Protein AF-A0AAJ6CK36-F1 (afdb_monomer)

Mean predicted aligned error: 16.17 Å

Foldseek 3Di:
DVPPPPDDDDDDPLLDFDFDPPDPCRVVLSVLLNVLVVLLVVLVVCCLVVLECLSVLLNVLLVVQVVVQVVVQVVPVDPAQDCPGDDGGPAQPSQLLSLLLQLLQVLVVLVQLQQDDDCPFPDGSVNSNVVSVVVNVVSVVSSVSNLVSCVVRRRHDPVSSVNSNVNSNVSNNVSNCVQPVCCQPPQVVPPNVVVVVCCCVDPVNVVSVHDNVCSPDSHDPVRVVVRVCVVVVDPPPDDPQLQQDLQRVQLVQQLLVQLQQLLPDDFAAPFFSKKKWKWAFLVCLQPVQDDSRDPDPGHTFTQFMFIQCPDPDRDHGLRRRLVVVLVLLVPAPPPDPPCVVVQAVDRAREMEMEMLEQFAPDDPVRDDTSLNVQVVCQVVFRKHFSLSSLVSGPDPPSVPRNGDRRIHGYHHQEYEYQEYDDPVDDPGCSCVSCVVVVHHYYYNWHPFACVVSVHDRDDRPQDDQDADPVCGTCSSSVSSVCSRCSNHDD

Structure (mmCIF, N/CA/C/O backbone):
data_AF-A0AAJ6CK36-F1
#
_entry.id   AF-A0AAJ6CK36-F1
#
loop_
_atom_site.group_PDB
_atom_site.id
_atom_site.type_symbol
_atom_site.label_atom_id
_atom_site.label_alt_id
_atom_site.label_comp_id
_atom_site.label_asym_id
_atom_site.label_entity_id
_atom_site.label_seq_id
_atom_site.pdbx_PDB_ins_code
_atom_site.Cartn_x
_atom_site.Cartn_y
_atom_site.Cartn_z
_atom_site.occupancy
_atom_site.B_iso_or_equiv
_atom_site.auth_seq_id
_atom_site.auth_comp_id
_atom_site.auth_asym_id
_atom_site.auth_atom_id
_atom_site.pdbx_PDB_model_num
ATOM 1 N N . MET A 1 1 ? 44.906 -25.201 -23.543 1.00 50.47 1 MET A N 1
ATOM 2 C CA . MET A 1 1 ? 45.901 -24.355 -24.248 1.00 50.47 1 MET A CA 1
ATOM 3 C C . MET A 1 1 ? 46.214 -24.767 -25.696 1.00 50.47 1 MET A C 1
ATOM 5 O O . MET A 1 1 ? 46.860 -23.989 -26.378 1.00 50.47 1 MET A O 1
ATOM 9 N N . LYS A 1 2 ? 45.722 -25.904 -26.225 1.00 53.22 2 LYS A N 1
ATOM 10 C CA . LYS A 1 2 ? 45.953 -26.329 -27.629 1.00 53.22 2 LYS A CA 1
ATOM 11 C C . LYS A 1 2 ? 45.232 -25.501 -28.719 1.00 53.22 2 LYS A C 1
ATOM 13 O O . LYS A 1 2 ? 45.484 -25.727 -29.890 1.00 53.22 2 LYS A O 1
ATOM 18 N N . TRP A 1 3 ? 44.360 -24.559 -28.348 1.00 58.88 3 TRP A N 1
ATOM 19 C CA . TRP A 1 3 ? 43.490 -23.817 -29.280 1.00 58.88 3 TRP A CA 1
ATOM 20 C C . TRP A 1 3 ? 43.986 -22.408 -29.648 1.00 58.88 3 TRP A C 1
ATOM 22 O O . TRP A 1 3 ? 43.323 -21.721 -30.410 1.00 58.88 3 TRP A O 1
ATOM 32 N N . ILE A 1 4 ? 45.110 -21.953 -29.083 1.00 63.31 4 ILE A N 1
ATOM 33 C CA . ILE A 1 4 ? 45.522 -20.536 -29.155 1.00 63.31 4 ILE A CA 1
ATOM 34 C C . ILE A 1 4 ? 46.770 -20.337 -30.028 1.00 63.31 4 ILE A C 1
ATOM 36 O O . ILE A 1 4 ? 46.941 -19.285 -30.633 1.00 63.31 4 ILE A O 1
ATOM 40 N N . VAL A 1 5 ? 47.646 -21.340 -30.136 1.00 65.62 5 VAL A N 1
ATOM 41 C CA . VAL A 1 5 ? 48.909 -21.194 -30.873 1.00 65.62 5 VAL A CA 1
ATOM 42 C C . VAL A 1 5 ? 48.690 -21.517 -32.353 1.00 65.62 5 VAL A C 1
ATOM 44 O O . VAL A 1 5 ? 48.427 -22.664 -32.701 1.00 65.62 5 VAL A O 1
ATOM 47 N N . GLY A 1 6 ? 48.804 -20.503 -33.217 1.00 71.75 6 GLY A N 1
ATOM 48 C CA . GLY A 1 6 ? 48.809 -20.650 -34.680 1.00 71.75 6 GLY A CA 1
ATOM 49 C C . GLY A 1 6 ? 47.440 -20.635 -35.375 1.00 71.75 6 GLY A C 1
ATOM 50 O O . GLY A 1 6 ? 47.386 -20.843 -36.582 1.00 71.75 6 GLY A O 1
ATOM 51 N N . GLN A 1 7 ? 46.346 -20.386 -34.649 1.00 75.94 7 GLN A N 1
ATOM 52 C CA . GLN A 1 7 ? 44.995 -20.253 -35.213 1.00 75.94 7 GLN A CA 1
ATOM 53 C C . GLN A 1 7 ? 44.581 -18.770 -35.281 1.00 75.94 7 GLN A C 1
ATOM 55 O O . GLN A 1 7 ? 44.910 -18.015 -34.362 1.00 75.94 7 GLN A O 1
ATOM 60 N N . PRO A 1 8 ? 43.856 -18.330 -36.327 1.00 73.62 8 PRO A N 1
ATOM 61 C CA . PRO A 1 8 ? 43.312 -16.978 -36.382 1.00 73.62 8 PRO A CA 1
ATOM 62 C C . PRO A 1 8 ? 42.273 -16.786 -35.269 1.00 73.62 8 PRO A C 1
ATOM 64 O O . PRO A 1 8 ? 41.315 -17.550 -35.157 1.00 73.62 8 PRO A O 1
ATOM 67 N N . LEU A 1 9 ? 42.466 -15.764 -34.435 1.00 77.06 9 LEU A N 1
ATOM 68 C CA . LEU A 1 9 ? 41.524 -15.401 -33.377 1.00 77.06 9 LEU A CA 1
ATOM 69 C C . LEU A 1 9 ? 40.441 -14.482 -33.950 1.00 77.06 9 LEU A C 1
ATOM 71 O O . LEU A 1 9 ? 40.748 -13.464 -34.566 1.00 77.06 9 LEU A O 1
ATOM 75 N N . THR A 1 10 ? 39.176 -14.820 -33.717 1.00 74.56 10 THR A N 1
ATOM 76 C CA . THR A 1 10 ? 38.028 -13.975 -34.070 1.00 74.56 10 THR A CA 1
ATOM 77 C C . THR A 1 10 ? 37.553 -13.208 -32.843 1.00 74.56 10 THR A C 1
ATOM 79 O O . THR A 1 10 ? 37.303 -13.808 -31.795 1.00 74.56 10 THR A O 1
ATOM 82 N N . ALA A 1 11 ? 37.420 -11.888 -32.965 1.00 76.31 11 ALA A N 1
ATOM 83 C CA . ALA A 1 11 ? 36.837 -11.066 -31.913 1.00 76.31 11 ALA A CA 1
ATOM 84 C C . ALA A 1 11 ? 35.325 -11.322 -31.792 1.00 76.31 11 ALA A C 1
ATOM 86 O O . ALA A 1 11 ? 34.666 -11.740 -32.742 1.00 76.31 11 ALA A O 1
ATOM 87 N N . TYR A 1 12 ? 34.771 -11.081 -30.605 1.00 72.81 12 TYR A N 1
ATOM 88 C CA . TYR A 1 12 ? 33.331 -11.163 -30.391 1.00 72.81 12 TYR A CA 1
ATOM 89 C C . TYR A 1 12 ? 32.652 -9.875 -30.873 1.00 72.81 12 TYR A C 1
ATOM 91 O O . TYR A 1 12 ? 32.630 -8.871 -30.161 1.00 72.81 12 TYR A O 1
ATOM 99 N N . ASP A 1 13 ? 32.090 -9.912 -32.080 1.00 74.19 13 ASP A N 1
ATOM 100 C CA . ASP A 1 13 ? 31.609 -8.725 -32.805 1.00 74.19 13 ASP A CA 1
ATOM 101 C C . ASP A 1 13 ? 30.492 -7.932 -32.101 1.00 74.19 13 ASP A C 1
ATOM 103 O O . ASP A 1 13 ? 30.325 -6.744 -32.371 1.00 74.19 13 ASP A O 1
ATOM 107 N N . LEU A 1 14 ? 29.726 -8.542 -31.187 1.00 74.31 14 LEU A N 1
ATOM 108 C CA . LEU A 1 14 ? 28.574 -7.882 -30.552 1.00 74.31 14 LEU A CA 1
ATOM 109 C C . LEU A 1 14 ? 28.976 -6.712 -29.639 1.00 74.31 14 LEU A C 1
ATOM 111 O O . LEU A 1 14 ? 28.252 -5.724 -29.554 1.00 74.31 14 LEU A O 1
ATOM 115 N N . THR A 1 15 ? 30.103 -6.832 -28.934 1.00 83.56 15 THR A N 1
ATOM 116 C CA . THR A 1 15 ? 30.601 -5.809 -27.993 1.00 83.56 15 THR A CA 1
ATOM 117 C C . THR A 1 15 ? 31.963 -5.259 -28.399 1.00 83.56 15 THR A C 1
ATOM 119 O O . THR A 1 15 ? 32.591 -4.523 -27.638 1.00 83.56 15 THR A O 1
ATOM 122 N N . TYR A 1 16 ? 32.447 -5.631 -29.582 1.00 85.81 16 TYR A N 1
ATOM 123 C CA . TYR A 1 16 ? 33.724 -5.174 -30.098 1.00 85.81 16 TYR A CA 1
ATOM 124 C C . TYR A 1 16 ? 33.565 -3.809 -30.774 1.00 85.81 16 TYR A C 1
ATOM 126 O O . TYR A 1 16 ? 32.922 -3.678 -31.814 1.00 85.81 16 TYR A O 1
ATOM 134 N N . VAL A 1 17 ? 34.153 -2.779 -30.162 1.00 89.31 17 VAL A N 1
ATOM 135 C CA . VAL A 1 17 ? 34.108 -1.395 -30.645 1.00 89.31 17 VAL A CA 1
ATOM 136 C C . VAL A 1 17 ? 35.529 -0.870 -30.782 1.00 89.31 17 VAL A C 1
ATOM 138 O O . VAL A 1 17 ? 36.305 -0.884 -29.832 1.00 89.31 17 VAL A O 1
ATOM 141 N N . GLN A 1 18 ? 35.853 -0.380 -31.972 1.00 90.38 18 GLN A N 1
ATOM 142 C CA . GLN A 1 18 ? 37.127 0.254 -32.290 1.00 90.38 18 GLN A CA 1
ATOM 143 C C . GLN A 1 18 ? 37.010 1.780 -32.217 1.00 90.38 18 GLN A C 1
ATOM 145 O O . GLN A 1 18 ? 35.999 2.352 -32.638 1.00 90.38 18 GLN A O 1
ATOM 150 N N . TYR A 1 19 ? 38.061 2.419 -31.708 1.00 91.81 19 TYR A N 1
ATOM 151 C CA . TYR A 1 19 ? 38.262 3.867 -31.665 1.00 91.81 19 TYR A CA 1
ATOM 152 C C . TYR A 1 19 ? 39.758 4.175 -31.849 1.00 91.81 19 TYR A C 1
ATOM 154 O O . TYR A 1 19 ? 40.601 3.285 -31.726 1.00 91.81 19 TYR A O 1
ATOM 162 N N . SER A 1 20 ? 40.099 5.425 -32.166 1.00 91.44 20 SER A N 1
ATOM 163 C CA . SER A 1 20 ? 41.498 5.839 -32.330 1.00 91.44 20 SER A CA 1
ATOM 164 C C . SER A 1 20 ? 42.204 5.920 -30.978 1.00 91.44 20 SER A C 1
ATOM 166 O O . SER A 1 20 ? 41.725 6.601 -30.076 1.00 91.44 20 SER A O 1
ATOM 168 N N . SER A 1 21 ? 43.383 5.310 -30.844 1.00 92.88 21 SER A N 1
ATOM 169 C CA . SER A 1 21 ? 44.214 5.442 -29.636 1.00 92.88 21 SER A CA 1
ATOM 170 C C . SER A 1 21 ? 44.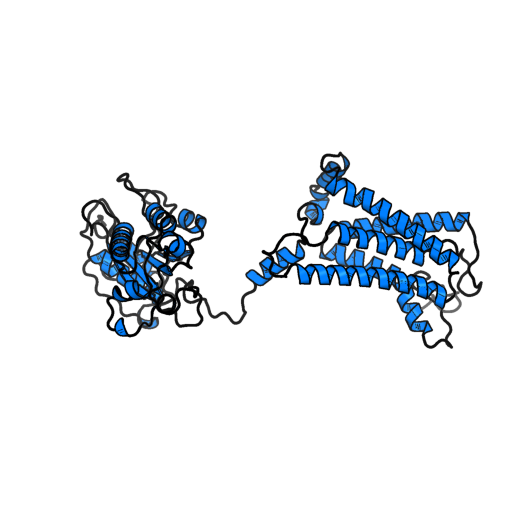702 6.873 -29.387 1.00 92.88 21 SER A C 1
ATOM 172 O O . SER A 1 21 ? 45.133 7.188 -28.283 1.00 92.88 21 SER A O 1
ATOM 174 N N . TYR A 1 22 ? 44.646 7.731 -30.409 1.00 94.56 22 TYR A N 1
ATOM 175 C CA . TYR A 1 22 ? 45.007 9.146 -30.318 1.00 94.56 22 TYR A CA 1
ATOM 176 C C . TYR A 1 22 ? 43.831 10.042 -29.903 1.00 94.56 22 TYR A C 1
ATOM 178 O O . TYR A 1 22 ? 44.038 11.224 -29.645 1.00 94.56 22 TYR A O 1
ATOM 186 N N . ASP A 1 23 ? 42.605 9.512 -29.858 1.00 94.38 23 ASP A N 1
ATOM 187 C CA . ASP A 1 23 ? 41.414 10.259 -29.455 1.00 94.38 23 ASP A CA 1
ATOM 188 C C . ASP A 1 23 ? 41.166 10.100 -27.943 1.00 94.38 23 ASP A C 1
ATOM 190 O O . ASP A 1 23 ? 40.771 9.014 -27.501 1.00 94.38 23 ASP A O 1
ATOM 194 N N . PRO A 1 24 ? 41.349 11.164 -27.135 1.00 95.12 24 PRO A N 1
ATOM 195 C CA . PRO A 1 24 ? 41.196 11.081 -25.685 1.00 95.12 24 PRO A CA 1
ATOM 196 C C . PRO A 1 24 ? 39.755 10.780 -25.243 1.00 95.12 24 PRO A C 1
ATOM 198 O O . PRO A 1 24 ? 39.558 10.231 -24.160 1.00 95.12 24 PRO A O 1
ATOM 201 N N . TYR A 1 25 ? 38.747 11.092 -26.068 1.00 96.56 25 TYR A N 1
ATOM 202 C CA . TYR A 1 25 ? 37.335 10.812 -25.775 1.00 96.56 25 TYR A CA 1
ATOM 203 C C . TYR A 1 25 ? 36.816 9.545 -26.470 1.00 96.56 25 TYR A C 1
ATOM 205 O O . TYR A 1 25 ? 35.681 9.127 -26.224 1.00 96.56 25 TYR A O 1
ATOM 213 N N . GLY A 1 26 ? 37.644 8.895 -27.290 1.00 94.50 26 GLY A N 1
ATOM 214 C CA . GLY A 1 26 ? 37.325 7.646 -27.981 1.00 94.50 26 GLY A CA 1
ATOM 215 C C . GLY A 1 26 ? 36.800 6.547 -27.046 1.00 94.50 26 GLY A C 1
ATOM 216 O O . GLY A 1 26 ? 35.724 6.009 -27.322 1.00 94.50 26 GLY A O 1
ATOM 217 N N . PRO A 1 27 ? 37.458 6.261 -25.900 1.00 95.31 27 PRO A N 1
ATOM 218 C CA . PRO A 1 27 ? 36.966 5.275 -24.934 1.00 95.31 27 PRO A CA 1
ATOM 219 C C . PRO A 1 27 ? 35.569 5.597 -24.383 1.00 95.31 27 PRO A C 1
ATOM 221 O O . PRO A 1 27 ? 34.736 4.701 -24.244 1.00 95.31 27 PRO A O 1
ATOM 224 N N . TYR A 1 28 ? 35.287 6.874 -24.101 1.00 96.56 28 TYR A N 1
ATOM 225 C CA . TYR A 1 28 ? 33.983 7.313 -23.597 1.00 96.56 28 TYR A CA 1
ATOM 226 C C . TYR A 1 28 ? 32.879 7.032 -24.621 1.00 96.56 28 TYR A C 1
ATOM 228 O O . TYR A 1 28 ? 31.871 6.401 -24.300 1.00 96.56 28 TYR A O 1
ATOM 236 N N . TRP A 1 29 ? 33.083 7.430 -25.878 1.00 96.75 29 TRP A N 1
ATOM 237 C CA . TRP A 1 29 ? 32.091 7.200 -26.928 1.00 96.75 29 TRP A CA 1
ATOM 238 C C . TRP A 1 29 ? 31.959 5.728 -27.306 1.00 96.75 29 TRP A C 1
ATOM 240 O O . TRP A 1 29 ? 30.856 5.284 -27.631 1.00 96.75 29 TRP A O 1
ATOM 250 N N . ALA A 1 30 ? 33.046 4.957 -27.217 1.00 94.19 30 ALA A N 1
ATOM 251 C CA . ALA A 1 30 ? 33.001 3.512 -27.389 1.00 94.19 30 ALA A CA 1
ATOM 252 C C . ALA A 1 30 ? 32.127 2.853 -26.313 1.00 94.19 30 ALA A C 1
ATOM 254 O O . ALA A 1 30 ? 31.325 1.980 -26.630 1.00 94.19 30 ALA A O 1
ATOM 255 N N . PHE A 1 31 ? 32.189 3.324 -25.065 1.00 94.62 31 PHE A N 1
ATOM 256 C CA . PHE A 1 31 ? 31.290 2.860 -24.011 1.00 94.62 31 PHE A CA 1
ATOM 257 C C . PHE A 1 31 ? 29.830 3.264 -24.268 1.00 94.62 31 PHE A C 1
ATOM 259 O O . PHE A 1 31 ? 28.935 2.424 -24.196 1.00 94.62 31 PHE A O 1
ATOM 266 N N . VAL A 1 32 ? 29.576 4.525 -24.638 1.00 96.56 32 VAL A N 1
ATOM 267 C CA . VAL A 1 32 ? 28.220 5.010 -24.960 1.00 96.56 32 VAL A CA 1
ATOM 268 C C . VAL A 1 32 ? 27.588 4.200 -26.095 1.00 96.56 32 VAL A C 1
ATOM 270 O O . VAL A 1 32 ? 26.396 3.902 -26.050 1.00 96.56 32 VAL A O 1
ATOM 273 N N . THR A 1 33 ? 28.370 3.797 -27.101 1.00 95.00 33 THR A N 1
ATOM 274 C CA . THR A 1 33 ? 27.858 3.013 -28.232 1.00 95.00 33 THR A CA 1
ATOM 275 C C . THR A 1 33 ? 27.395 1.606 -27.833 1.00 95.00 33 THR A C 1
ATOM 277 O O . THR A 1 33 ? 26.548 1.040 -28.516 1.00 95.00 33 THR A O 1
ATOM 280 N N . LEU A 1 34 ? 27.875 1.057 -26.709 1.00 94.94 34 LEU A N 1
ATOM 281 C CA . LEU A 1 34 ? 27.434 -0.239 -26.177 1.00 94.94 34 LEU A CA 1
ATOM 282 C C . LEU A 1 34 ? 26.061 -0.178 -25.486 1.00 94.94 34 LEU A C 1
ATOM 284 O O . LEU A 1 34 ? 25.519 -1.223 -25.110 1.00 94.94 34 LEU A O 1
ATOM 288 N N . SER A 1 35 ? 25.466 1.013 -25.344 1.00 95.12 35 SER A N 1
ATOM 289 C CA . SER A 1 35 ? 24.175 1.200 -24.676 1.00 95.12 35 SER A CA 1
ATOM 290 C C . SER A 1 35 ? 23.056 0.268 -25.171 1.00 95.12 35 SER A C 1
ATOM 292 O O . SER A 1 35 ? 22.320 -0.211 -24.309 1.00 95.12 35 SER A O 1
ATOM 294 N N . PRO A 1 36 ? 22.917 -0.098 -26.469 1.00 94.62 36 PRO A N 1
ATOM 295 C CA . PRO A 1 36 ? 21.850 -1.002 -26.896 1.00 94.62 36 PRO A CA 1
ATOM 296 C C . PRO A 1 36 ? 21.937 -2.381 -26.239 1.00 94.62 36 PRO A C 1
ATOM 298 O O . PRO A 1 36 ? 20.943 -2.890 -25.724 1.00 94.62 36 PRO A O 1
ATOM 301 N N . VAL A 1 37 ? 23.136 -2.967 -26.187 1.00 92.81 37 VAL A N 1
ATOM 302 C CA . VAL A 1 37 ? 23.363 -4.283 -25.568 1.00 92.81 37 VAL A CA 1
ATOM 303 C C . VAL A 1 37 ? 23.126 -4.215 -24.056 1.00 92.81 37 VAL A C 1
ATOM 305 O O . VAL A 1 37 ? 22.525 -5.123 -23.472 1.00 92.81 37 VAL A O 1
ATOM 308 N N . LEU A 1 38 ? 23.528 -3.111 -23.420 1.00 94.56 38 LEU A N 1
ATOM 309 C CA . LEU A 1 38 ? 23.274 -2.877 -21.997 1.00 94.56 38 LEU A CA 1
ATOM 310 C C . LEU A 1 38 ? 21.772 -2.739 -21.707 1.00 94.56 38 LEU A C 1
ATOM 312 O O . LEU A 1 38 ? 21.275 -3.359 -20.771 1.00 94.56 38 LEU A O 1
ATOM 316 N N . VAL A 1 39 ? 21.024 -2.010 -22.540 1.00 96.00 39 VAL A N 1
ATOM 317 C CA . VAL A 1 39 ? 19.562 -1.872 -22.425 1.00 96.00 39 VAL A CA 1
ATOM 318 C C . VAL A 1 39 ? 18.865 -3.226 -22.554 1.00 96.00 39 VAL A C 1
ATOM 320 O O . VAL A 1 39 ? 17.987 -3.535 -21.749 1.00 96.00 39 VAL A O 1
ATOM 323 N N . LEU A 1 40 ? 19.270 -4.064 -23.515 1.00 95.06 40 LEU A N 1
ATOM 324 C CA . LEU A 1 40 ? 18.730 -5.422 -23.655 1.00 95.06 40 LEU A CA 1
ATOM 325 C C . LEU A 1 40 ? 18.977 -6.266 -22.395 1.00 95.06 40 LEU A C 1
ATOM 327 O O . LEU A 1 40 ? 18.083 -6.974 -21.932 1.00 95.06 40 LEU A O 1
ATOM 331 N N . THR A 1 41 ? 20.165 -6.141 -21.804 1.00 94.81 41 THR A N 1
ATOM 332 C CA . THR A 1 41 ? 20.513 -6.820 -20.547 1.00 94.81 41 THR A CA 1
ATOM 333 C C . THR A 1 41 ? 19.639 -6.324 -19.387 1.00 94.81 41 THR A C 1
ATOM 335 O O . THR A 1 41 ? 19.118 -7.133 -18.616 1.00 94.81 41 THR A O 1
ATOM 338 N N . VAL A 1 42 ? 19.394 -5.010 -19.300 1.00 95.94 42 VAL A N 1
ATOM 339 C CA . VAL A 1 42 ? 18.492 -4.406 -18.305 1.00 95.94 42 VAL A CA 1
ATOM 340 C C . VAL A 1 42 ? 17.059 -4.911 -18.473 1.00 95.94 42 VAL A C 1
ATOM 342 O O . VAL A 1 42 ? 16.426 -5.241 -17.475 1.00 95.94 42 VAL A O 1
ATOM 345 N N . TYR A 1 43 ? 16.541 -5.044 -19.698 1.00 96.38 43 TYR A N 1
ATOM 346 C CA . TYR A 1 43 ? 15.196 -5.594 -19.917 1.00 96.38 43 TYR A CA 1
ATOM 347 C C . TYR A 1 43 ? 15.041 -6.996 -19.346 1.00 96.38 43 TYR A C 1
ATOM 349 O O . TYR A 1 43 ? 14.052 -7.268 -18.666 1.00 96.38 43 TYR A O 1
ATOM 357 N N . VAL A 1 44 ? 16.018 -7.872 -19.590 1.00 95.94 44 VAL A N 1
ATOM 358 C CA . VAL A 1 44 ? 16.001 -9.231 -19.041 1.00 95.94 44 VAL A CA 1
ATOM 359 C C . VAL A 1 44 ? 16.076 -9.182 -17.516 1.00 95.94 44 VAL A C 1
ATOM 361 O O . VAL A 1 44 ? 15.248 -9.804 -16.855 1.00 95.94 44 VAL A O 1
ATOM 364 N N . GLY A 1 45 ? 16.999 -8.403 -16.945 1.00 96.56 45 GLY A N 1
ATOM 365 C CA . GLY A 1 45 ? 17.145 -8.274 -15.492 1.00 96.56 45 GLY A CA 1
ATOM 366 C C . GLY A 1 45 ? 15.871 -7.773 -14.804 1.00 96.56 45 GLY A C 1
ATOM 367 O O . GLY A 1 45 ? 15.371 -8.409 -13.873 1.00 96.56 45 GLY A O 1
ATOM 368 N N . VAL A 1 46 ? 15.288 -6.682 -15.307 1.00 94.19 46 VAL A N 1
ATOM 369 C CA . VAL A 1 46 ? 14.063 -6.098 -14.746 1.00 94.19 46 VAL A CA 1
ATOM 370 C C . VAL A 1 46 ? 12.868 -7.030 -14.948 1.00 94.19 46 VAL A C 1
ATOM 372 O O . VAL A 1 46 ? 12.074 -7.200 -14.024 1.00 94.19 46 VAL A O 1
ATOM 375 N N . PHE A 1 47 ? 12.755 -7.711 -16.095 1.00 95.25 47 PHE A N 1
ATOM 376 C CA . PHE A 1 47 ? 11.732 -8.740 -16.294 1.00 95.25 47 PHE A CA 1
ATOM 377 C C . PHE A 1 47 ? 11.869 -9.885 -15.282 1.00 95.25 47 PHE A C 1
ATOM 379 O O . PHE A 1 47 ? 10.869 -10.323 -14.714 1.00 95.25 47 PHE A O 1
ATOM 386 N N . LEU A 1 48 ? 13.086 -10.367 -15.019 1.00 94.69 48 LEU A N 1
ATOM 387 C CA . LEU A 1 48 ? 13.310 -11.451 -14.062 1.00 94.69 48 LEU A CA 1
ATOM 388 C C . LEU A 1 48 ? 12.950 -11.046 -12.625 1.00 94.69 48 LEU A C 1
ATOM 390 O O . LEU A 1 48 ? 12.429 -11.874 -11.878 1.00 94.69 48 LEU A O 1
ATOM 394 N N . GLN A 1 49 ? 13.183 -9.788 -12.249 1.00 94.06 49 GLN A N 1
ATOM 395 C CA . GLN A 1 49 ? 12.865 -9.282 -10.914 1.00 94.06 49 GLN A CA 1
ATOM 396 C C . GLN A 1 49 ? 11.378 -8.940 -10.751 1.00 94.06 49 GLN A C 1
ATOM 398 O O . GLN A 1 49 ? 10.744 -9.362 -9.786 1.00 94.06 49 GLN A O 1
ATOM 403 N N . ARG A 1 50 ? 10.814 -8.170 -11.687 1.00 90.12 50 ARG A N 1
ATOM 404 C CA . ARG A 1 50 ? 9.456 -7.611 -11.586 1.00 90.12 50 ARG A CA 1
ATOM 405 C C . ARG A 1 50 ? 8.380 -8.539 -12.150 1.00 90.12 50 ARG A C 1
ATOM 407 O O . ARG A 1 50 ? 7.223 -8.431 -11.761 1.00 90.12 50 ARG A O 1
ATOM 414 N N . ARG A 1 51 ? 8.746 -9.436 -13.075 1.00 93.06 51 ARG A N 1
ATOM 415 C CA . ARG A 1 51 ? 7.827 -10.282 -13.870 1.00 93.06 51 ARG A CA 1
ATOM 416 C C . ARG A 1 51 ? 6.783 -9.485 -14.663 1.00 93.06 51 ARG A C 1
ATOM 418 O O . ARG A 1 51 ? 5.777 -10.040 -15.107 1.00 93.06 51 ARG A O 1
ATOM 425 N N . GLU A 1 52 ? 7.056 -8.201 -14.887 1.00 92.12 52 GLU A N 1
ATOM 426 C CA . GLU A 1 52 ? 6.246 -7.306 -15.709 1.00 92.12 52 GLU A CA 1
ATOM 427 C C . GLU A 1 52 ? 6.522 -7.575 -17.188 1.00 92.12 52 GLU A C 1
ATOM 429 O O . GLU A 1 52 ? 7.627 -7.396 -17.702 1.00 92.12 52 GLU A O 1
ATOM 434 N N . THR A 1 53 ? 5.495 -8.026 -17.893 1.00 92.44 53 THR A N 1
ATOM 435 C CA . THR A 1 53 ? 5.623 -8.506 -19.277 1.00 92.44 53 THR A CA 1
ATOM 436 C C . THR A 1 53 ? 5.878 -7.409 -20.309 1.00 92.44 53 THR A C 1
ATOM 438 O O . THR A 1 53 ? 6.306 -7.721 -21.419 1.00 92.44 53 THR A O 1
ATOM 441 N N . ILE A 1 54 ? 5.712 -6.133 -19.951 1.00 93.56 54 ILE A N 1
ATOM 442 C CA . ILE A 1 54 ? 6.040 -5.005 -20.832 1.00 93.56 54 ILE A CA 1
ATOM 443 C C . ILE A 1 54 ? 7.517 -4.996 -21.255 1.00 93.56 54 ILE A C 1
ATOM 445 O O . ILE A 1 54 ? 7.814 -4.701 -22.409 1.00 93.56 54 ILE A O 1
ATOM 449 N N . TYR A 1 55 ? 8.441 -5.389 -20.371 1.00 95.69 55 TYR A N 1
ATOM 450 C CA . TYR A 1 55 ? 9.870 -5.459 -20.698 1.00 95.69 55 TYR A CA 1
ATOM 451 C C . TYR A 1 55 ? 10.169 -6.572 -21.708 1.00 95.69 55 TYR A C 1
ATOM 453 O O . TYR A 1 55 ? 10.954 -6.379 -22.634 1.00 95.69 55 TYR A O 1
ATOM 461 N N . LEU A 1 56 ? 9.490 -7.717 -21.577 1.00 94.38 56 LEU A N 1
ATOM 462 C CA . LEU A 1 56 ? 9.571 -8.802 -22.556 1.00 94.38 56 LEU A CA 1
ATOM 463 C C . LEU A 1 56 ? 8.956 -8.379 -23.897 1.00 94.38 56 LEU A C 1
ATOM 465 O O . LEU A 1 56 ? 9.521 -8.667 -24.948 1.00 94.38 56 LEU A O 1
ATOM 469 N N . ASN A 1 57 ? 7.834 -7.656 -23.873 1.00 95.31 57 ASN A N 1
ATOM 470 C CA . ASN A 1 57 ? 7.218 -7.128 -25.085 1.00 95.31 57 ASN A CA 1
ATOM 471 C C . ASN A 1 57 ? 8.140 -6.124 -25.805 1.00 95.31 57 ASN A C 1
ATOM 473 O O . ASN A 1 57 ? 8.336 -6.226 -27.015 1.00 95.31 57 ASN A O 1
ATOM 477 N N . ALA A 1 58 ? 8.765 -5.201 -25.068 1.00 97.31 58 ALA A N 1
ATOM 478 C CA . ALA A 1 58 ? 9.748 -4.267 -25.617 1.00 97.31 58 ALA A CA 1
ATOM 479 C C . ALA A 1 58 ? 10.963 -4.997 -26.217 1.00 97.31 58 ALA A C 1
ATOM 481 O O . ALA A 1 58 ? 11.433 -4.625 -27.292 1.00 97.31 58 ALA A O 1
ATOM 482 N N . LEU A 1 59 ? 11.440 -6.064 -25.564 1.00 97.25 59 LEU A N 1
ATOM 483 C CA . LEU A 1 59 ? 12.517 -6.918 -26.069 1.00 97.25 59 LEU A CA 1
ATOM 484 C C . LEU A 1 59 ? 12.147 -7.579 -27.406 1.00 97.25 59 LEU A C 1
ATOM 486 O O . LEU A 1 59 ? 12.926 -7.514 -28.355 1.00 97.25 59 LEU A O 1
ATOM 490 N N . VAL A 1 60 ? 10.950 -8.167 -27.508 1.00 97.56 60 VAL A N 1
ATOM 491 C CA . VAL A 1 60 ? 10.442 -8.745 -28.766 1.00 97.56 60 VAL A CA 1
ATOM 492 C C . VAL A 1 60 ? 10.366 -7.676 -29.856 1.00 97.56 60 VAL A C 1
ATOM 494 O O . VAL A 1 60 ? 10.830 -7.901 -30.973 1.00 97.56 60 VAL A O 1
ATOM 497 N N . GLY A 1 61 ? 9.862 -6.487 -29.519 1.00 97.75 61 GLY A N 1
ATOM 498 C CA . GLY A 1 61 ? 9.835 -5.341 -30.422 1.00 97.75 61 GLY A CA 1
ATOM 499 C C . GLY A 1 61 ? 11.223 -4.944 -30.935 1.00 97.75 61 GLY A C 1
ATOM 500 O O . GLY A 1 61 ? 11.385 -4.728 -32.135 1.00 97.75 61 GLY A O 1
ATOM 501 N N . GLN A 1 62 ? 12.245 -4.936 -30.073 1.00 97.31 62 GLN A N 1
ATOM 502 C CA . GLN A 1 62 ? 13.629 -4.653 -30.473 1.00 97.31 62 GLN A CA 1
ATOM 503 C C . GLN A 1 62 ? 14.215 -5.731 -31.393 1.00 97.31 62 GLN A C 1
ATOM 505 O O . GLN A 1 62 ? 14.880 -5.399 -32.373 1.00 97.31 62 GLN A O 1
ATOM 510 N N . VAL A 1 63 ? 13.929 -7.013 -31.141 1.00 96.81 63 VAL A N 1
ATOM 511 C CA . VAL A 1 63 ? 14.345 -8.107 -32.038 1.00 96.81 63 VAL A CA 1
ATOM 512 C C . VAL A 1 63 ? 13.707 -7.943 -33.419 1.00 96.81 63 VAL A C 1
ATOM 514 O O . VAL A 1 63 ? 14.398 -8.023 -34.434 1.00 96.81 63 VAL A O 1
ATOM 517 N N . LEU A 1 64 ? 12.406 -7.646 -33.479 1.00 97.62 64 LEU A N 1
ATOM 518 C CA . LEU A 1 64 ? 11.710 -7.376 -34.741 1.00 97.62 64 LEU A CA 1
ATOM 519 C C . LEU A 1 64 ? 12.277 -6.136 -35.449 1.00 97.62 64 LEU A C 1
ATOM 521 O O . LEU A 1 64 ? 12.446 -6.144 -36.671 1.00 97.62 64 LEU A O 1
ATOM 525 N N . CYS A 1 65 ? 12.616 -5.094 -34.690 1.00 96.81 65 CYS A N 1
ATOM 526 C CA . CYS A 1 65 ? 13.259 -3.887 -35.194 1.00 96.81 65 CYS A CA 1
ATOM 527 C C . CYS A 1 65 ? 14.612 -4.213 -35.855 1.00 96.81 65 CYS A C 1
ATOM 529 O O . CYS A 1 65 ? 14.847 -3.821 -37.002 1.00 96.81 65 CYS A O 1
ATOM 531 N N . GLU A 1 66 ? 15.461 -5.010 -35.203 1.00 95.06 66 GLU A N 1
ATOM 532 C CA . GLU A 1 66 ? 16.753 -5.447 -35.753 1.00 95.06 66 GLU A CA 1
ATOM 533 C C . GLU A 1 66 ? 16.585 -6.357 -36.981 1.00 95.06 66 GLU A C 1
ATOM 535 O O . GLU A 1 66 ? 17.313 -6.227 -37.969 1.00 95.06 66 GLU A O 1
ATOM 540 N N . MET A 1 67 ? 15.570 -7.228 -36.988 1.00 96.44 67 MET A N 1
ATOM 541 C CA . MET A 1 67 ? 15.233 -8.044 -38.159 1.00 96.44 67 MET A CA 1
ATOM 542 C C . MET A 1 67 ? 14.830 -7.185 -39.366 1.00 96.44 67 MET A C 1
ATOM 544 O O . MET A 1 67 ? 15.181 -7.515 -40.503 1.00 96.44 67 MET A O 1
ATOM 548 N N . ILE A 1 68 ? 14.087 -6.094 -39.153 1.00 97.19 68 ILE A N 1
ATOM 549 C CA . ILE A 1 68 ? 13.749 -5.133 -40.213 1.00 97.19 68 ILE A CA 1
ATOM 550 C C . ILE A 1 68 ? 15.009 -4.386 -40.663 1.00 97.19 68 ILE A C 1
ATOM 552 O O . ILE A 1 68 ? 15.245 -4.282 -41.867 1.00 97.19 68 ILE A O 1
ATOM 556 N N . ASN A 1 69 ? 15.850 -3.933 -39.725 1.00 95.94 69 ASN A N 1
ATOM 557 C CA . ASN A 1 69 ? 17.116 -3.264 -40.037 1.00 95.94 69 ASN A CA 1
ATOM 558 C C . ASN A 1 69 ? 18.003 -4.135 -40.939 1.00 95.94 69 ASN A C 1
ATOM 560 O O . ASN A 1 69 ? 18.451 -3.684 -41.992 1.00 95.94 69 ASN A O 1
ATOM 564 N N . SER A 1 70 ? 18.187 -5.401 -40.563 1.00 93.25 70 SER A N 1
ATOM 565 C CA . SER A 1 70 ? 18.998 -6.373 -41.300 1.00 93.25 70 SER A CA 1
ATOM 566 C C . SER A 1 70 ? 18.490 -6.588 -42.728 1.00 93.25 70 SER A C 1
ATOM 568 O O . SER A 1 70 ? 19.276 -6.569 -43.677 1.00 93.25 70 SER A O 1
ATOM 570 N N . ARG A 1 71 ? 17.167 -6.713 -42.915 1.00 95.69 71 ARG A N 1
ATOM 571 C CA . ARG A 1 71 ? 16.561 -6.826 -44.255 1.00 95.69 71 ARG A CA 1
ATOM 572 C C . ARG A 1 71 ? 16.761 -5.565 -45.093 1.00 95.69 71 ARG A C 1
ATOM 574 O O . ARG A 1 71 ? 17.059 -5.661 -46.281 1.00 95.69 71 ARG A O 1
ATOM 581 N N . LEU A 1 72 ? 16.614 -4.386 -44.492 1.00 94.75 72 LEU A N 1
ATOM 582 C CA . LEU A 1 72 ? 16.813 -3.118 -45.194 1.00 94.75 72 LEU A CA 1
ATOM 583 C C . LEU A 1 72 ? 18.280 -2.893 -45.566 1.00 94.75 72 LEU A C 1
ATOM 585 O O . LEU A 1 72 ? 18.550 -2.465 -46.685 1.00 94.75 72 LEU A O 1
ATOM 589 N N . LYS A 1 73 ? 19.225 -3.252 -44.693 1.00 91.94 73 LYS A N 1
ATOM 590 C CA . LYS A 1 73 ? 20.663 -3.228 -45.002 1.00 91.94 73 LYS A CA 1
ATOM 591 C C . LYS A 1 73 ? 21.007 -4.110 -46.193 1.00 91.94 73 LYS A C 1
ATOM 593 O O . LYS A 1 73 ? 21.724 -3.664 -47.085 1.00 91.94 73 LYS A O 1
ATOM 598 N N . ALA A 1 74 ? 20.451 -5.322 -46.237 1.00 91.25 74 ALA A N 1
ATOM 599 C CA . ALA A 1 74 ? 20.632 -6.232 -47.363 1.00 91.25 74 ALA A CA 1
ATOM 600 C C . ALA A 1 74 ? 20.064 -5.670 -48.680 1.00 91.25 74 ALA A C 1
ATOM 602 O O . ALA A 1 74 ? 20.589 -5.982 -49.746 1.00 91.25 74 ALA A O 1
ATOM 603 N N . LYS A 1 75 ? 19.022 -4.827 -48.607 1.00 93.94 75 LYS A N 1
ATOM 604 C CA . LYS A 1 75 ? 18.395 -4.184 -49.770 1.00 93.94 75 LYS A CA 1
ATOM 605 C C . LYS A 1 75 ? 19.136 -2.931 -50.245 1.00 93.94 75 LYS A C 1
ATOM 607 O O . LYS A 1 75 ? 19.312 -2.764 -51.444 1.00 93.94 75 LYS A O 1
ATOM 612 N N . PHE A 1 76 ? 19.522 -2.033 -49.337 1.00 92.12 76 PHE A N 1
ATOM 613 C CA . PHE A 1 76 ? 20.121 -0.745 -49.708 1.00 92.12 76 PHE A CA 1
ATOM 614 C C . PHE A 1 76 ? 21.611 -0.835 -49.999 1.00 92.12 76 PHE A C 1
ATOM 616 O O . PHE A 1 76 ? 22.108 -0.088 -50.835 1.00 92.12 76 PHE A O 1
ATOM 623 N N . GLN A 1 77 ? 22.326 -1.702 -49.280 1.00 91.12 77 GLN A N 1
ATOM 624 C CA . GLN A 1 77 ? 23.748 -1.967 -49.488 1.00 91.12 77 GLN A CA 1
ATOM 625 C C . GLN A 1 77 ? 24.656 -0.718 -49.509 1.00 91.12 77 GLN A C 1
ATOM 627 O O . GLN A 1 77 ? 25.760 -0.737 -50.055 1.00 91.12 77 GLN A O 1
ATOM 632 N N . GLN A 1 78 ? 24.224 0.385 -48.889 1.00 91.50 78 GLN A N 1
ATOM 633 C CA . GLN A 1 78 ? 25.024 1.605 -48.826 1.00 91.50 78 GLN A CA 1
ATOM 634 C C . GLN A 1 78 ? 26.230 1.385 -47.907 1.00 91.50 78 GLN A C 1
ATOM 636 O O . GLN A 1 78 ? 26.080 0.885 -46.787 1.00 91.50 78 GLN A O 1
ATOM 641 N N . LYS A 1 79 ? 27.419 1.790 -48.358 1.00 90.69 79 LYS A N 1
ATOM 642 C CA . LYS A 1 79 ? 28.659 1.679 -47.580 1.00 90.69 79 LYS A CA 1
ATOM 643 C C . LYS A 1 79 ? 28.662 2.590 -46.346 1.00 90.69 79 LYS A C 1
ATOM 645 O O . LYS A 1 79 ? 27.925 3.576 -46.267 1.00 90.69 79 LYS A O 1
ATOM 650 N N . ARG A 1 80 ? 29.490 2.234 -45.366 1.00 89.94 80 ARG A N 1
ATOM 651 C CA . ARG A 1 80 ? 29.822 3.082 -44.210 1.00 89.94 80 ARG A CA 1
ATOM 652 C C . ARG A 1 80 ? 30.740 4.242 -44.640 1.00 89.94 80 ARG A C 1
ATOM 654 O O . ARG A 1 80 ? 31.255 4.206 -45.755 1.00 89.94 80 ARG A O 1
ATOM 661 N N . PRO A 1 81 ? 30.951 5.268 -43.792 1.00 89.12 81 PRO A N 1
ATOM 662 C CA . PRO A 1 81 ? 31.861 6.375 -44.105 1.00 89.12 81 PRO A CA 1
ATOM 663 C C . PRO A 1 81 ? 33.331 5.949 -44.222 1.00 89.12 81 PRO A C 1
ATOM 665 O O . PRO A 1 81 ? 34.111 6.632 -44.876 1.00 89.12 81 PRO A O 1
ATOM 668 N N . THR A 1 82 ? 33.711 4.850 -43.566 1.00 83.25 82 THR A N 1
ATOM 669 C CA . THR A 1 82 ? 35.071 4.304 -43.568 1.00 83.25 82 THR A CA 1
ATOM 670 C C . THR A 1 82 ? 35.036 2.799 -43.822 1.00 83.25 82 THR A C 1
ATOM 672 O O . THR A 1 82 ? 34.145 2.105 -43.328 1.00 83.25 82 THR A O 1
ATOM 675 N N . ASP A 1 83 ? 36.025 2.291 -44.559 1.00 78.31 83 ASP A N 1
ATOM 676 C CA . ASP A 1 83 ? 36.184 0.852 -44.830 1.00 78.31 83 ASP A CA 1
ATOM 677 C C . ASP A 1 83 ? 36.945 0.117 -43.701 1.00 78.31 83 ASP A C 1
ATOM 679 O O . ASP A 1 83 ? 37.025 -1.108 -43.685 1.00 78.31 83 ASP A O 1
ATOM 683 N N . ILE A 1 84 ? 37.498 0.867 -42.738 1.00 76.12 84 ILE A N 1
ATOM 684 C CA . ILE A 1 84 ? 38.381 0.362 -41.672 1.00 76.12 84 ILE A CA 1
ATOM 685 C C . ILE A 1 84 ? 37.578 -0.215 -40.492 1.00 76.12 84 ILE A C 1
ATOM 687 O O . ILE A 1 84 ? 37.994 -1.190 -39.878 1.00 76.12 84 ILE A O 1
ATOM 691 N N . LEU A 1 85 ? 36.404 0.356 -40.192 1.00 72.19 85 LEU A N 1
ATOM 692 C CA . LEU A 1 85 ? 35.590 0.043 -39.004 1.00 72.19 85 LEU A CA 1
ATOM 693 C C . LEU A 1 85 ? 34.533 -1.062 -39.252 1.00 72.19 85 LEU A C 1
ATOM 695 O O . LEU A 1 85 ? 33.497 -1.123 -38.577 1.00 72.19 85 LEU A O 1
ATOM 699 N N . GLY A 1 86 ? 34.762 -1.923 -40.252 1.00 64.88 86 GLY A N 1
ATOM 700 C CA . GLY A 1 86 ? 33.986 -3.143 -40.518 1.00 64.88 86 GLY A CA 1
ATOM 701 C C . GLY A 1 86 ? 33.451 -3.280 -41.951 1.00 64.88 86 GLY A C 1
ATOM 702 O O . GLY A 1 86 ? 33.159 -2.299 -42.624 1.00 64.88 86 GLY A O 1
ATOM 703 N N . SER A 1 87 ? 33.248 -4.525 -42.391 1.00 60.31 87 SER A N 1
ATOM 704 C CA . SER A 1 87 ? 32.898 -4.910 -43.773 1.00 60.31 87 SER A CA 1
ATOM 705 C C . SER A 1 87 ? 31.395 -4.882 -44.116 1.00 60.31 87 SER A C 1
ATOM 707 O O . SER A 1 87 ? 30.992 -5.336 -45.185 1.00 60.31 87 SER A O 1
ATOM 709 N N . GLY A 1 88 ? 30.540 -4.371 -43.222 1.00 76.38 88 GLY A N 1
ATOM 710 C CA . GLY A 1 88 ? 29.078 -4.414 -43.368 1.00 76.38 88 GLY A CA 1
ATOM 711 C C . GLY A 1 88 ? 28.434 -3.113 -43.864 1.00 76.38 88 GLY A C 1
ATOM 712 O O . GLY A 1 88 ? 28.964 -2.020 -43.675 1.00 76.38 88 GLY A O 1
ATOM 713 N N . TYR A 1 89 ? 27.221 -3.211 -44.412 1.00 86.50 89 TYR A N 1
ATOM 714 C CA . TYR A 1 89 ? 26.453 -2.055 -44.894 1.00 86.50 89 TYR A CA 1
ATOM 715 C C . TYR A 1 89 ? 26.033 -1.088 -43.772 1.00 86.50 89 TYR A C 1
ATOM 717 O O . TYR A 1 89 ? 25.716 -1.488 -42.646 1.00 86.50 89 TYR A O 1
ATOM 725 N N . GLY A 1 90 ? 26.042 0.208 -44.089 1.00 85.62 90 GLY A N 1
ATOM 726 C CA . GLY A 1 90 ? 25.829 1.314 -43.154 1.00 85.62 90 GLY A CA 1
ATOM 727 C C . GLY A 1 90 ? 24.396 1.851 -43.081 1.00 85.62 90 GLY A C 1
ATOM 728 O O . GLY A 1 90 ? 24.079 2.559 -42.127 1.00 85.62 90 GLY A O 1
ATOM 729 N N . MET A 1 91 ? 23.527 1.528 -44.045 1.00 91.75 91 MET A N 1
ATOM 730 C CA . MET A 1 91 ? 22.176 2.099 -44.148 1.00 91.75 91 MET A CA 1
ATOM 731 C C . MET A 1 91 ? 21.072 1.050 -43.976 1.00 91.75 91 MET A C 1
ATOM 733 O O . MET A 1 91 ? 21.055 0.091 -44.746 1.00 91.75 91 MET A O 1
ATOM 737 N N . PRO A 1 92 ? 20.098 1.252 -43.072 1.00 94.75 92 PRO A N 1
ATOM 738 C CA . PRO A 1 92 ? 20.071 2.252 -41.998 1.00 94.75 92 PRO A CA 1
ATOM 739 C C . PRO A 1 92 ? 20.975 1.866 -40.815 1.00 94.75 92 PRO A C 1
ATOM 741 O O . PRO A 1 92 ? 21.249 0.688 -40.589 1.00 94.75 92 PRO A O 1
ATOM 744 N N . SER A 1 93 ? 21.409 2.841 -40.012 1.00 95.50 93 SER A N 1
ATOM 745 C CA . SER A 1 93 ? 22.188 2.566 -38.792 1.00 95.50 93 SER A CA 1
ATOM 746 C C . SER A 1 93 ? 21.364 1.752 -37.780 1.00 95.50 93 SER A C 1
ATOM 748 O O . SER A 1 93 ? 20.307 2.210 -37.343 1.00 95.50 93 SER A O 1
ATOM 750 N N . SER A 1 94 ? 21.846 0.565 -37.379 1.00 93.88 94 SER A N 1
ATOM 751 C CA . SER A 1 94 ? 21.138 -0.307 -36.416 1.00 93.88 94 SER A CA 1
ATOM 752 C C . SER A 1 94 ? 21.063 0.308 -35.025 1.00 93.88 94 SER A C 1
ATOM 754 O O . SER A 1 94 ? 20.004 0.290 -34.414 1.00 93.88 94 SER A O 1
ATOM 756 N N . HIS A 1 95 ? 22.147 0.925 -34.547 1.00 95.06 95 HIS A N 1
ATOM 757 C CA . HIS A 1 95 ? 22.166 1.564 -33.227 1.00 95.06 95 HIS A CA 1
ATOM 758 C C . HIS A 1 95 ? 21.183 2.736 -33.172 1.00 95.06 95 HIS A C 1
ATOM 760 O O . HIS A 1 95 ? 20.427 2.871 -32.218 1.00 95.06 95 HIS A O 1
ATOM 766 N N . SER A 1 96 ? 21.137 3.548 -34.230 1.00 97.56 96 SER A N 1
ATOM 767 C CA . SER A 1 96 ? 20.206 4.676 -34.321 1.00 97.56 96 SER A CA 1
ATOM 768 C C . SER A 1 96 ? 18.757 4.201 -34.391 1.00 97.56 96 SER A C 1
ATOM 770 O O . SER A 1 96 ? 17.895 4.774 -33.734 1.00 97.56 96 SER A O 1
ATOM 772 N N . GLN A 1 97 ? 18.486 3.133 -35.147 1.00 98.38 97 GLN A N 1
ATOM 773 C CA . GLN A 1 97 ? 17.152 2.540 -35.238 1.00 98.38 97 GLN A CA 1
ATOM 774 C C . GLN A 1 97 ? 16.703 1.907 -33.918 1.00 98.38 97 GLN A C 1
ATOM 776 O O . GLN A 1 97 ? 15.575 2.140 -33.483 1.00 98.38 97 GLN A O 1
ATOM 781 N N . PHE A 1 98 ? 17.592 1.180 -33.240 1.00 98.00 98 PHE A N 1
ATOM 782 C CA . PHE A 1 98 ? 17.354 0.656 -31.897 1.00 98.00 98 PHE A CA 1
ATOM 783 C C . PHE A 1 98 ? 17.023 1.782 -30.912 1.00 98.00 98 PHE A C 1
ATOM 785 O O . PHE A 1 98 ? 16.031 1.695 -30.187 1.00 98.00 98 PHE A O 1
ATOM 792 N N . SER A 1 99 ? 17.830 2.852 -30.894 1.00 98.19 99 SER A N 1
ATOM 793 C CA . SER A 1 99 ? 17.624 4.008 -30.015 1.00 98.19 99 SER A CA 1
ATOM 794 C C . SER A 1 99 ? 16.323 4.743 -30.329 1.00 98.19 99 SER A C 1
ATOM 796 O O . SER A 1 99 ? 15.608 5.123 -29.407 1.00 98.19 99 SER A O 1
ATOM 798 N N . GLY A 1 100 ? 15.968 4.894 -31.608 1.00 98.56 100 GLY A N 1
ATOM 799 C CA . GLY A 1 100 ? 14.689 5.475 -32.018 1.00 98.56 100 GLY A CA 1
ATOM 800 C C . GLY A 1 100 ? 13.491 4.659 -31.522 1.00 98.56 100 GLY A C 1
ATOM 801 O O . GLY A 1 100 ? 12.552 5.228 -30.965 1.00 98.56 100 GLY A O 1
ATOM 802 N N . PHE A 1 101 ? 13.546 3.328 -31.654 1.00 98.69 101 PHE A N 1
ATOM 803 C CA . PHE A 1 101 ? 12.510 2.429 -31.130 1.00 98.69 101 PHE A CA 1
ATOM 804 C C . PHE A 1 101 ? 12.421 2.512 -29.604 1.00 98.69 101 PHE A C 1
ATOM 806 O O . PHE A 1 101 ? 11.334 2.706 -29.062 1.00 98.69 101 PHE A O 1
ATOM 813 N N . PHE A 1 102 ? 13.567 2.397 -28.923 1.00 98.56 102 PHE A N 1
ATOM 814 C CA . PHE A 1 102 ? 13.692 2.493 -27.467 1.00 98.56 102 PHE A CA 1
ATOM 815 C C . PHE A 1 102 ? 13.038 3.773 -26.944 1.00 98.56 102 PHE A C 1
ATOM 817 O O . PHE A 1 102 ? 12.178 3.720 -26.064 1.00 98.56 102 PHE A O 1
ATOM 824 N N . MET A 1 103 ? 13.417 4.909 -27.531 1.00 98.62 103 MET A N 1
ATOM 825 C CA . MET A 1 103 ? 12.898 6.219 -27.174 1.00 98.62 103 MET A CA 1
ATOM 826 C C . MET A 1 103 ? 11.388 6.285 -27.377 1.00 98.62 103 MET A C 1
ATOM 828 O O . MET A 1 103 ? 10.663 6.592 -26.436 1.00 98.62 103 MET A O 1
ATOM 832 N N . ALA A 1 104 ? 10.902 5.973 -28.580 1.00 98.62 104 ALA A N 1
ATOM 833 C CA . ALA A 1 104 ? 9.486 6.096 -28.902 1.00 98.62 104 ALA A CA 1
ATOM 834 C C . ALA A 1 104 ? 8.608 5.197 -28.023 1.00 98.62 104 ALA A C 1
ATOM 836 O O . ALA A 1 104 ? 7.597 5.662 -27.502 1.00 98.62 104 ALA A O 1
ATOM 837 N N . PHE A 1 105 ? 9.007 3.938 -27.818 1.00 98.50 105 PHE A N 1
ATOM 838 C CA . PHE A 1 105 ? 8.246 2.982 -27.015 1.00 98.50 105 PHE A CA 1
ATOM 839 C C . PHE A 1 105 ? 8.099 3.453 -25.561 1.00 98.50 105 PHE A C 1
ATOM 841 O O . PHE A 1 105 ? 6.984 3.532 -25.045 1.00 98.50 105 PHE A O 1
ATOM 848 N N . TRP A 1 106 ? 9.208 3.798 -24.896 1.00 97.75 106 TRP A N 1
ATOM 849 C CA . TRP A 1 106 ? 9.169 4.156 -23.476 1.00 97.75 106 TRP A CA 1
ATOM 850 C C . TRP A 1 106 ? 8.656 5.568 -23.225 1.00 97.75 106 TRP A C 1
ATOM 852 O O . TRP A 1 106 ? 7.913 5.764 -22.268 1.00 97.75 106 TRP A O 1
ATOM 862 N N . VAL A 1 107 ? 8.967 6.542 -24.087 1.00 98.06 107 VAL A N 1
ATOM 863 C CA . VAL A 1 107 ? 8.397 7.891 -23.957 1.00 98.06 107 VAL A CA 1
ATOM 864 C C . VAL A 1 107 ? 6.880 7.840 -24.116 1.00 98.06 107 VAL A C 1
ATOM 866 O O . VAL A 1 107 ? 6.177 8.387 -23.271 1.00 98.06 107 VAL A O 1
ATOM 869 N N . LEU A 1 108 ? 6.348 7.132 -25.122 1.00 96.62 108 LEU A N 1
ATOM 870 C CA . LEU A 1 108 ? 4.897 6.954 -25.246 1.00 96.62 108 LEU A CA 1
ATOM 871 C C . LEU A 1 108 ? 4.302 6.257 -24.023 1.00 96.62 108 LEU A C 1
ATOM 873 O O . LEU A 1 108 ? 3.265 6.697 -23.529 1.00 96.62 108 LEU A O 1
ATOM 877 N N . HIS A 1 109 ? 4.963 5.215 -23.511 1.00 94.06 109 HIS A N 1
ATOM 878 C CA . HIS A 1 109 ? 4.512 4.534 -22.303 1.00 94.06 109 HIS A CA 1
ATOM 879 C C . HIS A 1 109 ? 4.392 5.490 -21.111 1.00 94.06 109 HIS A C 1
ATOM 881 O O . HIS A 1 109 ? 3.341 5.543 -20.475 1.00 94.06 109 HIS A O 1
ATOM 887 N N . LEU A 1 110 ? 5.422 6.298 -20.852 1.00 93.31 110 LEU A N 1
ATOM 888 C CA . LEU A 1 110 ? 5.407 7.269 -19.759 1.00 93.31 110 LEU A CA 1
ATOM 889 C C . LEU A 1 110 ? 4.346 8.362 -19.978 1.00 93.31 110 LEU A C 1
ATOM 891 O O . LEU A 1 110 ? 3.594 8.676 -19.062 1.00 93.31 110 LEU A O 1
ATOM 895 N N . LEU A 1 111 ? 4.206 8.895 -21.194 1.00 92.88 111 LEU A N 1
ATOM 896 C CA . LEU A 1 111 ? 3.206 9.931 -21.490 1.00 92.88 111 LEU A CA 1
ATOM 897 C C . LEU A 1 111 ? 1.762 9.433 -21.327 1.00 92.88 111 LEU A C 1
ATOM 899 O O . LEU A 1 111 ? 0.908 10.162 -20.817 1.00 92.88 111 LEU A O 1
ATOM 903 N N . VAL A 1 112 ? 1.476 8.197 -21.746 1.00 90.81 112 VAL A N 1
ATOM 904 C CA . VAL A 1 112 ? 0.151 7.575 -21.575 1.00 90.81 112 VAL A CA 1
ATOM 905 C C . VAL A 1 112 ? -0.165 7.357 -20.097 1.00 90.81 112 VAL A C 1
ATOM 907 O O . VAL A 1 112 ? -1.310 7.543 -19.685 1.00 90.81 112 VAL A O 1
ATOM 910 N N . HIS A 1 113 ? 0.845 7.016 -19.298 1.00 87.31 113 HIS A N 1
ATOM 911 C CA . HIS A 1 113 ? 0.725 6.753 -17.866 1.00 87.31 113 HIS A CA 1
ATOM 912 C C . HIS A 1 113 ? 1.208 7.930 -17.006 1.00 87.31 113 HIS A C 1
ATOM 914 O O . HIS A 1 113 ? 1.772 7.738 -15.928 1.00 87.31 113 HIS A O 1
ATOM 920 N N . TRP A 1 114 ? 0.997 9.162 -17.475 1.00 89.56 114 TRP A N 1
ATOM 921 C CA . TRP A 1 114 ? 1.386 10.348 -16.719 1.00 89.56 114 TRP A CA 1
ATOM 922 C C . TRP A 1 114 ? 0.596 10.464 -15.401 1.00 89.56 114 TRP A C 1
ATOM 924 O O . TRP A 1 114 ? -0.638 10.387 -15.451 1.00 89.56 114 TRP A O 1
ATOM 934 N N . PRO A 1 115 ? 1.235 10.685 -14.228 1.00 85.81 115 PRO A N 1
ATOM 935 C CA . PRO A 1 115 ? 0.552 10.846 -12.953 1.00 85.81 115 PRO A CA 1
ATOM 936 C C . PRO A 1 115 ? -0.507 11.948 -13.008 1.00 85.81 115 PRO A C 1
ATOM 938 O O . PRO A 1 115 ? -0.210 13.129 -13.230 1.00 85.81 115 PRO A O 1
ATOM 941 N N . ARG A 1 116 ? -1.763 11.554 -12.773 1.00 81.38 116 ARG A N 1
ATOM 942 C CA . ARG A 1 116 ? -2.935 12.436 -12.709 1.00 81.38 116 ARG A CA 1
ATOM 943 C C . ARG A 1 116 ? -3.795 12.076 -11.494 1.00 81.38 116 ARG A C 1
ATOM 945 O O . ARG A 1 116 ? -4.054 10.903 -11.249 1.00 81.38 116 ARG A O 1
ATOM 952 N N . GLY A 1 117 ? -4.260 13.091 -10.763 1.00 59.25 117 GLY A N 1
ATOM 953 C CA . GLY A 1 117 ? -5.497 13.012 -9.973 1.00 59.25 117 GLY A CA 1
ATOM 954 C C . GLY A 1 117 ? -5.541 12.075 -8.759 1.00 59.25 117 GLY A C 1
ATOM 955 O O . GLY A 1 117 ? -6.625 11.609 -8.434 1.00 59.25 117 GLY A O 1
ATOM 956 N N . ASN A 1 118 ? -4.428 11.803 -8.065 1.00 55.84 118 ASN A N 1
ATOM 957 C CA . ASN A 1 118 ? -4.499 11.100 -6.776 1.00 55.84 118 ASN A CA 1
ATOM 958 C C . ASN A 1 118 ? -3.567 11.713 -5.720 1.00 55.84 118 ASN A C 1
ATOM 960 O O . ASN A 1 118 ? -2.361 11.459 -5.744 1.00 55.84 118 ASN A O 1
ATOM 964 N N . THR A 1 119 ? -4.125 12.525 -4.820 1.00 56.19 119 THR A N 1
ATOM 965 C CA . THR A 1 119 ? -3.422 13.183 -3.704 1.00 56.19 119 THR A CA 1
ATOM 966 C C . THR A 1 119 ? -3.298 12.303 -2.460 1.00 56.19 119 THR A C 1
ATOM 968 O O . THR A 1 119 ? -2.616 12.705 -1.528 1.00 56.19 119 THR A O 1
ATOM 971 N N . SER A 1 120 ? -3.909 11.111 -2.441 1.00 56.81 120 SER A N 1
ATOM 972 C CA . SER A 1 120 ? -3.910 10.217 -1.274 1.00 56.81 120 SER A CA 1
ATOM 973 C C . SER A 1 120 ? -2.658 9.338 -1.153 1.00 56.81 120 SER A C 1
ATOM 975 O O . SER A 1 120 ? -2.625 8.454 -0.307 1.00 56.81 120 SER A O 1
ATOM 977 N N . LEU A 1 121 ? -1.680 9.483 -2.053 1.00 67.56 121 LEU A N 1
ATOM 978 C CA . LEU A 1 121 ? -0.438 8.705 -2.034 1.00 67.56 121 LEU A CA 1
ATOM 979 C C . LEU A 1 121 ? 0.647 9.482 -1.293 1.00 67.56 121 LEU A C 1
ATOM 981 O O . LEU A 1 121 ? 0.693 10.707 -1.390 1.00 67.56 121 LEU A O 1
ATOM 985 N N . TYR A 1 122 ? 1.545 8.765 -0.612 1.00 69.25 122 TYR A N 1
ATOM 986 C CA . TYR A 1 122 ? 2.597 9.376 0.205 1.00 69.25 122 TYR A CA 1
ATOM 987 C C . TYR A 1 122 ? 3.470 10.344 -0.607 1.00 69.25 122 TYR A C 1
ATOM 989 O O . TYR A 1 122 ? 3.771 11.459 -0.182 1.00 69.25 122 TYR A O 1
ATOM 997 N N . ARG A 1 123 ? 3.854 9.938 -1.824 1.00 77.38 123 ARG A N 1
ATOM 998 C CA . ARG A 1 123 ? 4.571 10.811 -2.755 1.00 77.38 123 ARG A CA 1
ATOM 999 C C . ARG A 1 123 ? 3.598 11.790 -3.410 1.00 77.38 123 ARG A C 1
ATOM 1001 O O . ARG A 1 123 ? 2.641 11.390 -4.081 1.00 77.38 123 ARG A O 1
ATOM 1008 N N . SER A 1 124 ? 3.883 13.085 -3.270 1.00 81.44 124 SER A N 1
ATOM 1009 C CA . SER A 1 124 ? 3.069 14.145 -3.873 1.00 81.44 124 SER A CA 1
ATOM 1010 C C . SER A 1 124 ? 2.940 13.991 -5.397 1.00 81.44 124 SER A C 1
ATOM 1012 O O . SER A 1 124 ? 3.722 13.313 -6.066 1.00 81.44 124 SER A O 1
ATOM 1014 N N . LEU A 1 125 ? 1.905 14.595 -5.988 1.00 84.25 125 LEU A N 1
ATOM 1015 C CA . LEU A 1 125 ? 1.714 14.551 -7.444 1.00 84.25 125 LEU A CA 1
ATOM 1016 C C . LEU A 1 125 ? 2.895 15.181 -8.195 1.00 84.25 125 LEU A C 1
ATOM 1018 O O . LEU A 1 125 ? 3.326 14.648 -9.211 1.00 84.25 125 LEU A O 1
ATOM 1022 N N . ILE A 1 126 ? 3.444 16.270 -7.656 1.00 87.06 126 ILE A N 1
ATOM 1023 C CA . ILE A 1 126 ? 4.558 17.007 -8.256 1.00 87.06 126 ILE A CA 1
ATOM 1024 C C . ILE A 1 126 ? 5.821 16.142 -8.298 1.00 87.06 126 ILE A C 1
ATOM 1026 O O . ILE A 1 126 ? 6.460 16.063 -9.341 1.00 87.06 126 ILE A O 1
ATOM 1030 N N . THR A 1 127 ? 6.169 15.452 -7.207 1.00 86.94 127 THR A N 1
ATOM 1031 C CA . THR A 1 127 ? 7.393 14.631 -7.170 1.00 86.94 127 THR A CA 1
ATOM 1032 C C . THR A 1 127 ? 7.337 13.485 -8.174 1.00 86.94 127 THR A C 1
ATOM 1034 O O . THR A 1 127 ? 8.303 13.254 -8.892 1.00 86.94 127 THR A O 1
ATOM 1037 N N . ARG A 1 128 ? 6.182 12.831 -8.317 1.00 87.44 128 ARG A N 1
ATOM 1038 C CA . ARG A 1 128 ? 5.982 11.771 -9.319 1.00 87.44 128 ARG A CA 1
ATOM 1039 C C . ARG A 1 128 ? 6.065 12.290 -10.755 1.00 87.44 128 ARG A C 1
ATOM 1041 O O . ARG A 1 128 ? 6.616 11.622 -11.624 1.00 87.44 128 ARG A O 1
ATOM 1048 N N . GLN A 1 129 ? 5.541 13.487 -11.014 1.00 91.44 129 GLN A N 1
ATOM 1049 C CA . GLN A 1 129 ? 5.660 14.131 -12.325 1.00 91.44 129 GLN A CA 1
ATOM 1050 C C . GLN A 1 129 ? 7.107 14.526 -12.642 1.00 91.44 129 GLN A C 1
ATOM 1052 O O . GLN A 1 129 ? 7.546 14.357 -13.777 1.00 91.44 129 GLN A O 1
ATOM 1057 N N . ILE A 1 130 ? 7.859 15.002 -11.644 1.00 92.94 130 ILE A N 1
ATOM 1058 C CA . ILE A 1 130 ? 9.290 15.299 -11.784 1.00 92.94 130 ILE A CA 1
ATOM 1059 C C . ILE A 1 130 ? 10.070 14.023 -12.112 1.00 92.94 130 ILE A C 1
ATOM 1061 O O . ILE A 1 130 ? 10.817 14.018 -13.085 1.00 92.94 130 ILE A O 1
ATOM 1065 N N . ASP A 1 131 ? 9.866 12.930 -11.375 1.00 90.69 131 ASP A N 1
ATOM 1066 C CA . ASP A 1 131 ? 10.522 11.643 -11.651 1.00 90.69 131 ASP A CA 1
ATOM 1067 C C . ASP A 1 131 ? 10.280 11.157 -13.081 1.00 90.69 131 ASP A C 1
ATOM 1069 O O . ASP A 1 131 ? 11.194 10.693 -13.774 1.00 90.69 131 ASP A O 1
ATOM 1073 N N . GLN A 1 132 ? 9.035 11.268 -13.541 1.00 92.06 132 GLN A N 1
ATOM 1074 C CA . GLN A 1 132 ? 8.684 10.834 -14.880 1.00 92.06 132 GLN A CA 1
ATOM 1075 C C . GLN A 1 132 ? 9.282 11.748 -15.952 1.00 92.06 132 GLN A C 1
ATOM 1077 O O . GLN A 1 132 ? 9.773 11.251 -16.966 1.00 92.06 132 GLN A O 1
ATOM 1082 N N . LEU A 1 133 ? 9.310 13.063 -15.713 1.00 95.88 133 LEU A N 1
ATOM 1083 C CA . LEU A 1 133 ? 9.996 14.018 -16.580 1.00 95.88 133 LEU A CA 1
ATOM 1084 C C . LEU A 1 133 ? 11.492 13.703 -16.672 1.00 95.88 133 LEU A C 1
ATOM 1086 O O . LEU A 1 133 ? 12.035 13.635 -17.772 1.00 95.88 133 LEU A O 1
ATOM 1090 N N . VAL A 1 134 ? 12.146 13.454 -15.534 1.00 97.19 134 VAL A N 1
ATOM 1091 C CA . VAL A 1 134 ? 13.559 13.054 -15.475 1.00 97.19 134 VAL A CA 1
ATOM 1092 C C . VAL A 1 134 ? 13.779 11.778 -16.287 1.00 97.19 134 VAL A C 1
ATOM 1094 O O . VAL A 1 134 ? 14.694 11.727 -17.105 1.00 97.19 134 VAL A O 1
ATOM 1097 N N . SER A 1 135 ? 12.904 10.782 -16.145 1.00 96.06 135 SER A N 1
ATOM 1098 C CA . SER A 1 135 ? 12.981 9.530 -16.908 1.00 96.06 135 SER A CA 1
ATOM 1099 C C . SER A 1 135 ? 12.872 9.759 -18.421 1.00 96.06 135 SER A C 1
ATOM 1101 O O . SER A 1 135 ? 13.682 9.229 -19.182 1.00 96.06 135 SER A O 1
ATOM 1103 N N . VAL A 1 136 ? 11.925 10.593 -18.868 1.00 97.81 136 VAL A N 1
ATOM 1104 C CA . VAL A 1 136 ? 11.784 10.979 -20.285 1.00 97.81 136 VAL A CA 1
ATOM 1105 C C . VAL A 1 136 ? 13.050 11.676 -20.786 1.00 97.81 136 VAL A C 1
ATOM 1107 O O . VAL A 1 136 ? 13.587 11.291 -21.827 1.00 97.81 136 VAL A O 1
ATOM 1110 N N . CYS A 1 137 ? 13.570 12.650 -20.036 1.00 98.25 137 CYS A N 1
ATOM 1111 C CA . CYS A 1 137 ? 14.793 13.369 -20.390 1.00 98.25 137 CYS A CA 1
ATOM 1112 C C . CYS A 1 137 ? 15.997 12.425 -20.519 1.00 98.25 137 CYS A C 1
ATOM 1114 O O . CYS A 1 137 ? 16.736 12.512 -21.498 1.00 98.25 137 CYS A O 1
ATOM 1116 N N . LEU A 1 138 ? 16.171 11.486 -19.583 1.00 98.06 138 LEU A N 1
ATOM 1117 C CA . LEU A 1 138 ? 17.261 10.507 -19.617 1.00 98.06 138 LEU A CA 1
ATOM 1118 C C . LEU A 1 138 ? 17.153 9.555 -20.816 1.00 98.06 138 LEU A C 1
ATOM 1120 O O . LEU A 1 138 ? 18.163 9.267 -21.457 1.00 98.06 138 LEU A O 1
ATOM 1124 N N . ILE A 1 139 ? 15.944 9.102 -21.163 1.00 98.44 139 ILE A N 1
ATOM 1125 C CA . ILE A 1 139 ? 15.700 8.245 -22.335 1.00 98.44 139 ILE A CA 1
ATOM 1126 C C . ILE A 1 139 ? 16.058 8.973 -23.636 1.00 98.44 139 ILE A C 1
ATOM 1128 O O . ILE A 1 139 ? 16.757 8.416 -24.490 1.00 98.44 139 ILE A O 1
ATOM 1132 N N . VAL A 1 140 ? 15.600 10.219 -23.786 1.00 98.44 140 VAL A N 1
ATOM 1133 C CA . VAL A 1 140 ? 15.896 11.052 -24.961 1.00 98.44 140 VAL A CA 1
ATOM 1134 C C . VAL A 1 140 ? 17.396 11.330 -25.045 1.00 98.44 140 VAL A C 1
ATOM 1136 O O . VAL A 1 140 ? 17.998 11.137 -26.102 1.00 98.44 140 VAL A O 1
ATOM 1139 N N . MET A 1 141 ? 18.021 11.698 -23.924 1.00 98.31 141 MET A N 1
ATOM 1140 C CA . MET A 1 141 ? 19.456 11.958 -23.841 1.00 98.31 141 MET A CA 1
ATOM 1141 C C . MET A 1 141 ? 20.278 10.724 -24.222 1.00 98.31 141 MET A C 1
ATOM 1143 O O . MET A 1 141 ? 21.152 10.824 -25.079 1.00 98.31 141 MET A O 1
ATOM 1147 N N . LEU A 1 142 ? 19.986 9.550 -23.653 1.00 98.19 142 LEU A N 1
ATOM 1148 C CA . LEU A 1 142 ? 20.701 8.312 -23.979 1.00 98.19 142 LEU A CA 1
ATOM 1149 C C . LEU A 1 142 ? 20.572 7.964 -25.467 1.00 98.19 142 LEU A C 1
ATOM 1151 O O . LEU A 1 142 ? 21.546 7.557 -26.102 1.00 98.19 142 LEU A O 1
ATOM 1155 N N . SER A 1 143 ? 19.386 8.160 -26.041 1.00 98.25 143 SER A N 1
ATOM 1156 C CA . SER A 1 143 ? 19.126 7.896 -27.460 1.00 98.25 143 SER A CA 1
ATOM 1157 C C . SER A 1 143 ? 19.910 8.849 -28.366 1.00 98.25 143 SER A C 1
ATOM 1159 O O . SER A 1 143 ? 20.526 8.410 -29.342 1.00 98.25 143 SER A O 1
ATOM 1161 N N . ALA A 1 144 ? 19.954 10.135 -28.010 1.00 98.31 144 ALA A N 1
ATOM 1162 C CA . ALA A 1 144 ? 20.734 11.149 -28.712 1.00 98.31 144 ALA A CA 1
ATOM 1163 C C . ALA A 1 144 ? 22.244 10.887 -28.605 1.00 98.31 144 ALA A C 1
ATOM 1165 O O . ALA A 1 144 ? 22.930 10.877 -29.626 1.00 98.31 144 ALA A O 1
ATOM 1166 N N . LEU A 1 145 ? 22.753 10.590 -27.404 1.00 98.38 145 LEU A N 1
ATOM 1167 C CA . LEU A 1 145 ? 24.159 10.244 -27.165 1.00 98.38 145 LEU A CA 1
ATOM 1168 C C . LEU A 1 145 ? 24.570 8.988 -27.936 1.00 98.38 145 LEU A C 1
ATOM 1170 O O . LEU A 1 145 ? 25.639 8.958 -28.541 1.00 98.38 145 LEU A O 1
ATOM 1174 N N . THR A 1 146 ? 23.705 7.973 -27.989 1.00 98.00 146 THR A N 1
ATOM 1175 C CA . THR A 1 146 ? 23.965 6.756 -28.770 1.00 98.00 146 THR A CA 1
ATOM 1176 C C . THR A 1 146 ? 24.054 7.079 -30.258 1.00 98.00 146 THR A C 1
ATOM 1178 O O . THR A 1 146 ? 25.004 6.653 -30.912 1.00 98.00 146 THR A O 1
ATOM 1181 N N . CYS A 1 147 ? 23.140 7.891 -30.798 1.00 98.00 147 CYS A N 1
ATOM 1182 C CA . CYS A 1 147 ? 23.209 8.350 -32.187 1.00 98.00 147 CYS A CA 1
ATOM 1183 C C . CYS A 1 147 ? 24.483 9.161 -32.460 1.00 98.00 147 CYS A C 1
ATOM 1185 O O . CYS A 1 147 ? 25.183 8.884 -33.434 1.00 98.00 147 CYS A O 1
ATOM 1187 N N . TYR A 1 148 ? 24.815 10.108 -31.583 1.00 98.31 148 TYR A N 1
ATOM 1188 C CA . TYR A 1 148 ? 26.010 10.934 -31.714 1.00 98.31 148 TYR A CA 1
ATOM 1189 C C . TYR A 1 148 ? 27.293 10.102 -31.628 1.00 98.31 148 TYR A C 1
ATOM 1191 O O . TYR A 1 148 ? 28.194 10.319 -32.429 1.00 98.31 148 TYR A O 1
ATOM 1199 N N . SER A 1 149 ? 27.349 9.078 -30.769 1.00 97.56 149 SER A N 1
ATOM 1200 C CA . SER A 1 149 ? 28.496 8.160 -30.687 1.00 97.56 149 SER A CA 1
ATOM 1201 C C . SER A 1 149 ? 28.813 7.515 -32.038 1.00 97.56 149 SER A C 1
ATOM 1203 O O . SER A 1 149 ? 29.977 7.380 -32.405 1.00 97.56 149 SER A O 1
ATOM 1205 N N . ARG A 1 150 ? 27.781 7.179 -32.831 1.00 95.69 150 ARG A N 1
ATOM 1206 C CA . ARG A 1 150 ? 27.951 6.580 -34.165 1.00 95.69 150 ARG A CA 1
ATOM 1207 C C . ARG A 1 150 ? 28.506 7.568 -35.180 1.00 95.69 150 ARG A C 1
ATOM 1209 O O . ARG A 1 150 ? 29.201 7.143 -36.102 1.00 95.69 150 ARG A O 1
ATOM 1216 N N . HIS A 1 151 ? 28.180 8.847 -35.017 1.00 96.00 151 HIS A N 1
ATOM 1217 C CA . HIS A 1 151 ? 28.721 9.917 -35.840 1.00 96.00 151 HIS A CA 1
ATOM 1218 C C . HIS A 1 151 ? 30.163 10.242 -35.441 1.00 96.00 151 HIS A C 1
ATOM 1220 O O . HIS A 1 151 ? 31.041 10.225 -36.296 1.00 96.00 151 HIS A O 1
ATOM 1226 N N . TYR A 1 152 ? 30.402 10.466 -34.147 1.00 96.25 152 TYR A N 1
ATOM 1227 C CA . TYR A 1 152 ? 31.697 10.842 -33.583 1.00 96.25 152 TYR A CA 1
ATOM 1228 C C . TYR A 1 152 ? 32.770 9.786 -33.862 1.00 96.25 152 TYR A C 1
ATOM 1230 O O . TYR A 1 152 ? 33.849 10.106 -34.344 1.00 96.25 152 TYR A O 1
ATOM 1238 N N . LEU A 1 153 ? 32.441 8.508 -33.652 1.00 93.62 153 LEU A N 1
ATOM 1239 C CA . LEU A 1 153 ? 33.335 7.389 -33.958 1.00 93.62 153 LEU A CA 1
ATOM 1240 C C . LEU A 1 153 ? 33.369 7.028 -35.457 1.00 93.62 153 LEU A C 1
ATOM 1242 O O . LEU A 1 153 ? 33.962 6.023 -35.831 1.00 93.62 153 LEU A O 1
ATOM 1246 N N . VAL A 1 154 ? 32.710 7.810 -36.321 1.00 93.56 154 VAL A N 1
ATOM 1247 C CA . VAL A 1 154 ? 32.751 7.682 -37.790 1.00 93.56 154 VAL A CA 1
ATOM 1248 C C . VAL A 1 154 ? 32.235 6.326 -38.315 1.00 93.56 154 VAL A C 1
ATOM 1250 O O . VAL A 1 154 ? 32.566 5.882 -39.416 1.00 93.56 154 VAL A O 1
ATOM 1253 N N . TYR A 1 155 ? 31.355 5.660 -37.561 1.00 92.25 155 TYR A N 1
ATOM 1254 C CA . TYR A 1 155 ? 30.717 4.416 -38.011 1.00 92.25 155 TYR A CA 1
ATOM 1255 C C . TYR A 1 155 ? 29.591 4.664 -39.020 1.00 92.25 155 TYR A C 1
ATOM 1257 O O . TYR A 1 155 ? 29.337 3.808 -39.869 1.00 92.25 155 TYR A O 1
ATOM 1265 N N . HIS A 1 156 ? 28.891 5.799 -38.914 1.00 94.81 156 HIS A N 1
ATOM 1266 C CA . HIS A 1 156 ? 27.750 6.135 -39.769 1.00 94.81 156 HIS 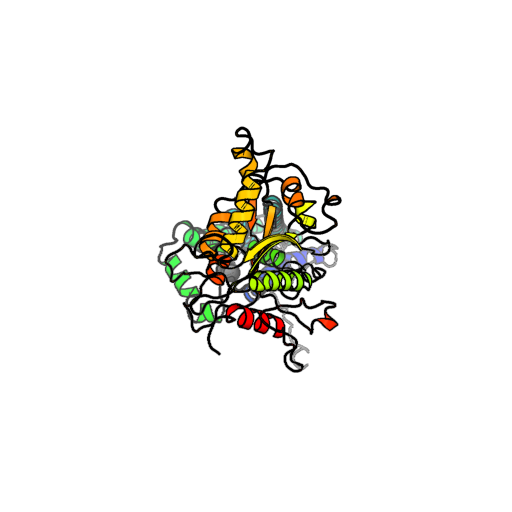A CA 1
ATOM 1267 C C . HIS A 1 156 ? 27.707 7.623 -40.130 1.00 94.81 156 HIS A C 1
ATOM 1269 O O . HIS A 1 156 ? 28.109 8.487 -39.350 1.00 94.81 156 HIS A O 1
ATOM 1275 N N . THR A 1 157 ? 27.167 7.930 -41.314 1.00 95.62 157 THR A N 1
ATOM 1276 C CA . THR A 1 157 ? 26.901 9.319 -41.720 1.00 95.62 157 THR A CA 1
ATOM 1277 C C . THR A 1 157 ? 25.675 9.882 -40.986 1.00 95.62 157 THR A C 1
ATOM 1279 O O . THR A 1 157 ? 24.797 9.112 -40.579 1.00 95.62 157 THR A O 1
ATOM 1282 N N . PRO A 1 158 ? 25.532 11.219 -40.880 1.00 96.94 158 PRO A N 1
ATOM 1283 C CA . PRO A 1 158 ? 24.324 11.834 -40.328 1.00 96.94 158 PRO A CA 1
ATOM 1284 C C . PRO A 1 158 ? 23.032 11.365 -41.015 1.00 96.94 158 PRO A C 1
ATOM 1286 O O . PRO A 1 158 ? 22.039 11.109 -40.342 1.00 96.94 158 PRO A O 1
ATOM 1289 N N . ALA A 1 159 ? 23.053 11.161 -42.337 1.00 96.88 159 ALA A N 1
ATOM 1290 C CA . ALA A 1 159 ? 21.900 10.658 -43.086 1.00 96.88 159 ALA A CA 1
ATOM 1291 C C . ALA A 1 159 ? 21.517 9.219 -42.689 1.00 96.88 159 ALA A C 1
ATOM 1293 O O . ALA A 1 159 ? 20.341 8.925 -42.479 1.00 96.88 159 ALA A O 1
ATOM 1294 N N . GLN A 1 160 ? 22.504 8.328 -42.526 1.00 96.69 160 GLN A N 1
ATOM 1295 C CA . GLN A 1 160 ? 22.273 6.946 -42.081 1.00 96.69 160 GLN A CA 1
ATOM 1296 C C . GLN A 1 160 ? 21.703 6.881 -40.662 1.00 96.69 160 GLN A C 1
ATOM 1298 O O . GLN A 1 160 ? 20.854 6.034 -40.365 1.00 96.69 160 GLN A O 1
ATOM 1303 N N . ILE A 1 161 ? 22.172 7.780 -39.796 1.00 97.81 161 ILE A N 1
ATOM 1304 C CA . ILE A 1 161 ? 21.693 7.931 -38.422 1.00 97.81 161 ILE A CA 1
ATOM 1305 C C . ILE A 1 161 ? 20.261 8.465 -38.414 1.00 97.81 161 ILE A C 1
ATOM 1307 O O . ILE A 1 161 ? 19.414 7.895 -37.729 1.00 97.81 161 ILE A O 1
ATOM 1311 N N . LEU A 1 162 ? 19.970 9.507 -39.197 1.00 97.94 162 LEU A N 1
ATOM 1312 C CA . LEU A 1 162 ? 18.647 10.124 -39.268 1.00 97.94 162 LEU A CA 1
ATOM 1313 C C . LEU A 1 162 ? 17.590 9.145 -39.786 1.00 97.94 162 LEU A C 1
ATOM 1315 O O . LEU A 1 162 ? 16.525 9.028 -39.181 1.00 97.94 162 LEU A O 1
ATOM 1319 N N . VAL A 1 163 ? 17.887 8.401 -40.858 1.00 98.06 163 VAL A N 1
ATOM 1320 C CA . VAL A 1 163 ? 16.960 7.386 -41.383 1.00 98.06 163 VAL A CA 1
ATOM 1321 C C . VAL A 1 163 ? 16.782 6.240 -40.397 1.00 98.06 163 VAL A C 1
ATOM 1323 O O . VAL A 1 163 ? 15.649 5.829 -40.158 1.00 98.06 163 VAL A O 1
ATOM 1326 N N . GLY A 1 164 ? 17.869 5.763 -39.781 1.00 97.94 164 GLY A N 1
ATOM 1327 C CA . GLY A 1 164 ? 17.787 4.752 -38.729 1.00 97.94 164 GLY A CA 1
ATOM 1328 C C . GLY A 1 164 ? 16.883 5.205 -37.585 1.00 97.94 164 GLY A C 1
ATOM 1329 O O . GLY A 1 164 ? 15.892 4.543 -37.299 1.00 97.94 164 GLY A O 1
ATOM 1330 N N . SER A 1 165 ? 17.168 6.362 -36.986 1.00 98.31 165 SER A N 1
ATOM 1331 C CA . SER A 1 165 ? 16.394 6.915 -35.869 1.00 98.31 165 SER A CA 1
ATOM 1332 C C . SER A 1 165 ? 14.923 7.140 -36.230 1.00 98.31 165 SER A C 1
ATOM 1334 O O . SER A 1 165 ? 14.044 6.685 -35.503 1.00 98.31 165 SER A O 1
ATOM 1336 N N . SER A 1 166 ? 14.638 7.741 -37.389 1.00 98.44 166 SER A N 1
ATOM 1337 C CA . SER A 1 166 ? 13.261 8.006 -37.839 1.00 98.44 166 SER A CA 1
ATOM 1338 C C . SER A 1 166 ? 12.464 6.717 -38.047 1.00 98.44 166 SER A C 1
ATOM 1340 O O . SER A 1 166 ? 11.317 6.614 -37.611 1.00 98.44 166 SER A O 1
ATOM 1342 N N . LEU A 1 167 ? 13.081 5.705 -38.668 1.00 98.38 167 LEU A N 1
ATOM 1343 C CA . LEU A 1 167 ? 12.468 4.389 -38.828 1.00 98.38 167 LEU A CA 1
ATOM 1344 C C . LEU A 1 167 ? 12.243 3.713 -37.472 1.00 98.38 167 LEU A C 1
ATOM 1346 O O . LEU A 1 167 ? 11.179 3.148 -37.239 1.00 98.38 167 LEU A O 1
ATOM 1350 N N . GLY A 1 168 ? 13.222 3.798 -36.571 1.00 98.56 168 GLY A N 1
ATOM 1351 C CA . GLY A 1 168 ? 13.118 3.284 -35.210 1.00 98.56 168 GLY A CA 1
ATOM 1352 C C . GLY A 1 168 ? 11.941 3.895 -34.460 1.00 98.56 168 GLY A C 1
ATOM 1353 O O . GLY A 1 168 ? 11.121 3.164 -33.911 1.00 98.56 168 GLY A O 1
ATOM 1354 N N . VAL A 1 169 ? 11.818 5.224 -34.500 1.00 98.81 169 VAL A N 1
ATOM 1355 C CA . VAL A 1 169 ? 10.703 5.960 -33.895 1.00 98.81 169 VAL A CA 1
ATOM 1356 C C . VAL A 1 169 ? 9.371 5.490 -34.471 1.00 98.81 169 VAL A C 1
ATOM 1358 O O . VAL A 1 169 ? 8.482 5.118 -33.710 1.00 98.81 169 VAL A O 1
ATOM 1361 N N . LEU A 1 170 ? 9.239 5.425 -35.799 1.00 98.56 170 LEU A N 1
ATOM 1362 C CA . LEU A 1 170 ? 8.018 4.951 -36.455 1.00 98.56 170 LEU A CA 1
ATOM 1363 C C . LEU A 1 170 ? 7.631 3.536 -36.003 1.00 98.56 170 LEU A C 1
ATOM 1365 O O . LEU A 1 170 ? 6.488 3.305 -35.604 1.00 98.56 170 LEU A O 1
ATOM 1369 N N . LEU A 1 171 ? 8.583 2.600 -36.030 1.00 98.62 171 LEU A N 1
ATOM 1370 C CA . LEU A 1 171 ? 8.357 1.218 -35.609 1.00 98.62 171 LEU A CA 1
ATOM 1371 C C . LEU A 1 171 ? 7.996 1.133 -34.122 1.00 98.62 171 LEU A C 1
ATOM 1373 O O . LEU A 1 171 ? 7.063 0.415 -33.775 1.00 98.62 171 LEU A O 1
ATOM 1377 N N . GLY A 1 172 ? 8.679 1.887 -33.257 1.00 98.50 172 GLY A N 1
ATOM 1378 C CA . GLY A 1 172 ? 8.402 1.937 -31.821 1.00 98.50 172 GLY A CA 1
ATOM 1379 C C . GLY A 1 172 ? 7.003 2.463 -31.512 1.00 98.50 172 GLY A C 1
ATOM 1380 O O . GLY A 1 172 ? 6.286 1.858 -30.717 1.00 98.50 172 GLY A O 1
ATOM 1381 N N . MET A 1 173 ? 6.578 3.533 -32.194 1.00 98.50 173 MET A N 1
ATOM 1382 C CA . MET A 1 173 ? 5.230 4.088 -32.048 1.00 98.50 173 MET A CA 1
ATOM 1383 C C . MET A 1 173 ? 4.153 3.095 -32.490 1.00 98.50 173 MET A C 1
ATOM 1385 O O . MET A 1 173 ? 3.218 2.835 -31.733 1.00 98.50 173 MET A O 1
ATOM 1389 N N . ILE A 1 174 ? 4.290 2.509 -33.686 1.00 98.19 174 ILE A N 1
ATOM 1390 C CA . ILE A 1 174 ? 3.325 1.528 -34.211 1.00 98.19 174 ILE A CA 1
ATOM 1391 C C . ILE A 1 174 ? 3.266 0.302 -33.296 1.00 98.19 174 ILE A C 1
ATOM 1393 O O . ILE A 1 174 ? 2.180 -0.164 -32.949 1.00 98.19 174 ILE A O 1
ATOM 1397 N N . TYR A 1 175 ? 4.422 -0.207 -32.873 1.00 97.75 175 TYR A N 1
ATOM 1398 C CA . TYR A 1 175 ? 4.502 -1.386 -32.021 1.00 97.75 175 TYR A CA 1
ATOM 1399 C C . TYR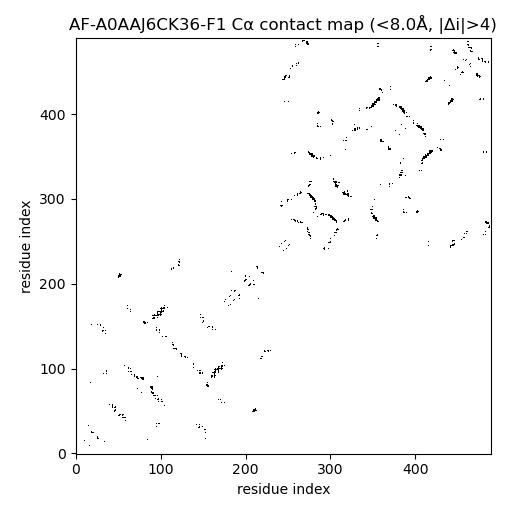 A 1 175 ? 3.854 -1.141 -30.656 1.00 97.75 175 TYR A C 1
ATOM 1401 O O . TYR A 1 175 ? 3.019 -1.940 -30.231 1.00 97.75 175 TYR A O 1
ATOM 1409 N N . TYR A 1 176 ? 4.165 -0.023 -29.991 1.00 96.50 176 TYR A N 1
ATOM 1410 C CA . TYR A 1 176 ? 3.535 0.347 -28.721 1.00 96.50 176 TYR A CA 1
ATOM 1411 C C . TYR A 1 176 ? 2.019 0.540 -28.876 1.00 96.50 176 TYR A C 1
ATOM 1413 O O . TYR A 1 176 ? 1.240 0.051 -28.055 1.00 96.50 176 TYR A O 1
ATOM 1421 N N . LEU A 1 177 ? 1.584 1.197 -29.957 1.00 94.50 177 LEU A N 1
ATOM 1422 C CA . LEU A 1 177 ? 0.168 1.415 -30.239 1.00 94.50 177 LEU A CA 1
ATOM 1423 C C . LEU A 1 177 ? -0.596 0.086 -30.326 1.00 94.50 177 LEU A C 1
ATOM 1425 O O . LEU A 1 177 ? -1.617 -0.088 -29.663 1.00 94.50 177 LEU A O 1
ATOM 1429 N N . VAL A 1 178 ? -0.081 -0.857 -31.115 1.00 92.06 178 VAL A N 1
ATOM 1430 C CA . VAL A 1 178 ? -0.727 -2.151 -31.374 1.00 92.06 178 VAL A CA 1
ATOM 1431 C C . VAL A 1 178 ? -0.662 -3.085 -30.167 1.00 92.06 178 VAL A C 1
ATOM 1433 O O . VAL A 1 178 ? -1.639 -3.773 -29.876 1.00 92.06 178 VAL A O 1
ATOM 1436 N N . THR A 1 179 ? 0.474 -3.132 -29.470 1.00 91.38 179 THR A N 1
ATOM 1437 C CA . THR A 1 179 ? 0.713 -4.144 -28.428 1.00 91.38 179 THR A CA 1
ATOM 1438 C C . THR A 1 179 ? 0.307 -3.693 -27.028 1.00 91.38 179 THR A C 1
ATOM 1440 O O . THR A 1 179 ? -0.053 -4.539 -26.208 1.00 91.38 179 THR A O 1
ATOM 1443 N N . GLU A 1 180 ? 0.296 -2.385 -26.757 1.00 91.00 180 GLU A N 1
ATOM 1444 C CA . GLU A 1 180 ? 0.039 -1.840 -25.421 1.00 91.00 180 GLU A CA 1
ATOM 1445 C C . GLU A 1 180 ? -1.146 -0.862 -25.398 1.00 91.00 180 GLU A C 1
ATOM 1447 O O . GLU A 1 180 ? -2.106 -1.098 -24.666 1.00 91.00 180 GLU A O 1
ATOM 1452 N N . TYR A 1 181 ? -1.146 0.201 -26.212 1.00 90.12 181 TYR A N 1
ATOM 1453 C CA . TYR A 1 181 ? -2.176 1.250 -26.114 1.00 90.12 181 TYR A CA 1
ATOM 1454 C C . TYR A 1 181 ? -3.580 0.769 -26.516 1.00 90.12 181 TYR A C 1
ATOM 1456 O O . TYR A 1 181 ? -4.535 0.917 -25.748 1.00 90.12 181 TYR A O 1
ATOM 1464 N N . LEU A 1 182 ? -3.728 0.184 -27.712 1.00 87.81 182 LEU A N 1
ATOM 1465 C CA . LEU A 1 182 ? -5.031 -0.253 -28.224 1.00 87.81 182 LEU A CA 1
ATOM 1466 C C . LEU A 1 182 ? -5.654 -1.365 -27.364 1.00 87.81 182 LEU A C 1
ATOM 1468 O O . LEU A 1 182 ? -6.823 -1.211 -26.994 1.00 87.81 182 LEU A O 1
ATOM 1472 N N . PRO A 1 183 ? -4.931 -2.443 -26.981 1.00 84.56 183 PRO A N 1
ATOM 1473 C CA . PRO A 1 183 ? -5.501 -3.508 -26.157 1.00 84.56 183 PRO A CA 1
ATOM 1474 C C . PRO A 1 183 ? -5.936 -3.043 -24.762 1.00 84.56 183 PRO A C 1
ATOM 1476 O O . PRO A 1 183 ? -6.906 -3.580 -24.226 1.00 84.56 183 PRO A O 1
ATOM 1479 N N . ARG A 1 184 ? -5.248 -2.049 -24.178 1.00 81.19 184 ARG A N 1
ATOM 1480 C CA . ARG A 1 184 ? -5.549 -1.540 -22.829 1.00 81.19 184 ARG A CA 1
ATOM 1481 C C . ARG A 1 184 ? -6.695 -0.528 -22.804 1.00 81.19 184 ARG A C 1
ATOM 1483 O O . ARG A 1 184 ? -7.518 -0.586 -21.893 1.00 81.19 184 ARG A O 1
ATOM 1490 N N . ASN A 1 185 ? -6.780 0.356 -23.801 1.00 75.81 185 ASN A N 1
ATOM 1491 C CA . ASN A 1 185 ? -7.744 1.461 -23.787 1.00 75.81 185 ASN A CA 1
ATOM 1492 C C . ASN A 1 185 ? -8.993 1.178 -24.628 1.00 75.81 185 ASN A C 1
ATOM 1494 O O . ASN A 1 185 ? -10.100 1.116 -24.101 1.00 75.81 185 ASN A O 1
ATOM 1498 N N . GLN A 1 186 ? -8.831 1.010 -25.940 1.00 71.06 186 GLN A N 1
ATOM 1499 C CA . GLN A 1 186 ? -9.962 0.997 -26.877 1.00 71.06 186 GLN A CA 1
ATOM 1500 C C . GLN A 1 186 ? -10.551 -0.402 -27.080 1.00 71.06 186 GLN A C 1
ATOM 1502 O O . GLN A 1 186 ? -11.755 -0.567 -27.257 1.00 71.06 186 GLN A O 1
ATOM 1507 N N . LEU A 1 187 ? -9.704 -1.430 -27.032 1.00 71.12 187 LEU A N 1
ATOM 1508 C CA . LEU A 1 187 ? -10.049 -2.797 -27.412 1.00 71.12 187 LEU A CA 1
ATOM 1509 C C . LEU A 1 187 ? -10.101 -3.748 -26.214 1.00 71.12 187 LEU A C 1
ATOM 1511 O O . LEU A 1 187 ? -9.882 -4.951 -26.369 1.00 71.12 187 LEU A O 1
ATOM 1515 N N . ARG A 1 188 ? -10.463 -3.251 -25.025 1.00 68.31 188 ARG A N 1
ATOM 1516 C CA . ARG A 1 188 ? -10.503 -4.044 -23.781 1.00 68.31 188 ARG A CA 1
ATOM 1517 C C . ARG A 1 188 ? -11.424 -5.277 -23.853 1.00 68.31 188 ARG A C 1
ATOM 1519 O O . ARG A 1 188 ? -11.246 -6.222 -23.094 1.00 68.31 188 ARG A O 1
ATOM 1526 N N . ARG A 1 189 ? -12.394 -5.294 -24.781 1.00 71.00 189 ARG A N 1
ATOM 1527 C CA . ARG A 1 189 ? -13.307 -6.429 -25.050 1.00 71.00 189 ARG A CA 1
ATOM 1528 C C . ARG A 1 189 ? -12.939 -7.268 -26.284 1.00 71.00 189 ARG A C 1
ATOM 1530 O O . ARG A 1 189 ? -13.633 -8.240 -26.583 1.00 71.00 189 ARG A O 1
ATOM 1537 N N . SER A 1 190 ? -11.880 -6.901 -27.004 1.00 79.56 190 SER A N 1
ATOM 1538 C CA . SER A 1 190 ? -11.437 -7.608 -28.210 1.00 79.56 190 SER A CA 1
ATOM 1539 C C . SER A 1 190 ? -10.908 -9.009 -27.904 1.00 79.56 190 SER A C 1
ATOM 1541 O O . SER A 1 190 ? -10.560 -9.343 -26.768 1.00 79.56 190 SER A O 1
ATOM 1543 N N . TRP A 1 191 ? -10.790 -9.826 -28.950 1.00 81.94 191 TRP A N 1
ATOM 1544 C CA . TRP A 1 191 ? -10.145 -11.133 -28.858 1.00 81.94 191 TRP A CA 1
ATOM 1545 C C . TRP A 1 191 ? -8.680 -11.028 -28.393 1.00 81.94 191 TRP A C 1
ATOM 1547 O O . TRP A 1 191 ? -8.215 -11.917 -27.688 1.00 81.94 191 TRP A O 1
ATOM 1557 N N . VAL A 1 192 ? -7.983 -9.925 -28.700 1.00 80.44 192 VAL A N 1
ATOM 1558 C CA . VAL A 1 192 ? -6.595 -9.672 -28.271 1.00 80.44 192 VAL A CA 1
ATOM 1559 C C . VAL A 1 192 ? -6.515 -9.508 -26.754 1.00 80.44 192 VAL A C 1
ATOM 1561 O O . VAL A 1 192 ? -5.684 -10.139 -26.105 1.00 80.44 192 VAL A O 1
ATOM 1564 N N . ALA A 1 193 ? -7.418 -8.718 -26.166 1.00 79.19 193 ALA A N 1
ATOM 1565 C C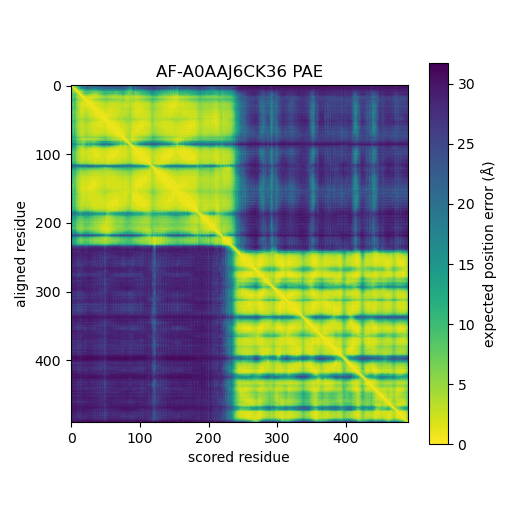A . ALA A 1 193 ? -7.489 -8.553 -24.715 1.00 79.19 193 ALA A CA 1
ATOM 1566 C C . ALA A 1 193 ? -7.847 -9.875 -24.009 1.00 79.19 193 ALA A C 1
ATOM 1568 O O . ALA A 1 193 ? -7.268 -10.202 -22.973 1.00 79.19 193 ALA A O 1
ATOM 1569 N N . LYS A 1 194 ? -8.740 -10.681 -24.605 1.00 83.56 194 LYS A N 1
ATOM 1570 C CA . LYS A 1 194 ? -9.075 -12.027 -24.108 1.00 83.56 194 LYS A CA 1
ATOM 1571 C C . LYS A 1 194 ? -7.886 -12.985 -24.187 1.00 83.56 194 LYS A C 1
ATOM 1573 O O . LYS A 1 194 ? -7.619 -13.678 -23.213 1.00 83.56 194 LYS A O 1
ATOM 1578 N N . ALA A 1 195 ? -7.149 -12.998 -25.296 1.00 85.94 195 ALA A N 1
ATOM 1579 C CA . ALA A 1 195 ? -5.950 -13.820 -25.458 1.00 85.94 195 ALA A CA 1
ATOM 1580 C C . ALA A 1 195 ? -4.853 -13.421 -24.458 1.00 85.94 195 ALA A C 1
ATOM 1582 O O . ALA A 1 195 ? -4.253 -14.282 -23.817 1.00 85.94 195 ALA A O 1
ATOM 1583 N N . ARG A 1 196 ? -4.650 -12.115 -24.250 1.00 86.38 196 ARG A N 1
ATOM 1584 C CA . ARG A 1 196 ? -3.724 -11.577 -23.244 1.00 86.38 196 ARG A CA 1
ATOM 1585 C C . ARG A 1 196 ? -4.142 -11.980 -21.823 1.00 86.38 196 ARG A C 1
ATOM 1587 O O . ARG A 1 196 ? -3.312 -12.447 -21.052 1.00 86.38 196 ARG A O 1
ATOM 1594 N N . SER A 1 197 ? -5.432 -11.907 -21.491 1.00 84.62 197 SER A N 1
ATOM 1595 C CA . SER A 1 197 ? -5.959 -12.403 -20.210 1.00 84.62 197 SER A CA 1
ATOM 1596 C C . SER A 1 197 ? -5.798 -13.924 -20.047 1.00 84.62 197 SER A C 1
ATOM 1598 O O . SER A 1 197 ? -5.376 -14.387 -18.985 1.00 84.62 197 SER A O 1
ATOM 1600 N N . ALA A 1 198 ? -6.054 -14.704 -21.100 1.00 88.62 198 ALA A N 1
ATOM 1601 C CA . ALA A 1 198 ? -5.842 -16.152 -21.114 1.00 88.62 198 ALA A CA 1
ATOM 1602 C C . ALA A 1 198 ? -4.365 -16.516 -20.883 1.00 88.62 198 ALA A C 1
ATOM 1604 O O . ALA A 1 198 ? -4.063 -17.457 -20.153 1.00 88.62 198 ALA A O 1
ATOM 1605 N N . PHE A 1 199 ? -3.434 -15.732 -21.433 1.00 90.38 199 PHE A N 1
ATOM 1606 C CA . PHE A 1 199 ? -2.002 -15.911 -21.208 1.00 90.38 199 PHE A CA 1
ATOM 1607 C C . PHE A 1 199 ? -1.620 -15.757 -19.727 1.00 90.38 199 PHE A C 1
ATOM 1609 O O . PHE A 1 199 ? -0.989 -16.658 -19.172 1.00 90.38 199 PHE A O 1
ATOM 1616 N N . TYR A 1 200 ? -2.057 -14.689 -19.049 1.00 89.94 200 TYR A N 1
ATOM 1617 C CA . TYR A 1 200 ? -1.749 -14.494 -17.620 1.00 89.94 200 TYR A CA 1
ATOM 1618 C C . TYR A 1 200 ? -2.440 -15.510 -16.705 1.00 89.94 200 TYR A C 1
ATOM 1620 O O . TYR A 1 200 ? -1.903 -15.871 -15.660 1.00 89.94 200 TYR A O 1
ATOM 1628 N N . THR A 1 201 ? -3.625 -15.989 -17.090 1.00 90.12 201 THR A N 1
ATOM 1629 C CA . THR A 1 201 ? -4.402 -16.960 -16.300 1.00 90.12 201 THR A CA 1
ATOM 1630 C C . THR A 1 201 ? -4.019 -18.419 -16.570 1.00 90.12 201 THR A C 1
ATOM 1632 O O . THR A 1 201 ? -4.439 -19.306 -15.815 1.00 90.12 201 THR A O 1
ATOM 1635 N N . SER A 1 202 ? -3.195 -18.669 -17.593 1.00 94.50 202 SER A N 1
ATOM 1636 C CA . SER A 1 202 ? -2.644 -19.985 -17.918 1.00 94.50 202 SER A CA 1
ATOM 1637 C C . SER A 1 202 ? -1.776 -20.554 -16.788 1.00 94.50 202 SER A C 1
ATOM 1639 O O . SER A 1 202 ? -1.278 -19.823 -15.927 1.00 94.50 202 SER A O 1
ATOM 1641 N N . PHE A 1 203 ? -1.551 -21.873 -16.809 1.00 95.38 203 PHE A N 1
ATOM 1642 C CA . PHE A 1 203 ? -0.648 -22.541 -15.864 1.00 95.38 203 PHE A CA 1
ATOM 1643 C C . PHE A 1 203 ? 0.742 -21.892 -15.854 1.00 95.38 203 PHE A C 1
ATOM 1645 O O . PHE A 1 203 ? 1.276 -21.592 -14.790 1.00 95.38 203 PHE A O 1
ATOM 1652 N N . LEU A 1 204 ? 1.300 -21.604 -17.033 1.00 92.06 204 LEU A N 1
ATOM 1653 C CA . LEU A 1 204 ? 2.614 -20.978 -17.154 1.00 92.06 204 LEU A CA 1
ATOM 1654 C C . LEU A 1 204 ? 2.619 -19.551 -16.587 1.00 92.06 204 LEU A C 1
ATOM 1656 O O . LEU A 1 204 ? 3.532 -19.195 -15.844 1.00 92.06 204 LEU A O 1
ATOM 1660 N N . GLY A 1 205 ? 1.587 -18.757 -16.894 1.00 92.19 205 GLY A N 1
ATOM 1661 C CA . GLY A 1 205 ? 1.446 -17.387 -16.395 1.00 92.19 205 GLY A CA 1
ATOM 1662 C C . GLY A 1 205 ? 1.403 -17.326 -14.869 1.00 92.19 205 GLY A C 1
ATOM 1663 O O . GLY A 1 205 ? 2.123 -16.534 -14.259 1.00 92.19 205 GLY A O 1
ATOM 1664 N N . LYS A 1 206 ? 0.642 -18.233 -14.247 1.00 91.69 206 LYS A N 1
ATOM 1665 C CA . LYS A 1 206 ? 0.554 -18.366 -12.786 1.00 91.69 206 LYS A CA 1
ATOM 1666 C C . LYS A 1 206 ? 1.863 -18.853 -12.167 1.00 91.69 206 LYS A C 1
ATOM 1668 O O . LYS A 1 206 ? 2.351 -18.232 -11.225 1.00 91.69 206 LYS A O 1
ATOM 1673 N N . THR A 1 207 ? 2.455 -19.916 -12.714 1.00 92.44 207 THR A N 1
ATOM 1674 C CA . THR A 1 207 ? 3.701 -20.515 -12.203 1.00 92.44 207 THR A CA 1
ATOM 1675 C C . THR A 1 207 ? 4.867 -19.529 -12.250 1.00 92.44 207 THR A C 1
ATOM 1677 O O . THR A 1 207 ? 5.605 -19.395 -11.277 1.00 92.44 207 THR A O 1
ATOM 1680 N N . LEU A 1 208 ? 5.000 -18.773 -13.344 1.00 91.62 208 LEU A N 1
ATOM 1681 C CA . LEU A 1 208 ? 6.035 -17.745 -13.493 1.00 91.62 208 LEU A CA 1
ATOM 1682 C C . LEU A 1 208 ? 5.670 -16.405 -12.838 1.00 91.62 208 LEU A C 1
ATOM 1684 O O . LEU A 1 208 ? 6.476 -15.473 -12.872 1.00 91.62 208 LEU A O 1
ATOM 1688 N N . ARG A 1 209 ? 4.475 -16.302 -12.240 1.00 91.69 209 ARG A N 1
ATOM 1689 C CA . ARG A 1 209 ? 3.939 -15.085 -11.615 1.00 91.69 209 ARG A CA 1
ATOM 1690 C C . ARG A 1 209 ? 3.986 -13.878 -12.561 1.00 91.69 209 ARG A C 1
ATOM 1692 O O . ARG A 1 209 ? 4.363 -12.789 -12.137 1.00 91.69 209 ARG A O 1
ATOM 1699 N N . LEU A 1 210 ? 3.640 -14.081 -13.835 1.00 93.31 210 LEU A N 1
ATOM 1700 C CA . LEU A 1 210 ? 3.651 -13.025 -14.852 1.00 93.31 210 LEU A CA 1
ATOM 1701 C C . LEU A 1 210 ? 2.580 -11.974 -14.559 1.00 93.31 210 LEU A C 1
ATOM 1703 O O . LEU A 1 210 ? 1.459 -12.313 -14.176 1.00 93.31 210 LEU A O 1
ATOM 1707 N N . ARG A 1 211 ? 2.928 -10.701 -14.762 1.00 89.44 211 ARG A N 1
ATOM 1708 C CA . ARG A 1 211 ? 2.063 -9.555 -14.456 1.00 89.44 211 ARG A CA 1
ATOM 1709 C C . ARG A 1 211 ? 2.001 -8.551 -15.608 1.00 89.44 211 ARG A C 1
ATOM 1711 O O . ARG A 1 211 ? 2.879 -8.503 -16.481 1.00 89.44 211 ARG A O 1
ATOM 1718 N N . ASP A 1 212 ? 0.917 -7.784 -15.592 1.00 87.44 212 ASP A N 1
ATOM 1719 C CA . ASP A 1 212 ? 0.671 -6.602 -16.422 1.00 87.44 212 ASP A CA 1
ATOM 1720 C C . ASP A 1 212 ? -0.044 -5.548 -15.578 1.00 87.44 212 ASP A C 1
ATOM 1722 O O . ASP A 1 212 ? -1.250 -5.309 -15.709 1.00 87.44 212 ASP A O 1
ATOM 1726 N N . SER A 1 213 ? 0.696 -4.968 -14.638 1.00 83.56 213 SER A N 1
ATOM 1727 C CA . SER A 1 213 ? 0.121 -4.099 -13.606 1.00 83.56 213 SER A CA 1
ATOM 1728 C C . SER A 1 213 ? -0.488 -2.819 -14.192 1.00 83.56 213 SER A C 1
ATOM 1730 O O . SER A 1 213 ? -1.538 -2.354 -13.745 1.00 83.56 213 SER A O 1
ATOM 1732 N N . TRP A 1 214 ? 0.097 -2.322 -15.282 1.00 78.12 214 TRP A N 1
ATOM 1733 C CA . TRP A 1 214 ? -0.350 -1.137 -16.020 1.00 78.12 214 TRP A CA 1
ATOM 1734 C C . TRP A 1 214 ? -1.720 -1.290 -16.700 1.00 78.12 214 TRP A C 1
ATOM 1736 O O . TRP A 1 214 ? -2.305 -0.298 -17.133 1.00 78.12 214 TRP A O 1
ATOM 1746 N N . SER A 1 215 ? -2.246 -2.515 -16.814 1.00 72.69 215 SER A N 1
ATOM 1747 C CA . SER A 1 215 ? -3.592 -2.774 -17.348 1.00 72.69 215 SER A CA 1
ATOM 1748 C C . SER A 1 215 ? -4.712 -2.600 -16.312 1.00 72.69 215 SER A C 1
ATOM 1750 O O . SER A 1 215 ? -5.869 -2.373 -16.678 1.00 72.69 215 SER A O 1
ATOM 1752 N N . LEU A 1 216 ? -4.381 -2.710 -15.021 1.00 69.69 216 LEU A N 1
ATOM 1753 C CA . LEU A 1 216 ? -5.333 -2.661 -13.909 1.00 69.69 216 LEU A CA 1
ATOM 1754 C C . LEU A 1 216 ? -5.269 -1.331 -13.163 1.00 69.69 216 LEU A C 1
ATOM 1756 O O . LEU A 1 216 ? -6.315 -0.767 -12.842 1.00 69.69 216 LEU A O 1
ATOM 1760 N N . TRP A 1 217 ? -4.060 -0.821 -12.918 1.00 66.88 217 TRP A N 1
ATOM 1761 C CA . TRP A 1 217 ? -3.841 0.406 -12.160 1.00 66.88 217 TRP A CA 1
ATOM 1762 C C . TRP A 1 217 ? -3.272 1.501 -13.074 1.00 66.88 217 TRP A C 1
ATOM 1764 O O . TRP A 1 217 ? -2.112 1.423 -13.471 1.00 66.88 217 TRP A O 1
ATOM 1774 N N . PRO A 1 218 ? -4.063 2.546 -13.402 1.00 58.34 218 PRO A N 1
ATOM 1775 C CA . PRO A 1 218 ? -3.597 3.678 -14.211 1.00 58.34 218 PRO A CA 1
ATOM 1776 C C . PRO A 1 218 ? -2.491 4.497 -13.530 1.00 58.34 218 PRO A C 1
ATOM 1778 O O . PRO A 1 218 ? -1.756 5.212 -14.203 1.00 58.34 218 PRO A O 1
ATOM 1781 N N . SER A 1 219 ? -2.406 4.410 -12.199 1.00 57.12 219 SER A N 1
ATOM 1782 C CA . SER A 1 219 ? -1.382 5.028 -11.355 1.00 57.12 219 SER A CA 1
ATOM 1783 C C . SER A 1 219 ? -0.398 3.965 -10.868 1.00 57.12 219 SER A C 1
ATOM 1785 O O . SER A 1 219 ? -0.856 2.916 -10.404 1.00 57.12 219 SER A O 1
ATOM 1787 N N . ASP A 1 220 ? 0.892 4.289 -10.904 1.00 65.56 220 ASP A N 1
ATOM 1788 C CA . ASP A 1 220 ? 2.020 3.410 -10.592 1.00 65.56 220 ASP A CA 1
ATOM 1789 C C . ASP A 1 220 ? 1.771 2.490 -9.377 1.00 65.56 220 ASP A C 1
ATOM 1791 O O . ASP A 1 220 ? 1.488 2.944 -8.262 1.00 65.56 220 ASP A O 1
ATOM 1795 N N . LEU A 1 221 ? 1.836 1.175 -9.615 1.00 71.62 221 LEU A N 1
ATOM 1796 C CA . LEU A 1 221 ? 1.744 0.151 -8.573 1.00 71.62 221 LEU A CA 1
ATOM 1797 C C . LEU A 1 221 ? 2.873 0.328 -7.554 1.00 71.62 221 LEU A C 1
ATOM 1799 O O . LEU A 1 221 ? 2.648 0.108 -6.367 1.00 71.62 221 LEU A O 1
ATOM 1803 N N . GLU A 1 222 ? 4.057 0.753 -7.997 1.00 76.25 222 GLU A N 1
ATOM 1804 C CA . GLU A 1 222 ? 5.210 0.955 -7.123 1.00 76.25 222 GLU A CA 1
ATOM 1805 C C . GLU A 1 222 ? 4.946 2.059 -6.105 1.00 76.25 222 GLU A C 1
ATOM 1807 O O . GLU A 1 222 ? 5.246 1.872 -4.934 1.00 76.25 222 GLU A O 1
ATOM 1812 N N . ASP A 1 223 ? 4.297 3.160 -6.495 1.00 75.44 223 ASP A N 1
ATOM 1813 C CA . ASP A 1 223 ? 3.936 4.225 -5.553 1.00 75.44 223 ASP A CA 1
ATOM 1814 C C . ASP A 1 223 ? 2.897 3.758 -4.529 1.00 75.44 223 ASP A C 1
ATOM 1816 O O . ASP A 1 223 ? 2.911 4.213 -3.386 1.00 75.44 223 ASP A O 1
ATOM 1820 N N . ARG A 1 224 ? 1.991 2.847 -4.908 1.00 73.44 224 ARG A N 1
ATOM 1821 C CA . ARG A 1 224 ? 1.032 2.244 -3.968 1.00 73.44 224 ARG A CA 1
ATOM 1822 C C . ARG A 1 224 ? 1.717 1.275 -3.024 1.00 73.44 224 ARG A C 1
ATOM 1824 O O . ARG A 1 224 ? 1.453 1.338 -1.833 1.00 73.44 224 ARG A O 1
ATOM 1831 N N . ILE A 1 225 ? 2.595 0.418 -3.542 1.00 77.19 225 ILE A N 1
ATOM 1832 C CA . ILE A 1 225 ? 3.403 -0.491 -2.727 1.00 77.19 225 ILE A CA 1
ATOM 1833 C C . ILE A 1 225 ? 4.300 0.316 -1.797 1.00 77.19 225 ILE A C 1
ATOM 1835 O O . ILE A 1 225 ? 4.407 -0.040 -0.638 1.00 77.19 225 ILE A O 1
ATOM 1839 N N . TYR A 1 226 ? 4.895 1.412 -2.264 1.00 77.69 226 TYR A N 1
ATOM 1840 C CA . TYR A 1 226 ? 5.711 2.304 -1.451 1.00 77.69 226 TYR A CA 1
ATOM 1841 C C . TYR A 1 226 ? 4.875 3.036 -0.407 1.00 77.69 226 TYR A C 1
ATOM 1843 O O . TYR A 1 226 ? 5.294 3.108 0.735 1.00 77.69 226 TYR A O 1
ATOM 1851 N N . THR A 1 227 ? 3.691 3.537 -0.771 1.00 73.94 227 THR A N 1
ATOM 1852 C CA . THR A 1 227 ? 2.761 4.175 0.175 1.00 73.94 227 THR A CA 1
ATOM 1853 C C . THR A 1 227 ? 2.329 3.178 1.247 1.00 73.94 227 THR A C 1
ATOM 1855 O O . THR A 1 227 ? 2.481 3.457 2.423 1.00 73.94 227 THR A O 1
ATOM 1858 N N . GLN A 1 228 ? 1.910 1.971 0.863 1.00 71.50 228 GLN A N 1
ATOM 1859 C CA . GLN A 1 228 ? 1.608 0.905 1.817 1.00 71.50 228 GLN A CA 1
ATOM 1860 C C . GLN A 1 228 ? 2.838 0.557 2.647 1.00 71.50 228 GLN A C 1
ATOM 1862 O O . GLN A 1 228 ? 2.757 0.487 3.862 1.00 71.50 228 GLN A O 1
ATOM 1867 N N . TRP A 1 229 ? 3.992 0.370 2.016 1.00 77.06 229 TRP A N 1
ATOM 1868 C CA . TRP A 1 229 ? 5.219 0.021 2.709 1.00 77.06 229 TRP A CA 1
ATOM 1869 C C . TRP A 1 229 ? 5.632 1.100 3.697 1.00 77.06 229 TRP A C 1
ATOM 1871 O O . TRP A 1 229 ? 5.986 0.715 4.790 1.00 77.06 229 TRP A O 1
ATOM 1881 N N . ILE A 1 230 ? 5.562 2.394 3.367 1.00 72.38 230 ILE A N 1
ATOM 1882 C CA . ILE A 1 230 ? 5.951 3.495 4.262 1.00 72.38 230 ILE A CA 1
ATOM 1883 C C . ILE A 1 230 ? 4.895 3.750 5.343 1.00 72.38 230 ILE A C 1
ATOM 1885 O O . ILE A 1 230 ? 5.254 4.057 6.471 1.00 72.38 230 ILE A O 1
ATOM 1889 N N . GLU A 1 231 ? 3.609 3.556 5.039 1.00 62.97 231 GLU A N 1
ATOM 1890 C CA . GLU A 1 231 ? 2.525 3.563 6.033 1.00 62.97 231 GLU A CA 1
ATOM 1891 C C . GLU A 1 231 ? 2.671 2.406 7.030 1.00 62.97 231 GLU A C 1
ATOM 1893 O O . GLU A 1 231 ? 2.361 2.560 8.207 1.00 62.97 231 GLU A O 1
ATOM 1898 N N . HIS A 1 232 ? 3.162 1.253 6.566 1.00 61.84 232 HIS A N 1
ATOM 1899 C CA . HIS A 1 232 ? 3.440 0.076 7.391 1.00 61.84 232 HIS A CA 1
ATOM 1900 C C . HIS A 1 232 ? 4.907 0.007 7.838 1.00 61.84 232 HIS A C 1
ATOM 1902 O O . HIS A 1 232 ? 5.268 -0.933 8.548 1.00 61.84 232 HIS A O 1
ATOM 1908 N N . TRP A 1 233 ? 5.758 0.954 7.420 1.00 63.56 233 TRP A N 1
ATOM 1909 C CA . TRP A 1 233 ? 7.168 1.006 7.785 1.00 63.56 233 TRP A CA 1
ATOM 1910 C C . TRP A 1 233 ? 7.183 1.567 9.189 1.00 63.56 233 TRP A C 1
ATOM 1912 O O . TRP A 1 233 ? 6.901 2.755 9.379 1.00 63.56 233 TRP A O 1
ATOM 1922 N N . PRO A 1 234 ? 7.482 0.741 10.199 1.00 50.25 234 PRO A N 1
ATOM 1923 C CA . PRO A 1 234 ? 7.569 1.258 11.537 1.00 50.25 234 PRO A CA 1
ATOM 1924 C C . PRO A 1 234 ? 8.722 2.254 11.527 1.00 50.25 234 PRO A C 1
ATOM 1926 O O . PRO A 1 234 ? 9.814 1.950 11.034 1.00 50.25 234 PRO A O 1
ATOM 1929 N N . ASN A 1 235 ? 8.530 3.409 12.158 1.00 44.62 235 ASN A N 1
ATOM 1930 C CA . ASN A 1 235 ? 9.639 3.983 12.898 1.00 44.62 235 ASN A CA 1
ATOM 1931 C C . ASN A 1 235 ? 10.261 2.815 13.677 1.00 44.62 235 ASN A C 1
ATOM 1933 O O . ASN A 1 235 ? 9.667 2.340 14.635 1.00 44.62 235 ASN A O 1
ATOM 1937 N N . GLN A 1 236 ? 11.439 2.318 13.300 1.00 43.22 236 GLN A N 1
ATOM 1938 C CA . GLN A 1 236 ? 12.155 1.316 14.105 1.00 43.22 236 GLN A CA 1
ATOM 1939 C C . GLN A 1 236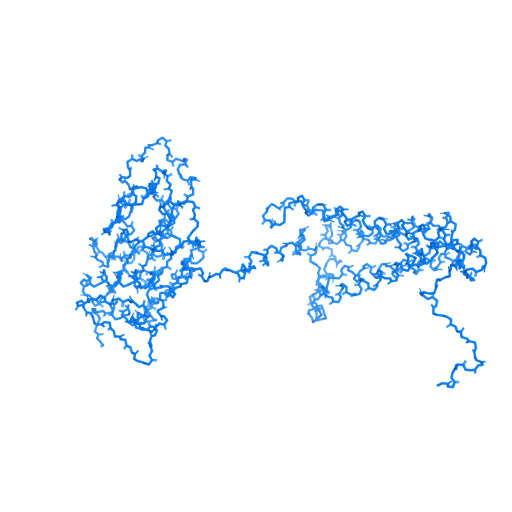 ? 12.617 1.900 15.464 1.00 43.22 236 GLN A C 1
ATOM 1941 O O . GLN A 1 236 ? 13.364 1.270 16.204 1.00 43.22 236 GLN A O 1
ATOM 1946 N N . SER A 1 237 ? 12.129 3.095 15.813 1.00 42.25 237 SER A N 1
ATOM 1947 C CA . SER A 1 237 ? 12.151 3.758 17.112 1.00 42.25 237 SER A CA 1
ATOM 1948 C C . SER A 1 237 ? 10.751 3.998 17.714 1.00 42.25 237 SER A C 1
ATOM 1950 O O . SER A 1 237 ? 10.626 4.769 18.664 1.00 42.25 237 SER A O 1
ATOM 1952 N N . SER A 1 238 ? 9.678 3.367 17.225 1.00 41.41 238 SER A N 1
ATOM 1953 C CA . SER A 1 238 ? 8.421 3.321 17.973 1.00 41.41 238 SER A CA 1
ATOM 1954 C C . SER A 1 238 ? 8.562 2.269 19.068 1.00 41.41 238 SER A C 1
ATOM 1956 O O . SER A 1 238 ? 8.393 1.073 18.825 1.00 41.41 238 SER A O 1
ATOM 1958 N N . LYS A 1 239 ? 8.860 2.724 20.293 1.00 40.19 239 LYS A N 1
ATOM 1959 C CA . LYS A 1 239 ? 8.390 2.045 21.511 1.00 40.19 239 LYS A CA 1
ATOM 1960 C C . LYS A 1 239 ? 6.969 1.529 21.244 1.00 40.19 239 LYS A C 1
ATOM 1962 O O . LYS A 1 239 ? 6.192 2.256 20.623 1.00 40.19 239 LYS A O 1
ATOM 1967 N N . GLN A 1 240 ? 6.651 0.307 21.681 1.00 43.56 240 GLN A N 1
ATOM 1968 C CA . GLN A 1 240 ? 5.277 -0.211 21.705 1.00 43.56 240 GLN A CA 1
ATOM 1969 C C . GLN A 1 240 ? 4.301 0.925 22.021 1.00 43.56 240 GLN A C 1
ATOM 1971 O O . GLN A 1 240 ? 4.463 1.625 23.022 1.00 43.56 240 GLN A O 1
ATOM 1976 N N . ILE A 1 241 ? 3.357 1.153 21.109 1.00 54.97 241 ILE A N 1
ATOM 1977 C CA . ILE A 1 241 ? 2.377 2.230 21.208 1.00 54.97 241 ILE A CA 1
ATOM 1978 C C . ILE A 1 241 ? 1.513 1.921 22.430 1.00 54.97 241 ILE A C 1
ATOM 1980 O O . ILE A 1 241 ? 0.660 1.039 22.386 1.00 54.97 241 ILE A O 1
ATOM 1984 N N . ALA A 1 242 ? 1.775 2.619 23.533 1.00 60.44 242 ALA A N 1
ATOM 1985 C CA . ALA A 1 242 ? 1.257 2.275 24.852 1.00 60.44 242 ALA A CA 1
ATOM 1986 C C . ALA A 1 242 ? -0.285 2.206 24.902 1.00 60.44 242 ALA A C 1
ATOM 1988 O O . ALA A 1 242 ? -0.820 1.397 25.649 1.00 60.44 242 ALA A O 1
ATOM 1989 N N . ALA A 1 243 ? -0.994 3.005 24.097 1.00 59.75 243 ALA A N 1
ATOM 1990 C CA . ALA A 1 243 ? -2.461 3.044 24.060 1.00 59.75 243 ALA A CA 1
ATOM 1991 C C . ALA A 1 243 ? -3.120 1.886 23.282 1.00 59.75 243 ALA A C 1
ATOM 1993 O O . ALA A 1 243 ? -4.303 1.631 23.472 1.00 59.75 243 ALA A O 1
ATOM 1994 N N . VAL A 1 244 ? -2.389 1.224 22.374 1.00 68.88 244 VAL A N 1
ATOM 1995 C CA . VAL A 1 244 ? -2.921 0.148 21.506 1.00 68.88 244 VAL A CA 1
ATOM 1996 C C . VAL A 1 244 ? -2.384 -1.230 21.925 1.00 68.88 244 VAL A C 1
ATOM 1998 O O . VAL A 1 244 ? -2.712 -2.260 21.337 1.00 68.88 244 VAL A O 1
ATOM 2001 N N . ASP A 1 245 ? -1.563 -1.272 22.974 1.00 79.19 245 ASP A N 1
ATOM 2002 C CA . ASP A 1 245 ? -1.090 -2.503 23.591 1.00 79.19 245 ASP A CA 1
ATOM 2003 C C . ASP A 1 245 ? -2.013 -2.892 24.750 1.00 79.19 245 ASP A C 1
ATOM 2005 O O . ASP A 1 245 ? -1.919 -2.335 25.841 1.00 79.19 245 ASP A O 1
ATOM 2009 N N . GLY A 1 246 ? -2.873 -3.895 24.542 1.00 77.12 246 GLY A N 1
ATOM 2010 C CA . GLY A 1 246 ? -3.767 -4.426 25.581 1.00 77.12 246 GLY A CA 1
ATOM 2011 C C . GLY A 1 246 ? -3.049 -4.977 26.825 1.00 77.12 246 GLY A C 1
ATOM 2012 O O . GLY A 1 246 ? -3.706 -5.255 27.829 1.00 77.12 246 GLY A O 1
ATOM 2013 N N . CYS A 1 247 ? -1.718 -5.117 26.784 1.00 82.94 247 CYS A N 1
ATOM 2014 C CA . CYS A 1 247 ? -0.888 -5.494 27.926 1.00 82.94 247 CYS A CA 1
ATOM 2015 C C . CYS A 1 247 ? -0.470 -4.312 28.811 1.00 82.94 247 CYS A C 1
ATOM 2017 O O . CYS A 1 247 ? 0.124 -4.533 29.865 1.00 82.94 247 CYS A O 1
ATOM 2019 N N . ASN A 1 248 ? -0.733 -3.067 28.403 1.00 84.94 248 ASN A N 1
ATOM 2020 C CA . ASN A 1 248 ? -0.339 -1.899 29.180 1.00 84.94 248 ASN A CA 1
ATOM 2021 C C . ASN A 1 248 ? -1.042 -1.881 30.549 1.00 84.94 248 ASN A C 1
ATOM 2023 O O . ASN A 1 248 ? -2.271 -1.951 30.641 1.00 84.94 248 ASN A O 1
ATOM 2027 N N . ASN A 1 249 ? -0.256 -1.704 31.615 1.00 86.25 249 ASN A N 1
ATOM 2028 C CA . ASN A 1 249 ? -0.722 -1.603 33.000 1.00 86.25 249 ASN A CA 1
ATOM 2029 C C . ASN A 1 249 ? -1.820 -0.550 33.194 1.00 86.25 249 ASN A C 1
ATOM 2031 O O . ASN A 1 249 ? -2.717 -0.752 34.007 1.00 86.25 249 ASN A O 1
ATOM 2035 N N . ALA A 1 250 ? -1.804 0.531 32.414 1.00 87.25 250 ALA A N 1
ATOM 2036 C CA . ALA A 1 250 ? -2.851 1.544 32.421 1.00 87.25 250 ALA A CA 1
ATOM 2037 C C . ALA A 1 250 ? -4.241 0.974 32.068 1.00 87.25 250 ALA A C 1
ATOM 2039 O O . ALA A 1 250 ? -5.231 1.291 32.731 1.00 87.25 250 ALA A O 1
ATOM 2040 N N . HIS A 1 251 ? -4.321 0.088 31.067 1.00 91.81 251 HIS A N 1
ATOM 2041 C CA . HIS A 1 251 ? -5.572 -0.587 30.716 1.00 91.81 251 HIS A CA 1
ATOM 2042 C C . HIS A 1 251 ? -5.990 -1.602 31.780 1.00 91.81 251 HIS A C 1
ATOM 2044 O O . HIS A 1 251 ? -7.179 -1.736 32.059 1.00 91.81 251 HIS A O 1
ATOM 2050 N N . ILE A 1 252 ? -5.025 -2.285 32.405 1.00 90.69 252 ILE A N 1
ATOM 2051 C CA . ILE A 1 252 ? -5.287 -3.238 33.492 1.00 90.69 252 ILE A CA 1
ATOM 2052 C C . ILE A 1 252 ? -5.907 -2.510 34.690 1.00 90.69 252 ILE A C 1
ATOM 2054 O O . ILE A 1 252 ? -6.916 -2.967 35.219 1.00 90.69 252 ILE A O 1
ATOM 2058 N N . SER A 1 253 ? -5.377 -1.345 35.071 1.00 90.88 253 SER A N 1
ATOM 2059 C CA . SER A 1 253 ? -5.941 -0.515 36.143 1.00 90.88 253 SER A CA 1
ATOM 2060 C C . SER A 1 253 ? -7.377 -0.070 35.848 1.00 90.88 253 SER A C 1
ATOM 2062 O O . SER A 1 253 ? -8.238 -0.160 36.721 1.00 90.88 253 SER A O 1
ATOM 2064 N N . MET A 1 254 ? -7.673 0.347 34.611 1.00 94.25 254 MET A N 1
ATOM 2065 C CA . MET A 1 254 ? -9.046 0.691 34.210 1.00 94.25 254 MET A CA 1
ATOM 2066 C C . MET A 1 254 ? -9.975 -0.529 34.192 1.00 94.25 254 MET A C 1
ATOM 2068 O O . MET A 1 254 ? -11.142 -0.417 34.564 1.00 94.25 254 MET A O 1
ATOM 2072 N N . MET A 1 255 ? -9.472 -1.706 33.810 1.00 95.94 255 MET A N 1
ATOM 2073 C CA . MET A 1 255 ? -10.252 -2.945 33.848 1.00 95.94 255 MET A CA 1
ATOM 2074 C C . MET A 1 255 ? -10.555 -3.391 35.284 1.00 95.94 255 MET A C 1
ATOM 2076 O O . MET A 1 255 ? -11.654 -3.864 35.562 1.00 95.94 255 MET A O 1
ATOM 2080 N N . LEU A 1 256 ? -9.619 -3.198 36.218 1.00 94.56 256 LEU A N 1
ATOM 2081 C CA . LEU A 1 256 ? -9.856 -3.431 37.645 1.00 94.56 256 LEU A CA 1
ATOM 2082 C C . LEU A 1 256 ? -10.927 -2.486 38.205 1.00 94.56 256 LEU A C 1
ATOM 2084 O O . LEU A 1 256 ? -11.780 -2.937 38.964 1.00 94.56 256 LEU A O 1
ATOM 2088 N N . LEU A 1 257 ? -10.940 -1.218 37.780 1.00 95.31 257 LEU A N 1
ATOM 2089 C CA . LEU A 1 257 ? -12.026 -0.295 38.114 1.00 95.31 257 LEU A CA 1
ATOM 2090 C C . LEU A 1 257 ? -13.364 -0.777 37.529 1.00 95.31 257 LEU A C 1
ATOM 2092 O O . LEU A 1 257 ? -14.362 -0.820 38.239 1.00 95.31 257 LEU A O 1
ATOM 2096 N N . ALA A 1 258 ? -13.388 -1.227 36.270 1.00 97.44 258 ALA A N 1
ATOM 2097 C CA . ALA A 1 258 ? -14.592 -1.804 35.669 1.00 97.44 258 ALA A CA 1
ATOM 2098 C C . ALA A 1 258 ? -15.082 -3.061 36.418 1.00 97.44 258 ALA A C 1
ATOM 2100 O O . ALA A 1 258 ? -16.287 -3.275 36.532 1.00 97.44 258 ALA A O 1
ATOM 2101 N N . LEU A 1 259 ? -14.173 -3.871 36.973 1.00 96.50 259 LEU A N 1
ATOM 2102 C CA . LEU A 1 259 ? -14.513 -4.999 37.848 1.00 96.50 259 LEU A CA 1
ATOM 2103 C C . LEU A 1 259 ? -15.123 -4.555 39.181 1.00 96.50 259 LEU A C 1
ATOM 2105 O O . LEU A 1 259 ? -16.061 -5.200 39.643 1.00 96.50 259 LEU A O 1
ATOM 2109 N N . GLN A 1 260 ? -14.634 -3.470 39.785 1.00 96.31 260 GLN A N 1
ATOM 2110 C CA . GLN A 1 260 ? -15.255 -2.893 40.985 1.00 96.31 260 GLN A CA 1
ATOM 2111 C C . GLN A 1 260 ? -16.680 -2.413 40.691 1.00 96.31 260 GLN A C 1
ATOM 2113 O O . GLN A 1 260 ? -17.593 -2.698 41.457 1.00 96.31 260 GLN A O 1
ATOM 2118 N N . GLU A 1 261 ? -16.901 -1.777 39.539 1.00 97.06 261 GLU A N 1
ATOM 2119 C CA . GLU A 1 261 ? -18.246 -1.376 39.112 1.00 97.06 261 GLU A CA 1
ATOM 2120 C C . GLU A 1 261 ? -19.155 -2.598 38.897 1.00 97.06 261 GLU A C 1
ATOM 2122 O O . GLU A 1 261 ? -20.296 -2.621 39.352 1.00 97.06 261 GLU A O 1
ATOM 2127 N N . ALA A 1 262 ? -18.644 -3.664 38.274 1.00 96.75 262 ALA A N 1
ATOM 2128 C CA . ALA A 1 262 ? -19.376 -4.924 38.115 1.00 96.75 262 ALA A CA 1
ATOM 2129 C C . ALA A 1 262 ? -19.758 -5.564 39.467 1.00 96.75 262 ALA A C 1
ATOM 2131 O O . ALA A 1 262 ? -20.784 -6.246 39.585 1.00 96.75 262 ALA A O 1
ATOM 2132 N N . ASP A 1 263 ? -18.957 -5.336 40.506 1.00 96.06 263 ASP A N 1
ATOM 2133 C CA . ASP A 1 263 ? -19.195 -5.855 41.848 1.00 96.06 263 ASP A CA 1
ATOM 2134 C C . ASP A 1 263 ? -20.443 -5.243 42.503 1.00 96.06 263 ASP A C 1
ATOM 2136 O O . ASP A 1 263 ? -21.141 -5.935 43.241 1.00 96.06 263 ASP A O 1
ATOM 2140 N N . HIS A 1 264 ? -20.820 -4.019 42.121 1.00 95.12 264 HIS A N 1
ATOM 2141 C CA . HIS A 1 264 ? -22.067 -3.379 42.553 1.00 95.12 264 HIS A CA 1
ATOM 2142 C C . HIS A 1 264 ? -23.336 -4.011 41.960 1.00 95.12 264 HIS A C 1
ATOM 2144 O O . HIS A 1 264 ? -24.435 -3.746 42.445 1.00 95.12 264 HIS A O 1
ATOM 2150 N N . CYS A 1 265 ? -23.222 -4.867 40.937 1.00 92.69 265 CYS A N 1
ATOM 2151 C CA . CYS A 1 265 ? -24.384 -5.537 40.357 1.00 92.69 265 CYS A CA 1
ATOM 2152 C C . CYS A 1 265 ? -25.039 -6.484 41.371 1.00 92.69 265 CYS A C 1
ATOM 2154 O O . CYS A 1 265 ? -24.378 -7.406 41.858 1.00 92.69 265 CYS A O 1
ATOM 2156 N N . GLU A 1 266 ? -26.354 -6.377 41.562 1.00 89.06 266 GLU A N 1
ATOM 2157 C CA . GLU A 1 266 ? -27.113 -7.446 42.213 1.00 89.06 266 GLU A CA 1
ATOM 2158 C C . GLU A 1 266 ? -27.031 -8.735 41.365 1.00 89.06 266 GLU A C 1
ATOM 2160 O O . GLU A 1 266 ? -27.222 -8.686 40.135 1.00 89.06 266 GLU A O 1
ATOM 2165 N N . PRO A 1 267 ? -26.690 -9.884 41.980 1.00 86.88 267 PRO A N 1
ATOM 2166 C CA . PRO A 1 267 ? -26.562 -11.149 41.273 1.00 86.88 267 PRO A CA 1
ATOM 2167 C C . PRO A 1 267 ? -27.938 -11.684 40.867 1.00 86.88 267 PRO A C 1
ATOM 2169 O O . PRO A 1 267 ? -28.850 -11.781 41.684 1.00 86.88 267 PRO A O 1
ATOM 2172 N N . VAL A 1 268 ? -28.070 -12.080 39.601 1.00 87.75 268 VAL A N 1
ATOM 2173 C CA . VAL A 1 268 ? -29.268 -12.739 39.061 1.00 87.75 268 VAL A CA 1
ATOM 2174 C C . VAL A 1 268 ? -28.862 -13.956 38.233 1.00 87.75 268 VAL A C 1
ATOM 2176 O O . VAL A 1 268 ? -27.762 -14.002 37.685 1.00 87.75 268 VAL A O 1
ATOM 2179 N N . THR A 1 269 ? -29.756 -14.938 38.123 1.00 85.44 269 THR A N 1
ATOM 2180 C CA . THR A 1 269 ? -29.502 -16.204 37.409 1.00 85.44 269 THR A CA 1
ATOM 2181 C C . THR A 1 269 ? -29.704 -16.112 35.897 1.00 85.44 269 THR A C 1
ATOM 2183 O O . THR A 1 269 ? -29.384 -17.051 35.177 1.00 85.44 269 THR A O 1
ATOM 2186 N N . THR A 1 270 ? -30.271 -15.007 35.410 1.00 82.44 270 THR A N 1
ATOM 2187 C CA . THR A 1 270 ? -30.721 -14.845 34.018 1.00 82.44 270 THR A CA 1
ATOM 2188 C C . THR A 1 270 ? -29.897 -13.843 33.211 1.00 82.44 270 THR A C 1
ATOM 2190 O O . THR A 1 270 ? -30.170 -13.653 32.028 1.00 82.44 270 THR A O 1
ATOM 2193 N N . ALA A 1 271 ? -28.921 -13.171 33.827 1.00 86.00 271 ALA A N 1
ATOM 2194 C CA . ALA A 1 271 ? -28.108 -12.153 33.169 1.00 86.00 271 ALA A CA 1
ATOM 2195 C C . ALA A 1 271 ? -26.739 -12.003 33.836 1.00 86.00 271 ALA A C 1
ATOM 2197 O O . ALA A 1 271 ? -26.606 -12.153 35.052 1.00 86.00 271 ALA A O 1
ATOM 2198 N N . PHE A 1 272 ? -25.727 -11.641 33.048 1.00 90.31 272 PHE A N 1
ATOM 2199 C CA . PHE A 1 272 ? -24.384 -11.400 33.564 1.00 90.31 272 PHE A CA 1
ATOM 2200 C C . PHE A 1 272 ? -24.290 -10.112 34.399 1.00 90.31 272 PHE A C 1
ATOM 2202 O O . PHE A 1 272 ? -25.094 -9.178 34.275 1.00 90.31 272 PHE A O 1
ATOM 2209 N N . SER A 1 273 ? -23.297 -10.087 35.285 1.00 94.25 273 SER A N 1
ATOM 2210 C CA . SER A 1 273 ? -22.871 -8.907 36.040 1.00 94.25 273 SER A CA 1
ATOM 2211 C C . SER A 1 273 ? -21.656 -8.279 35.366 1.00 94.25 273 SER A C 1
ATOM 2213 O O . SER A 1 273 ? -20.523 -8.697 35.585 1.00 94.25 273 SER A O 1
ATOM 2215 N N . VAL A 1 274 ? -21.911 -7.286 34.519 1.00 95.94 274 VAL A N 1
ATOM 2216 C CA . VAL A 1 274 ? -20.888 -6.565 33.750 1.00 95.94 274 VAL A CA 1
ATOM 2217 C C . VAL A 1 274 ? -20.715 -5.164 34.328 1.00 95.94 274 VAL A C 1
ATOM 2219 O O . VAL A 1 274 ? -21.702 -4.527 34.704 1.00 95.94 274 VAL A O 1
ATOM 2222 N N . GLY A 1 275 ? -19.476 -4.687 34.369 1.00 97.81 275 GLY A N 1
ATOM 2223 C CA . GLY A 1 275 ? -19.099 -3.298 34.625 1.00 97.81 275 GLY A CA 1
ATOM 2224 C C . GLY A 1 275 ? -18.373 -2.673 33.432 1.00 97.81 275 GLY A C 1
ATOM 2225 O O . GLY A 1 275 ? -17.771 -3.380 32.617 1.00 97.81 275 GLY A O 1
ATOM 2226 N N . CYS A 1 276 ? -18.459 -1.349 33.334 1.00 98.25 276 CYS A N 1
ATOM 2227 C CA . CYS A 1 276 ? -17.972 -0.520 32.240 1.00 98.25 276 CYS A CA 1
ATOM 2228 C C . CYS A 1 276 ? -17.378 0.791 32.776 1.00 98.25 276 CYS A C 1
ATOM 2230 O O . CYS A 1 276 ? -17.907 1.394 33.708 1.00 98.25 276 CYS A O 1
ATOM 2232 N N . VAL A 1 277 ? -16.308 1.274 32.147 1.00 98.12 277 VAL A N 1
ATOM 2233 C CA . VAL A 1 277 ? -15.684 2.574 32.423 1.00 98.12 277 VAL A CA 1
ATOM 2234 C C . VAL A 1 277 ? -15.403 3.273 31.101 1.00 98.12 277 VAL A C 1
ATOM 2236 O O . VAL A 1 277 ? -14.725 2.731 30.236 1.00 98.12 277 VAL A O 1
ATOM 2239 N N . ILE A 1 278 ? -15.891 4.497 30.948 1.00 97.69 278 ILE A N 1
ATOM 2240 C CA . ILE A 1 278 ? -15.487 5.419 29.892 1.00 97.69 278 ILE A CA 1
ATOM 2241 C C . ILE A 1 278 ? -14.412 6.342 30.459 1.00 97.69 278 ILE A C 1
ATOM 2243 O O . ILE A 1 278 ? -14.612 6.983 31.494 1.00 97.69 278 ILE A O 1
ATOM 2247 N N . ALA A 1 279 ? -13.285 6.422 29.763 1.00 95.12 279 ALA A N 1
ATOM 2248 C CA . ALA A 1 279 ? -12.131 7.224 30.136 1.00 95.12 279 ALA A CA 1
ATOM 2249 C C . ALA A 1 279 ? -11.679 8.118 28.974 1.00 95.12 279 ALA A C 1
ATOM 2251 O O . ALA A 1 279 ? -11.984 7.852 27.811 1.00 95.12 279 ALA A O 1
ATOM 2252 N N . ALA A 1 280 ? -10.902 9.149 29.289 1.00 91.19 280 ALA A N 1
ATOM 2253 C CA . ALA A 1 280 ? -10.117 9.901 28.312 1.00 91.19 280 ALA A CA 1
ATOM 2254 C C . ALA A 1 280 ? -8.633 9.711 28.609 1.00 91.19 280 ALA A C 1
ATOM 2256 O O . ALA A 1 280 ? -8.253 9.556 29.767 1.00 91.19 280 ALA A O 1
ATOM 2257 N N . ALA A 1 281 ? -7.776 9.752 27.594 1.00 87.19 281 ALA A N 1
ATOM 2258 C CA . ALA A 1 281 ? -6.345 9.830 27.849 1.00 87.19 281 ALA A CA 1
ATOM 2259 C C . ALA A 1 281 ? -5.998 11.256 28.312 1.00 87.19 281 ALA A C 1
ATOM 2261 O O . ALA A 1 281 ? -6.491 12.236 27.744 1.00 87.19 281 ALA A O 1
ATOM 2262 N N . SER A 1 282 ? -5.173 11.400 29.350 1.00 81.44 282 SER A N 1
ATOM 2263 C CA . SER A 1 282 ? -4.880 12.711 29.951 1.00 81.44 282 SER A CA 1
ATOM 2264 C C . SER A 1 282 ? -4.312 13.717 28.935 1.00 81.44 282 SER A C 1
ATOM 2266 O O . SER A 1 282 ? -4.630 14.906 28.986 1.00 81.44 282 SER A O 1
ATOM 2268 N N . ASN A 1 283 ? -3.543 13.232 27.955 1.00 78.38 283 ASN A N 1
ATOM 2269 C CA . ASN A 1 283 ? -3.051 14.004 26.816 1.00 78.38 283 ASN A CA 1
ATOM 2270 C C . ASN A 1 283 ? -4.186 14.489 25.896 1.00 78.38 283 ASN A C 1
ATOM 2272 O O . ASN A 1 283 ? -4.201 15.664 25.559 1.00 78.38 283 ASN A O 1
ATOM 2276 N N . THR A 1 284 ? -5.164 13.644 25.550 1.00 80.94 284 THR A N 1
ATOM 2277 C CA . THR A 1 284 ? -6.296 14.017 24.677 1.00 80.94 284 THR A CA 1
ATOM 2278 C C . THR A 1 284 ? -7.198 15.079 25.304 1.00 80.94 284 THR A C 1
ATOM 2280 O O . THR A 1 284 ? -7.831 15.845 24.590 1.00 80.94 284 THR A O 1
ATOM 2283 N N . LEU A 1 285 ? -7.230 15.198 26.636 1.00 83.31 285 LEU A N 1
ATOM 2284 C CA . LEU A 1 285 ? -7.920 16.311 27.296 1.00 83.31 285 LEU A CA 1
ATOM 2285 C C . LEU A 1 285 ? -7.135 17.630 27.215 1.00 83.31 285 LEU A C 1
ATOM 2287 O O . LEU A 1 285 ? -7.748 18.687 27.081 1.00 83.31 285 LEU A O 1
ATOM 2291 N N . ARG A 1 286 ? -5.795 17.585 27.277 1.00 82.75 286 ARG A N 1
ATOM 2292 C CA . ARG A 1 286 ? -4.921 18.772 27.146 1.00 82.75 286 ARG A CA 1
ATOM 2293 C C . ARG A 1 286 ? -4.781 19.237 25.697 1.00 82.75 286 ARG A C 1
ATOM 2295 O O . ARG A 1 286 ? -4.811 20.432 25.414 1.00 82.75 286 ARG A O 1
ATOM 2302 N N . HIS A 1 287 ? -4.657 18.282 24.784 1.00 82.19 287 HIS A N 1
ATOM 2303 C CA . HIS A 1 287 ? -4.448 18.476 23.354 1.00 82.19 287 HIS A CA 1
ATOM 2304 C C . HIS A 1 287 ? -5.438 17.605 22.565 1.00 82.19 287 HIS A C 1
ATOM 2306 O O . HIS A 1 287 ? -5.102 16.515 22.113 1.00 82.19 287 HIS A O 1
ATOM 2312 N N . PRO A 1 288 ? -6.682 18.074 22.380 1.00 77.00 288 PRO A N 1
ATOM 2313 C CA . PRO A 1 288 ? -7.766 17.274 21.793 1.00 77.00 288 PRO A CA 1
ATOM 2314 C C . PRO A 1 288 ? -7.612 16.935 20.309 1.00 77.00 288 PRO A C 1
ATOM 2316 O O . PRO A 1 288 ? -8.403 16.171 19.765 1.00 77.00 288 PRO A O 1
ATOM 2319 N N . THR A 1 289 ? -6.635 17.535 19.633 1.00 75.00 289 THR A N 1
ATOM 2320 C CA . THR A 1 289 ? -6.260 17.205 18.252 1.00 75.00 289 THR A CA 1
ATOM 2321 C C . THR A 1 289 ? -5.184 16.129 18.173 1.00 75.00 289 THR A C 1
ATOM 2323 O O . THR A 1 289 ? -4.910 15.636 17.079 1.00 75.00 289 THR A O 1
ATOM 2326 N N . ASP A 1 290 ? -4.552 15.786 19.296 1.00 72.00 290 ASP A N 1
ATOM 2327 C CA . ASP A 1 290 ? -3.512 14.770 19.325 1.00 72.00 290 ASP A CA 1
ATOM 2328 C C . ASP A 1 290 ? -4.144 13.385 19.259 1.00 72.00 290 ASP A C 1
ATOM 2330 O O . ASP A 1 290 ? -5.139 13.089 19.921 1.00 72.00 290 ASP A O 1
ATOM 2334 N N . SER A 1 291 ? -3.526 12.503 18.478 1.00 67.62 291 SER A N 1
ATOM 2335 C CA . SER A 1 291 ? -3.919 11.099 18.473 1.00 67.62 291 SER A CA 1
ATOM 2336 C C . SER A 1 291 ? -3.642 10.457 19.836 1.00 67.62 291 SER A C 1
ATOM 2338 O O . SER A 1 291 ? -2.674 10.819 20.514 1.00 67.62 291 SER A O 1
ATOM 2340 N N . LEU A 1 292 ? -4.389 9.400 20.171 1.00 67.38 292 LEU A N 1
ATOM 2341 C CA . LEU A 1 292 ? -4.065 8.504 21.295 1.00 67.38 292 LEU A CA 1
ATOM 2342 C C . LEU A 1 292 ? -2.617 7.962 21.251 1.00 67.38 292 LEU A C 1
ATOM 2344 O O . LEU A 1 292 ? -2.077 7.553 22.277 1.00 67.38 292 LEU A O 1
ATOM 2348 N N . ASN A 1 293 ? -1.959 8.026 20.089 1.00 62.16 293 ASN A N 1
ATOM 2349 C CA . ASN A 1 293 ? -0.582 7.602 19.845 1.00 62.16 293 ASN A CA 1
ATOM 2350 C C . ASN A 1 293 ? 0.436 8.736 20.079 1.00 62.16 293 ASN A C 1
ATOM 2352 O O . ASN A 1 293 ? 1.284 9.000 19.224 1.00 62.16 293 ASN A O 1
ATOM 2356 N N . SER A 1 294 ? 0.347 9.433 21.215 1.00 62.28 294 SER A N 1
ATOM 2357 C CA . SER A 1 294 ? 1.333 10.461 21.577 1.00 62.28 294 SER A CA 1
ATOM 2358 C C . SER A 1 294 ? 2.598 9.860 22.207 1.00 62.28 294 SER A C 1
ATOM 2360 O O . SER A 1 294 ? 2.610 8.713 22.652 1.00 62.28 294 SER A O 1
ATOM 2362 N N . THR A 1 295 ? 3.682 10.639 22.244 1.00 56.31 295 THR A N 1
ATOM 2363 C CA . THR A 1 295 ? 4.945 10.273 22.913 1.00 56.31 295 THR A CA 1
ATOM 2364 C C . THR A 1 295 ? 4.890 10.401 24.437 1.00 56.31 295 THR A C 1
ATOM 2366 O O . THR A 1 295 ? 5.816 9.949 25.112 1.00 56.31 295 THR A O 1
ATOM 2369 N N . GLU A 1 296 ? 3.836 11.024 24.969 1.00 63.16 296 GLU A N 1
ATOM 2370 C CA . GLU A 1 296 ? 3.600 11.167 26.405 1.00 63.16 296 GLU A CA 1
ATOM 2371 C C . GLU A 1 296 ? 3.194 9.823 27.037 1.00 63.16 296 GLU A C 1
ATOM 2373 O O . GLU A 1 296 ? 2.635 8.958 26.352 1.00 63.16 296 GLU A O 1
ATOM 2378 N N . PRO A 1 297 ? 3.448 9.618 28.344 1.00 67.38 297 PRO A N 1
ATOM 2379 C CA . PRO A 1 297 ? 2.963 8.443 29.057 1.00 67.38 297 PRO A CA 1
ATOM 2380 C C . PRO A 1 297 ? 1.449 8.291 28.884 1.00 67.38 297 PRO A C 1
ATOM 2382 O O . PRO A 1 297 ? 0.676 9.206 29.171 1.00 67.38 297 PRO A O 1
ATOM 2385 N N . PHE A 1 298 ? 1.019 7.123 28.407 1.00 80.56 298 PHE A N 1
ATOM 2386 C CA . PHE A 1 298 ? -0.400 6.833 28.261 1.00 80.56 298 PHE A CA 1
ATOM 2387 C C . PHE A 1 298 ? -1.036 6.635 29.641 1.00 80.56 298 PHE A C 1
ATOM 2389 O O . PHE A 1 298 ? -0.792 5.630 30.309 1.00 80.56 298 PHE A O 1
ATOM 2396 N N . GLU A 1 299 ? -1.862 7.597 30.043 1.00 83.12 299 GLU A N 1
ATOM 2397 C CA . GLU A 1 299 ? -2.547 7.612 31.332 1.00 83.12 299 GLU A CA 1
ATOM 2398 C C . GLU A 1 299 ? -4.041 7.923 31.125 1.00 83.12 299 GLU A C 1
ATOM 2400 O O . GLU A 1 299 ? -4.416 9.084 30.921 1.00 83.12 299 GLU A O 1
ATOM 2405 N N . PRO A 1 300 ? -4.909 6.897 31.105 1.00 89.44 300 PRO A N 1
ATOM 2406 C CA . PRO A 1 300 ? -6.348 7.072 31.020 1.00 89.44 300 PRO A CA 1
ATOM 2407 C C . PRO A 1 300 ? -6.908 7.534 32.369 1.00 89.44 300 PRO A C 1
ATOM 2409 O O . PRO A 1 300 ? -6.599 6.963 33.412 1.00 89.44 300 PRO A O 1
ATOM 2412 N N . VAL A 1 301 ? -7.779 8.538 32.334 1.00 89.75 301 VAL A N 1
ATOM 2413 C CA . VAL A 1 301 ? -8.516 9.045 33.495 1.00 89.75 301 VAL A CA 1
ATOM 2414 C C . VAL A 1 301 ? -9.998 8.675 33.375 1.00 89.75 301 VAL A C 1
ATOM 2416 O O . VAL A 1 301 ? -10.600 8.922 32.324 1.00 89.75 301 VAL A O 1
ATOM 2419 N N . PRO A 1 302 ? -10.608 8.067 34.408 1.00 93.69 302 PRO A N 1
ATOM 2420 C CA . PRO A 1 302 ? -12.002 7.647 34.355 1.00 93.69 302 PRO A CA 1
ATOM 2421 C C . PRO A 1 302 ? -12.932 8.865 34.400 1.00 93.69 302 PRO A C 1
ATOM 2423 O O . PRO A 1 302 ? -12.733 9.784 35.196 1.00 93.69 302 PRO A O 1
ATOM 2426 N N . LEU A 1 303 ? -13.962 8.852 33.553 1.00 93.94 303 LEU A N 1
ATOM 2427 C CA . LEU A 1 303 ? -14.953 9.925 33.434 1.00 93.94 303 LEU A CA 1
ATOM 2428 C C . LEU A 1 303 ? -16.336 9.456 33.887 1.00 93.94 303 LEU A C 1
ATOM 2430 O O . LEU A 1 303 ? -16.953 10.046 34.770 1.00 93.94 303 LEU A O 1
ATOM 2434 N N . PHE A 1 304 ? -16.819 8.366 33.290 1.00 96.56 304 PHE A N 1
ATOM 2435 C CA . PHE A 1 304 ? -18.140 7.812 33.569 1.00 96.56 304 PHE A CA 1
ATOM 2436 C C . PHE A 1 304 ? -18.026 6.313 33.727 1.00 96.56 304 PHE A C 1
ATOM 2438 O O . PHE A 1 304 ? -17.420 5.643 32.900 1.00 96.56 304 PHE A O 1
ATOM 2445 N N . THR A 1 305 ? -18.629 5.777 34.772 1.00 97.62 305 THR A N 1
ATOM 2446 C CA . THR A 1 305 ? -18.717 4.333 34.972 1.00 97.62 305 THR A CA 1
ATOM 2447 C C . THR A 1 305 ? -20.102 3.839 34.599 1.00 97.62 305 THR A C 1
ATOM 2449 O O . THR A 1 305 ? -20.987 4.641 34.305 1.00 97.62 305 THR A O 1
ATOM 2452 N N . GLY A 1 306 ? -20.305 2.533 34.590 1.00 97.25 306 GLY A N 1
ATOM 2453 C CA . GLY A 1 306 ? -21.598 1.904 34.412 1.00 97.25 306 GLY A CA 1
ATOM 2454 C C . GLY A 1 306 ? -21.544 0.467 34.886 1.00 97.25 306 GLY A C 1
ATOM 2455 O O . GLY A 1 306 ? -20.536 -0.204 34.684 1.00 97.25 306 GLY A O 1
ATOM 2456 N N . PHE A 1 307 ? -22.622 -0.034 35.471 1.00 97.25 307 PHE A N 1
ATOM 2457 C CA . PHE A 1 307 ? -22.753 -1.461 35.741 1.00 97.25 307 PHE A CA 1
ATOM 2458 C C . PHE A 1 307 ? -24.136 -1.972 35.356 1.00 97.25 307 PHE A C 1
ATOM 2460 O O . PHE A 1 307 ? -25.083 -1.212 35.145 1.00 97.25 307 PHE A O 1
ATOM 2467 N N . SER A 1 308 ? -24.239 -3.283 35.167 1.00 94.88 308 SER A N 1
ATOM 2468 C CA . SER A 1 308 ? -25.476 -3.913 34.708 1.00 94.88 308 SER A CA 1
ATOM 2469 C C . SER A 1 308 ? -26.603 -3.647 35.699 1.00 94.88 308 SER A C 1
ATOM 2471 O O . SER A 1 308 ? -26.446 -3.911 36.889 1.00 94.88 308 SER A O 1
ATOM 2473 N N . ARG A 1 309 ? -27.752 -3.181 35.193 1.00 93.75 309 ARG A N 1
ATOM 2474 C CA . ARG A 1 309 ? -28.945 -2.837 35.989 1.00 93.75 309 ARG A CA 1
ATOM 2475 C C . ARG A 1 309 ? -28.740 -1.665 36.962 1.00 93.75 309 ARG A C 1
ATOM 2477 O O . ARG A 1 309 ? -29.500 -1.525 37.912 1.00 93.75 309 ARG A O 1
ATOM 2484 N N . GLU A 1 310 ? -27.743 -0.810 36.726 1.00 95.62 310 GLU A N 1
ATOM 2485 C CA . GLU A 1 310 ? -27.564 0.419 37.509 1.00 95.62 310 GLU A CA 1
ATOM 2486 C C . GLU A 1 310 ? -28.710 1.420 37.285 1.00 95.62 310 GLU A C 1
ATOM 2488 O O . GLU A 1 310 ? -29.214 2.032 38.225 1.00 95.62 310 GLU A O 1
ATOM 2493 N N . LEU A 1 311 ? -29.106 1.618 36.023 1.00 92.69 311 LEU A N 1
ATOM 2494 C CA . LEU A 1 311 ? -30.224 2.490 35.667 1.00 92.69 311 LEU A CA 1
ATOM 2495 C C . LEU A 1 311 ? -31.534 1.686 35.639 1.00 92.69 311 LEU A C 1
ATOM 2497 O O . LEU A 1 311 ? -31.501 0.476 35.416 1.00 92.69 311 LEU A O 1
ATOM 2501 N N . PRO A 1 312 ? -32.701 2.336 35.826 1.00 89.19 312 PRO A N 1
ATOM 2502 C CA . PRO A 1 312 ? -33.982 1.639 35.823 1.00 89.19 312 PRO A CA 1
ATOM 2503 C C . PRO A 1 312 ? -34.214 0.813 34.552 1.00 89.19 312 PRO A C 1
ATOM 2505 O O . PRO A 1 312 ? -34.098 1.320 33.435 1.00 89.19 312 PRO A O 1
ATOM 2508 N N . GLY A 1 313 ? -34.620 -0.443 34.739 1.00 86.25 313 GLY A N 1
ATOM 2509 C CA . GLY A 1 313 ? -34.901 -1.389 33.661 1.00 86.25 313 GLY A CA 1
ATOM 2510 C C . GLY A 1 313 ? -33.779 -2.403 33.438 1.00 86.25 313 GLY A C 1
ATOM 2511 O O . GLY A 1 313 ? -32.831 -2.516 34.210 1.00 86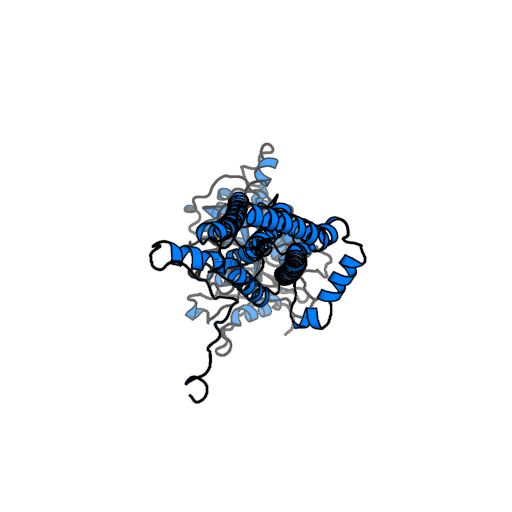.25 313 GLY A O 1
ATOM 2512 N N . ASN A 1 314 ? -33.905 -3.192 32.371 1.00 86.19 314 ASN A N 1
ATOM 2513 C CA . ASN A 1 314 ? -32.888 -4.169 31.994 1.00 86.19 314 ASN A CA 1
ATOM 2514 C C . ASN A 1 314 ? -31.787 -3.476 31.175 1.00 86.19 314 ASN A C 1
ATOM 2516 O O . ASN A 1 314 ? -31.763 -3.601 29.949 1.00 86.19 314 ASN A O 1
ATOM 2520 N N . THR A 1 315 ? -30.925 -2.694 31.826 1.00 92.06 315 THR A N 1
ATOM 2521 C CA . THR A 1 315 ? -29.821 -1.967 31.177 1.00 92.06 315 THR A CA 1
ATOM 2522 C C . THR A 1 315 ? -28.495 -2.707 31.322 1.00 92.06 315 THR A C 1
ATOM 2524 O O . THR A 1 315 ? -28.221 -3.339 32.345 1.00 92.06 315 THR A O 1
ATOM 2527 N N . HIS A 1 316 ? -27.656 -2.635 30.291 1.00 94.56 316 HIS A N 1
ATOM 2528 C CA . HIS A 1 316 ? -26.283 -3.150 30.350 1.00 94.56 316 HIS A CA 1
ATOM 2529 C C . HIS A 1 316 ? -25.304 -2.071 30.835 1.00 94.56 316 HIS A C 1
ATOM 2531 O O . HIS A 1 316 ? -25.634 -0.886 30.872 1.00 94.56 316 HIS A O 1
ATOM 2537 N N . ALA A 1 317 ? -24.091 -2.478 31.204 1.00 97.00 317 ALA A N 1
ATOM 2538 C CA . ALA A 1 317 ? -23.086 -1.584 31.773 1.00 97.00 317 ALA A CA 1
ATOM 2539 C C . ALA A 1 317 ? -22.679 -0.457 30.810 1.00 97.00 317 ALA A C 1
ATOM 2541 O O . ALA A 1 317 ? -22.607 0.709 31.200 1.00 97.00 317 ALA A O 1
ATOM 2542 N N . GLU A 1 318 ? -22.466 -0.796 29.539 1.00 97.44 318 GLU A N 1
ATOM 2543 C CA . GLU A 1 318 ? -22.075 0.138 28.482 1.00 97.44 318 GLU A CA 1
ATOM 2544 C C . GLU A 1 318 ? -23.201 1.135 28.193 1.00 97.44 318 GLU A C 1
ATOM 2546 O O . GLU A 1 318 ? -22.952 2.322 27.997 1.00 97.44 318 GLU A O 1
ATOM 2551 N N . GLU A 1 319 ? -24.453 0.669 28.238 1.00 96.44 319 GLU A N 1
ATOM 2552 C CA . GLU A 1 319 ? -25.648 1.509 28.127 1.00 96.44 319 GLU A CA 1
ATOM 2553 C C . GLU A 1 319 ? -25.717 2.531 29.270 1.00 96.44 319 GLU A C 1
ATOM 2555 O O . GLU A 1 319 ? -25.904 3.721 29.015 1.00 96.44 319 GLU A O 1
ATOM 2560 N N . CYS A 1 320 ? -25.503 2.097 30.516 1.00 97.62 320 CYS A N 1
ATOM 2561 C CA . CYS A 1 320 ? -25.486 2.982 31.680 1.00 97.62 320 CYS A CA 1
ATOM 2562 C C . CYS A 1 320 ? -24.380 4.045 31.591 1.00 97.62 320 CYS A C 1
ATOM 2564 O O . CYS A 1 320 ? -24.637 5.223 31.857 1.00 97.62 320 CYS A O 1
ATOM 2566 N N . ALA A 1 321 ? -23.167 3.651 31.196 1.00 97.75 321 ALA A N 1
ATOM 2567 C CA . ALA A 1 321 ? -22.036 4.567 31.072 1.00 97.75 321 ALA A CA 1
ATOM 2568 C C . ALA A 1 321 ? -22.238 5.593 29.941 1.00 97.75 321 ALA A C 1
ATOM 2570 O O . ALA A 1 321 ? -22.054 6.795 30.158 1.00 97.75 321 ALA A O 1
ATOM 2571 N N . LEU A 1 322 ? -22.671 5.144 28.755 1.00 97.81 322 LEU A N 1
ATOM 2572 C CA . LEU A 1 322 ? -22.927 6.013 27.600 1.00 97.81 322 LEU A CA 1
ATOM 2573 C C . LEU A 1 322 ? -24.074 6.995 27.859 1.00 97.81 322 LEU A C 1
ATOM 2575 O O . LEU A 1 322 ? -23.964 8.167 27.501 1.00 97.81 322 LEU A O 1
ATOM 2579 N N . GLU A 1 323 ? -25.153 6.554 28.510 1.00 96.25 323 GLU A N 1
ATOM 2580 C CA . GLU A 1 323 ? -26.283 7.422 28.859 1.00 96.25 323 GLU A CA 1
ATOM 2581 C C . GLU A 1 323 ? -25.858 8.521 29.845 1.00 96.25 323 GLU A C 1
ATOM 2583 O O . GLU A 1 323 ? -26.211 9.690 29.667 1.00 96.25 323 GLU A O 1
ATOM 2588 N N . LYS A 1 324 ? -25.050 8.180 30.861 1.00 96.69 324 LYS A N 1
ATOM 2589 C CA . LYS A 1 324 ? -24.494 9.162 31.806 1.00 96.69 324 LYS A CA 1
ATOM 2590 C C . LYS A 1 324 ? -23.596 10.185 31.105 1.00 96.69 324 LYS A C 1
ATOM 2592 O O . LYS A 1 324 ? -23.784 11.384 31.320 1.00 96.69 324 LYS A O 1
ATOM 2597 N N . LEU A 1 325 ? -22.702 9.737 30.220 1.00 97.00 325 LEU A N 1
ATOM 2598 C CA . LEU A 1 325 ? -21.872 10.623 29.397 1.00 97.00 325 LEU A CA 1
ATOM 2599 C C . LEU A 1 325 ? -22.734 11.544 28.521 1.00 97.00 325 LEU A C 1
ATOM 2601 O O . LEU A 1 325 ? -22.547 12.759 28.521 1.00 97.00 325 LEU A O 1
ATOM 2605 N N . ALA A 1 326 ? -23.721 10.995 27.810 1.00 95.88 326 ALA A N 1
ATOM 2606 C CA . ALA A 1 326 ? -24.589 11.769 26.928 1.00 95.88 326 ALA A CA 1
ATOM 2607 C C . ALA A 1 326 ? -25.393 12.835 27.692 1.00 95.88 326 ALA A C 1
ATOM 2609 O O . ALA A 1 326 ? -25.527 13.966 27.220 1.00 95.88 326 ALA A O 1
ATOM 2610 N N . ARG A 1 327 ? -25.910 12.508 28.886 1.00 95.69 327 ARG A N 1
ATOM 2611 C CA . ARG A 1 327 ? -26.590 13.476 29.766 1.00 95.69 327 ARG A CA 1
ATOM 2612 C C . ARG A 1 327 ? -25.654 14.579 30.242 1.00 95.69 327 ARG A C 1
ATOM 2614 O O . ARG A 1 327 ? -26.080 15.729 30.291 1.00 95.69 327 ARG A O 1
ATOM 2621 N N . TYR A 1 328 ? -24.409 14.241 30.559 1.00 95.56 328 TYR A N 1
ATOM 2622 C CA . TYR A 1 328 ? -23.410 15.213 30.987 1.00 95.56 328 TYR A CA 1
ATOM 2623 C C . TYR A 1 328 ? -23.006 16.167 29.856 1.00 95.56 328 TYR A C 1
ATOM 2625 O O . TYR A 1 328 ? -22.962 17.379 30.059 1.00 95.56 328 TYR A O 1
ATOM 2633 N N . CYS A 1 329 ? -22.797 15.654 28.639 1.00 94.62 329 CYS A N 1
ATOM 2634 C CA . CYS A 1 329 ? -22.521 16.490 27.469 1.00 94.62 329 CYS A CA 1
ATOM 2635 C C . CYS A 1 329 ? -23.691 17.428 27.144 1.00 94.62 329 CYS A C 1
ATOM 2637 O O . CYS A 1 329 ? -23.468 18.571 26.784 1.00 94.62 329 CYS A O 1
ATOM 2639 N N . LYS A 1 330 ? -24.951 17.013 27.336 1.00 93.06 330 LYS A N 1
ATOM 2640 C CA . LYS A 1 330 ? -26.113 17.910 27.147 1.00 93.06 330 LYS A CA 1
ATOM 2641 C C . LYS A 1 330 ? -26.111 19.131 28.076 1.00 93.06 330 LYS A C 1
ATOM 2643 O O . LYS A 1 330 ? -26.833 20.083 27.802 1.00 93.06 330 LYS A O 1
ATOM 2648 N N . GLN A 1 331 ? -25.340 19.094 29.161 1.00 93.31 331 GLN A N 1
ATOM 2649 C CA . GLN A 1 331 ? -25.214 20.185 30.127 1.00 93.31 331 GLN A CA 1
ATOM 2650 C C . GLN A 1 331 ? -24.013 21.100 29.837 1.00 93.31 331 GLN A C 1
ATOM 2652 O O . GLN A 1 331 ? -23.769 22.016 30.616 1.00 93.31 331 GLN A O 1
ATOM 2657 N N . THR A 1 332 ? -23.271 20.885 28.740 1.00 92.38 332 THR A N 1
ATOM 2658 C CA . THR A 1 332 ? -22.126 21.729 28.371 1.00 92.38 332 THR A CA 1
ATOM 2659 C C . THR A 1 332 ? -22.561 23.189 28.169 1.00 92.38 332 THR A C 1
ATOM 2661 O O . THR A 1 332 ? -23.386 23.447 27.289 1.00 92.38 332 THR A O 1
ATOM 2664 N N . PRO A 1 333 ? -22.004 24.158 28.922 1.00 88.81 333 PRO A N 1
ATOM 2665 C CA . PRO A 1 333 ? -22.407 25.566 28.856 1.00 88.81 333 PRO A CA 1
ATOM 2666 C C . PRO A 1 333 ? -22.290 26.194 27.461 1.00 88.81 333 PRO A C 1
ATOM 2668 O O . PRO A 1 333 ? -23.089 27.050 27.088 1.00 88.81 333 PRO A O 1
ATOM 2671 N N . GLU A 1 334 ? -21.312 25.756 26.667 1.00 86.19 334 GLU A N 1
ATOM 2672 C CA . GLU A 1 334 ? -21.026 26.281 25.330 1.00 86.19 334 GLU A CA 1
ATOM 2673 C C . GLU A 1 334 ? -22.001 25.789 24.240 1.00 86.19 334 GLU A C 1
ATOM 2675 O O . GLU A 1 334 ? -21.917 26.236 23.091 1.00 86.19 334 GLU A O 1
ATOM 2680 N N . LEU A 1 335 ? -22.947 24.896 24.567 1.00 83.56 335 LEU A N 1
ATOM 2681 C CA . LEU A 1 335 ? -23.997 24.423 23.655 1.00 83.56 335 LEU A CA 1
ATOM 2682 C C . LEU A 1 335 ? -25.032 25.525 23.363 1.00 83.56 335 LEU A C 1
ATOM 2684 O O . LEU A 1 335 ? -26.159 25.506 23.852 1.00 83.56 335 LEU A O 1
ATOM 2688 N N . THR A 1 336 ? -24.671 26.484 22.511 1.00 74.75 336 THR A N 1
ATOM 2689 C CA . THR A 1 336 ? -25.602 27.480 21.957 1.00 74.75 336 THR A CA 1
ATOM 2690 C C . THR A 1 336 ? -25.987 27.128 20.517 1.00 74.75 336 THR A C 1
ATOM 2692 O O . THR A 1 336 ? -25.180 26.620 19.734 1.00 74.75 336 THR A O 1
ATOM 2695 N N . THR A 1 337 ? -27.237 27.407 20.131 1.00 61.75 337 THR A N 1
ATOM 2696 C CA . THR A 1 337 ? -27.822 27.023 18.828 1.00 61.75 337 THR A CA 1
ATOM 2697 C C . THR A 1 337 ? -27.073 27.590 17.615 1.00 61.75 337 THR A C 1
ATOM 2699 O O . THR A 1 337 ? -27.190 27.040 16.522 1.00 61.75 337 THR A O 1
ATOM 2702 N N . ALA A 1 338 ? -26.278 28.652 17.791 1.00 60.28 338 ALA A N 1
ATOM 2703 C CA . ALA A 1 338 ? -25.570 29.342 16.713 1.00 60.28 338 ALA A CA 1
ATOM 2704 C C . ALA A 1 338 ? -24.341 28.585 16.162 1.00 60.28 338 ALA A C 1
ATOM 2706 O O . ALA A 1 338 ? -23.997 28.776 14.999 1.00 60.28 338 ALA A O 1
ATOM 2707 N N . TYR A 1 339 ? -23.703 27.705 16.946 1.00 57.41 339 TYR A N 1
ATOM 2708 C CA . TYR A 1 339 ? -22.415 27.080 16.577 1.00 57.41 339 TYR A CA 1
ATOM 2709 C C . TYR A 1 339 ? -22.484 25.559 16.354 1.00 57.41 339 TYR A C 1
ATOM 2711 O O . TYR A 1 339 ? -21.470 24.903 16.106 1.00 57.41 339 TYR A O 1
ATOM 2719 N N . HIS A 1 340 ? -23.686 24.979 16.398 1.00 70.38 340 HIS A N 1
ATOM 2720 C CA . HIS A 1 340 ? -23.884 23.527 16.415 1.00 70.38 340 HIS A CA 1
ATOM 2721 C C . HIS A 1 340 ? -23.493 22.824 15.098 1.00 70.38 340 HIS A C 1
ATOM 2723 O O . HIS A 1 340 ? -23.101 21.656 15.111 1.00 70.38 340 HIS A O 1
ATOM 2729 N N . SER A 1 341 ? -23.604 23.494 13.948 1.00 72.75 341 SER A N 1
ATOM 2730 C CA . SER A 1 341 ? -23.210 22.923 12.650 1.00 72.75 341 SER A CA 1
ATOM 2731 C C . SER A 1 341 ? -21.693 22.928 12.456 1.00 72.75 341 SER A C 1
ATOM 2733 O O . SER A 1 341 ? -21.135 21.929 12.007 1.00 72.75 341 SER A O 1
ATOM 2735 N N . GLN A 1 342 ? -21.017 24.007 12.857 1.00 79.31 342 GLN A N 1
ATOM 2736 C CA . GLN A 1 342 ? -19.564 24.132 12.747 1.00 79.31 342 GLN A CA 1
ATOM 2737 C C . GLN A 1 342 ? -18.835 23.230 13.748 1.00 79.31 342 GLN A C 1
ATOM 2739 O O . GLN A 1 342 ? -17.871 22.563 13.378 1.00 79.31 342 GLN A O 1
ATOM 2744 N N . ALA A 1 343 ? -19.339 23.113 14.980 1.00 83.38 343 ALA A N 1
ATOM 2745 C CA . ALA A 1 343 ? -18.743 22.253 16.001 1.00 83.38 343 ALA A CA 1
ATOM 2746 C C . ALA A 1 343 ? -18.675 20.775 15.584 1.00 83.38 343 ALA A C 1
ATOM 2748 O O . ALA A 1 343 ? -17.704 20.100 15.907 1.00 83.38 343 ALA A O 1
ATOM 2749 N N . LYS A 1 344 ? -19.645 20.279 14.800 1.00 84.62 344 LYS A N 1
ATOM 2750 C CA . LYS A 1 344 ? -19.627 18.906 14.255 1.00 84.62 344 LYS A CA 1
ATOM 2751 C C . LYS A 1 344 ? -18.466 18.637 13.292 1.00 84.62 344 LYS A C 1
ATOM 2753 O O . LYS A 1 344 ? -18.122 17.478 13.091 1.00 84.62 344 LYS A O 1
ATOM 2758 N N . SER A 1 345 ? -17.900 19.682 12.685 1.00 85.75 345 SER A N 1
ATOM 2759 C CA . SER A 1 345 ? -16.761 19.571 11.764 1.00 85.75 345 SER A CA 1
ATOM 2760 C C . SER A 1 345 ? -15.399 19.628 12.463 1.00 85.75 345 SER A C 1
ATOM 2762 O O . SER A 1 345 ? -14.383 19.349 11.830 1.00 85.75 345 SER A O 1
ATOM 2764 N N . ASN A 1 346 ? -15.369 19.958 13.760 1.00 86.44 346 ASN A N 1
ATOM 2765 C CA . ASN A 1 346 ? -14.138 19.972 14.542 1.00 86.44 346 ASN A CA 1
ATOM 2766 C C . ASN A 1 346 ? -13.622 18.547 14.779 1.00 86.44 346 ASN A C 1
ATOM 2768 O O . ASN A 1 346 ? -14.401 17.592 14.837 1.00 86.44 346 ASN A O 1
ATOM 2772 N N . SER A 1 347 ? -12.303 18.422 14.968 1.00 86.50 347 SER A N 1
ATOM 2773 C CA . SER A 1 347 ? -11.681 17.150 15.348 1.00 86.50 347 SER A CA 1
ATOM 2774 C C . SER A 1 347 ? -12.352 16.593 16.609 1.00 86.50 347 SER A C 1
ATOM 2776 O O . SER A 1 347 ? -12.487 17.345 17.584 1.00 86.50 347 SER A O 1
ATOM 2778 N N . PRO A 1 348 ? -12.801 15.324 16.598 1.00 89.88 348 PRO A N 1
ATOM 2779 C CA . PRO A 1 348 ? -13.479 14.735 17.738 1.00 89.88 348 PRO A CA 1
ATOM 2780 C C . PRO A 1 348 ? -12.528 14.549 18.917 1.00 89.88 348 PRO A C 1
ATOM 2782 O O . PRO A 1 348 ? -11.341 14.297 18.734 1.00 89.88 348 PRO A O 1
ATOM 2785 N N . LEU A 1 349 ? -13.083 14.612 20.124 1.00 90.38 349 LEU A N 1
ATOM 2786 C CA . LEU A 1 349 ? -12.418 14.128 21.322 1.00 90.38 349 LEU A CA 1
ATOM 2787 C C . LEU A 1 349 ? -12.558 12.604 21.381 1.00 90.38 349 LEU A C 1
ATOM 2789 O O . LEU A 1 349 ? -13.673 12.074 21.434 1.00 90.38 349 LEU A O 1
ATOM 2793 N N . GLU A 1 350 ? -11.425 11.916 21.357 1.00 91.44 350 GLU A N 1
ATOM 2794 C CA . GLU A 1 350 ? -11.353 10.459 21.379 1.00 91.44 350 GLU A CA 1
ATOM 2795 C C . GLU A 1 350 ? -11.389 9.917 22.813 1.00 91.44 350 GLU A C 1
ATOM 2797 O O . GLU A 1 350 ? -10.573 10.288 23.655 1.00 91.44 350 GLU A O 1
ATOM 2802 N N . LEU A 1 351 ? -12.335 9.019 23.085 1.00 93.81 351 LEU A N 1
ATOM 2803 C CA . LEU A 1 351 ? -12.523 8.355 24.372 1.00 93.81 351 LEU A CA 1
ATOM 2804 C C . LEU A 1 351 ? -12.296 6.849 24.276 1.00 93.81 351 LEU A C 1
ATOM 2806 O O . LEU A 1 351 ? -12.450 6.227 23.221 1.00 93.81 351 LEU A O 1
ATOM 2810 N N . LEU A 1 352 ? -11.993 6.262 25.429 1.00 95.12 352 LEU A N 1
ATOM 2811 C CA . LEU A 1 352 ? -11.762 4.837 25.609 1.00 95.12 352 LEU A CA 1
ATOM 2812 C C . LEU A 1 352 ? -12.914 4.225 26.404 1.00 95.12 352 LEU A C 1
ATOM 2814 O O . LEU A 1 352 ? -13.335 4.793 27.411 1.00 95.12 352 LEU A O 1
ATOM 2818 N N . LEU A 1 353 ? -13.393 3.058 25.982 1.00 97.44 353 LEU A N 1
ATOM 2819 C CA . LEU A 1 353 ? -14.425 2.297 26.680 1.00 97.44 353 LEU A CA 1
ATOM 2820 C C . LEU A 1 353 ? -13.839 0.971 27.163 1.00 97.44 353 LEU A C 1
ATOM 2822 O O . LEU A 1 353 ? -13.440 0.132 26.363 1.00 97.44 353 LEU A O 1
ATOM 2826 N N . TYR A 1 354 ? -13.810 0.780 28.475 1.00 97.88 354 TYR A N 1
ATOM 2827 C CA . TYR A 1 354 ? -13.419 -0.460 29.133 1.00 97.88 354 TYR A CA 1
ATOM 2828 C C . TYR A 1 354 ? -14.673 -1.205 29.558 1.00 97.88 354 TYR A C 1
ATOM 2830 O O . TYR A 1 354 ? -15.528 -0.621 30.215 1.00 97.88 354 TYR A O 1
ATOM 2838 N N . THR A 1 355 ? -14.778 -2.484 29.229 1.00 97.62 355 THR A N 1
ATOM 2839 C CA . THR A 1 355 ? -15.890 -3.337 29.657 1.00 97.62 355 THR A CA 1
ATOM 2840 C C . THR A 1 355 ? -15.368 -4.680 30.141 1.00 97.62 355 THR A C 1
ATOM 2842 O O . THR A 1 355 ? -14.486 -5.283 29.538 1.00 97.62 355 THR A O 1
ATOM 2845 N N . THR A 1 356 ? -15.904 -5.176 31.250 1.00 96.62 356 THR A N 1
ATOM 2846 C CA . THR A 1 356 ? -15.483 -6.472 31.819 1.00 96.62 356 THR A CA 1
ATOM 2847 C C . THR A 1 356 ? -15.833 -7.670 30.933 1.00 96.62 356 THR A C 1
ATOM 2849 O O . THR A 1 356 ? -15.224 -8.724 31.079 1.00 96.62 356 THR A O 1
ATOM 2852 N N . MET A 1 357 ? -16.751 -7.505 29.979 1.00 93.06 357 MET A N 1
ATOM 2853 C CA . MET A 1 357 ? -17.192 -8.538 29.040 1.00 93.06 357 MET A CA 1
ATOM 2854 C C . MET A 1 357 ? -17.358 -7.944 27.638 1.00 93.06 357 MET A C 1
ATOM 2856 O O . MET A 1 357 ? -17.649 -6.754 27.511 1.00 93.06 357 MET A O 1
ATOM 2860 N N . GLU A 1 358 ? -17.161 -8.757 26.596 1.00 91.62 358 GLU A N 1
ATOM 2861 C CA . GLU A 1 358 ? -17.401 -8.359 25.204 1.00 91.62 358 GLU A CA 1
ATOM 2862 C C . GLU A 1 358 ? -18.787 -7.701 25.037 1.00 91.62 358 GLU A C 1
ATOM 2864 O O . GLU A 1 358 ? -19.786 -8.267 25.489 1.00 91.62 358 GLU A O 1
ATOM 2869 N N . PRO A 1 359 ? -18.877 -6.520 24.388 1.00 92.19 359 PRO A N 1
ATOM 2870 C CA . PRO A 1 359 ? -20.160 -5.884 24.131 1.00 92.19 359 PRO A CA 1
ATOM 2871 C C . PRO A 1 359 ? -21.074 -6.772 23.289 1.00 92.19 359 PRO A C 1
ATOM 2873 O O . PRO A 1 359 ? -20.722 -7.161 22.175 1.00 92.19 359 PRO A O 1
ATOM 2876 N N . CYS A 1 360 ? -22.282 -7.029 23.791 1.00 90.19 360 CYS A N 1
ATOM 2877 C CA . CYS A 1 360 ? -23.231 -7.912 23.116 1.00 90.19 360 CYS A CA 1
ATOM 2878 C C . CYS A 1 360 ? -23.617 -7.399 21.713 1.00 90.19 360 CYS A C 1
ATOM 2880 O O . CYS A 1 360 ? -23.905 -6.209 21.517 1.00 90.19 360 CYS A O 1
ATOM 2882 N N . SER A 1 361 ? -23.656 -8.312 20.736 1.00 86.38 361 SER A N 1
ATOM 2883 C CA . SER A 1 361 ? -24.162 -8.051 19.380 1.00 86.38 361 SER A CA 1
ATOM 2884 C C . SER A 1 361 ? -25.660 -8.307 19.225 1.00 86.38 361 SER A C 1
ATOM 2886 O O . SER A 1 361 ? -26.246 -7.849 18.248 1.00 86.38 361 SER A O 1
ATOM 2888 N N . GLU A 1 362 ? -26.268 -9.014 20.178 1.00 84.81 362 GLU A N 1
ATOM 2889 C CA . GLU A 1 362 ? -27.693 -9.337 20.242 1.00 84.81 362 GLU A CA 1
ATOM 2890 C C . GLU A 1 362 ? -28.139 -9.397 21.713 1.00 84.81 362 GLU A C 1
ATOM 2892 O O . GLU A 1 362 ? -27.331 -9.672 22.600 1.00 84.81 362 GLU A O 1
ATOM 2897 N N . ARG A 1 363 ? -29.419 -9.124 21.997 1.00 82.94 363 ARG A N 1
ATOM 2898 C CA . ARG A 1 363 ? -29.983 -9.231 23.350 1.00 82.94 363 ARG A CA 1
ATOM 2899 C C . ARG A 1 363 ? -31.246 -10.074 23.336 1.00 82.94 363 ARG A C 1
ATOM 2901 O O . ARG A 1 363 ? -32.202 -9.744 22.642 1.00 82.94 363 ARG A O 1
ATOM 2908 N N . LEU A 1 364 ? -31.298 -11.076 24.212 1.00 79.12 364 LEU A N 1
ATOM 2909 C CA . LEU A 1 364 ? -32.486 -11.923 24.394 1.00 79.12 364 LEU A CA 1
ATOM 2910 C C . LEU A 1 364 ? -33.723 -11.137 24.856 1.00 79.12 364 LEU A C 1
ATOM 2912 O O . LEU A 1 364 ? -34.848 -11.555 24.608 1.00 79.12 364 LEU A O 1
ATOM 2916 N N . SER A 1 365 ? -33.531 -9.989 25.512 1.00 80.75 365 SER A N 1
ATOM 2917 C CA . SER A 1 365 ? -34.632 -9.102 25.902 1.00 80.75 365 SER A CA 1
ATOM 2918 C C . SER A 1 365 ? -35.268 -8.349 24.729 1.00 80.75 365 SER A C 1
ATOM 2920 O O . SER A 1 365 ? -36.286 -7.694 24.929 1.00 80.75 365 SER A O 1
ATOM 2922 N N . GLY A 1 366 ? -34.661 -8.379 23.537 1.00 82.75 366 GLY A N 1
ATOM 2923 C CA . GLY A 1 366 ? -35.062 -7.565 22.386 1.00 82.75 366 GLY A CA 1
ATOM 2924 C C . GLY A 1 366 ? -34.643 -6.091 22.478 1.00 82.75 366 GLY A C 1
ATOM 2925 O O . GLY A 1 366 ? -34.904 -5.323 21.555 1.00 82.75 366 GLY A O 1
ATOM 2926 N N . ASN A 1 367 ? -33.979 -5.679 23.564 1.00 87.44 367 ASN A N 1
ATOM 2927 C CA . ASN A 1 367 ? -33.425 -4.331 23.683 1.00 87.44 367 ASN A CA 1
ATOM 2928 C C . ASN A 1 367 ? -32.255 -4.127 22.707 1.00 87.44 367 ASN A C 1
ATOM 2930 O O . ASN A 1 367 ? -31.607 -5.079 22.275 1.00 87.44 367 ASN A O 1
ATOM 2934 N N . GLN A 1 368 ? -31.924 -2.866 22.425 1.00 91.12 368 GLN A N 1
ATOM 2935 C CA . GLN A 1 368 ? -30.791 -2.528 21.562 1.00 91.12 368 GLN A CA 1
ATOM 2936 C C . GLN A 1 368 ? -29.465 -3.109 22.112 1.00 91.12 368 GLN A C 1
ATOM 2938 O O . GLN A 1 368 ? -29.160 -2.882 23.293 1.00 91.12 368 GLN A O 1
ATOM 2943 N N . PRO A 1 369 ? -28.677 -3.830 21.286 1.00 93.38 369 PRO A N 1
ATOM 2944 C CA . PRO A 1 369 ? -27.374 -4.379 21.669 1.00 93.38 369 PRO A CA 1
ATOM 2945 C C . PRO A 1 369 ? -26.327 -3.312 22.000 1.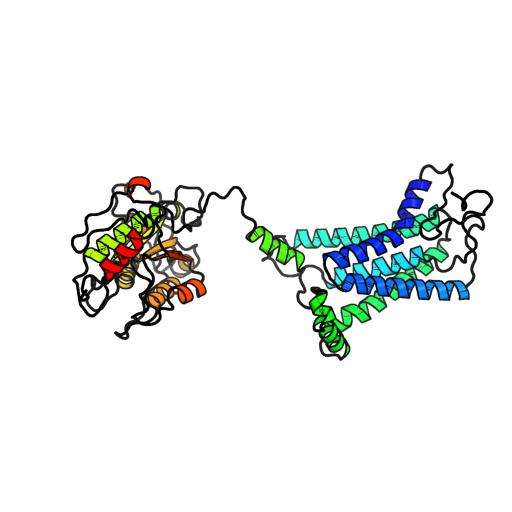00 93.38 369 PRO A C 1
ATOM 2947 O O . PRO A 1 369 ? -26.357 -2.205 21.460 1.00 93.38 369 PRO A O 1
ATOM 2950 N N . CYS A 1 370 ? -25.361 -3.647 22.858 1.00 94.50 370 CYS A N 1
ATOM 2951 C CA . CYS A 1 370 ? -24.315 -2.713 23.292 1.00 94.50 370 CYS A CA 1
ATOM 2952 C C . CYS A 1 370 ? -23.450 -2.235 22.123 1.00 94.50 370 CYS A C 1
ATOM 2954 O O . CYS A 1 370 ? -23.132 -1.050 22.039 1.00 94.50 370 CYS A O 1
ATOM 2956 N N . VAL A 1 371 ? -23.132 -3.127 21.181 1.00 93.19 371 VAL A N 1
ATOM 2957 C CA . VAL A 1 371 ? -22.396 -2.783 19.955 1.00 93.19 371 VAL A CA 1
ATOM 2958 C C . VAL A 1 371 ? -23.138 -1.714 19.159 1.00 93.19 371 VAL A C 1
ATOM 2960 O O . VAL A 1 371 ? -22.545 -0.710 18.776 1.00 93.19 371 VAL A O 1
ATOM 2963 N N . ASP A 1 372 ? -24.446 -1.888 18.966 1.00 93.56 372 ASP A N 1
ATOM 2964 C CA . ASP A 1 372 ? -25.281 -0.927 18.246 1.00 93.56 372 ASP A CA 1
ATOM 2965 C C . ASP A 1 372 ? -25.362 0.418 18.967 1.00 93.56 372 ASP A C 1
ATOM 2967 O O . ASP A 1 372 ? -25.357 1.461 18.319 1.00 93.56 372 ASP A O 1
ATOM 2971 N N . ARG A 1 373 ? -25.378 0.417 20.304 1.00 95.69 373 ARG A N 1
ATOM 2972 C CA . ARG A 1 373 ? -25.337 1.652 21.099 1.00 95.69 373 ARG A CA 1
ATOM 2973 C C . ARG A 1 373 ? -24.024 2.409 20.920 1.00 95.69 373 ARG A C 1
ATOM 2975 O O . ARG A 1 373 ? -24.053 3.623 20.736 1.00 95.69 373 ARG A O 1
ATOM 2982 N N . ILE A 1 374 ? -22.889 1.708 20.944 1.00 96.56 374 ILE A N 1
ATOM 2983 C CA . ILE A 1 374 ? -21.561 2.305 20.735 1.00 96.56 374 ILE A CA 1
ATOM 2984 C C . ILE A 1 374 ? -21.459 2.894 19.320 1.00 96.56 374 ILE A C 1
ATOM 2986 O O . ILE A 1 374 ? -21.016 4.030 19.149 1.00 96.56 374 ILE A O 1
ATOM 2990 N N . LEU A 1 375 ? -21.911 2.151 18.306 1.00 94.75 375 LEU A N 1
ATOM 2991 C CA . LEU A 1 375 ? -21.910 2.617 16.918 1.00 94.75 375 LEU A CA 1
ATOM 2992 C C . LEU A 1 375 ? -22.827 3.830 16.733 1.00 94.75 375 LEU A C 1
ATOM 2994 O O . LEU A 1 375 ? -22.387 4.849 16.205 1.00 94.75 375 LEU A O 1
ATOM 2998 N N . GLN A 1 376 ? -24.058 3.774 17.248 1.00 95.12 376 GLN A N 1
ATOM 2999 C CA . GLN A 1 376 ? -25.006 4.886 17.168 1.00 95.12 376 GLN A CA 1
ATOM 3000 C C . GLN A 1 376 ? -24.492 6.137 17.891 1.00 95.12 376 GLN A C 1
ATOM 3002 O O . GLN A 1 376 ? -24.700 7.253 17.407 1.00 95.12 376 GLN A O 1
ATOM 3007 N N . PHE A 1 377 ? -23.802 5.964 19.024 1.00 95.44 377 PHE A N 1
ATOM 3008 C CA . PHE A 1 377 ? -23.131 7.055 19.726 1.00 95.44 377 PHE A CA 1
ATOM 3009 C C . PHE A 1 377 ? -22.072 7.716 18.833 1.00 95.44 377 PHE A C 1
ATOM 3011 O O . PHE A 1 377 ? -22.031 8.935 18.737 1.00 95.44 377 PHE A O 1
ATOM 3018 N N . ASN A 1 378 ? -21.259 6.936 18.119 1.00 94.56 378 ASN A N 1
ATOM 3019 C CA . ASN A 1 378 ? -20.232 7.469 17.220 1.00 94.56 378 ASN A CA 1
ATOM 3020 C C . ASN A 1 378 ? -20.781 8.071 15.917 1.00 94.56 378 ASN A C 1
ATOM 3022 O O . ASN A 1 378 ? -20.162 8.986 15.362 1.00 94.56 378 ASN A O 1
ATOM 3026 N N . GLU A 1 379 ? -21.911 7.564 15.421 1.00 93.00 379 GLU A N 1
ATOM 3027 C CA . GLU A 1 379 ? -22.637 8.118 14.272 1.00 93.00 379 GLU A CA 1
ATOM 3028 C C . GLU A 1 379 ? -23.291 9.461 14.615 1.00 93.00 379 GLU A C 1
ATOM 3030 O O . GLU A 1 379 ? -23.266 10.391 13.807 1.00 93.00 379 GLU A O 1
ATOM 3035 N N . ASN A 1 380 ? -23.829 9.585 15.832 1.00 92.19 380 ASN A N 1
ATOM 3036 C CA . ASN A 1 380 ? -24.483 10.790 16.338 1.00 92.19 380 ASN A CA 1
ATOM 3037 C C . ASN A 1 380 ? -23.800 11.292 17.622 1.00 92.19 380 ASN A C 1
ATOM 3039 O O . ASN A 1 380 ? -24.422 11.295 18.689 1.00 92.19 380 ASN A O 1
ATOM 3043 N N . PRO A 1 381 ? -22.530 11.730 17.531 1.00 93.06 381 PRO A N 1
ATOM 3044 C CA . PRO A 1 381 ? -21.734 12.048 18.704 1.00 93.06 381 PRO A CA 1
ATOM 3045 C C . PRO A 1 381 ? -22.299 13.270 19.435 1.00 93.06 381 PRO A C 1
ATOM 3047 O O . PRO A 1 381 ? -22.585 14.289 18.788 1.00 93.06 381 PRO A O 1
ATOM 3050 N N . PRO A 1 382 ? -22.440 13.217 20.774 1.00 93.50 382 PRO A N 1
ATOM 3051 C CA . PRO A 1 382 ? -22.742 14.409 21.545 1.00 93.50 382 PRO A CA 1
ATOM 3052 C C . PRO A 1 382 ? -21.585 15.405 21.423 1.00 93.50 382 PRO A C 1
ATOM 3054 O O . PRO A 1 382 ? -20.428 15.030 21.215 1.00 93.50 382 PRO A O 1
ATOM 3057 N N . LEU A 1 383 ? -21.909 16.689 21.543 1.00 93.75 383 LEU A N 1
ATOM 3058 C CA . LEU A 1 383 ? -20.924 17.763 21.533 1.00 93.75 383 LEU A CA 1
ATOM 3059 C C . LEU A 1 383 ? -20.582 18.156 22.975 1.00 93.75 383 LEU A C 1
ATOM 3061 O O . LEU A 1 383 ? -21.479 18.263 23.806 1.00 93.75 383 LEU A O 1
ATOM 3065 N N . THR A 1 384 ? -19.302 18.390 23.256 1.00 93.50 384 THR A N 1
ATOM 3066 C CA . THR A 1 384 ? -18.812 18.932 24.536 1.00 93.50 384 THR A CA 1
ATOM 3067 C C . THR A 1 384 ? -17.513 19.707 24.313 1.00 93.50 384 THR A C 1
ATOM 3069 O O . THR A 1 384 ? -16.963 19.709 23.209 1.00 93.50 384 THR A O 1
ATOM 3072 N N . THR A 1 385 ? -16.997 20.342 25.361 1.00 92.00 385 THR A N 1
ATOM 3073 C CA . THR A 1 385 ? -15.631 20.876 25.415 1.00 92.00 385 THR A CA 1
ATOM 3074 C C . THR A 1 385 ? -14.720 19.956 26.232 1.00 92.00 385 THR A C 1
ATOM 3076 O O . THR A 1 385 ? -15.199 19.189 27.077 1.00 92.00 385 THR A O 1
ATOM 3079 N N . ALA A 1 386 ? -13.406 20.010 25.986 1.00 90.81 386 ALA A N 1
ATOM 3080 C CA . ALA A 1 386 ? -12.443 19.230 26.765 1.00 90.81 386 ALA A CA 1
ATOM 3081 C C . ALA A 1 386 ? -12.412 19.698 28.230 1.00 90.81 386 ALA A C 1
ATOM 3083 O O . ALA A 1 386 ? -12.362 18.871 29.138 1.00 90.81 386 ALA A O 1
ATOM 3084 N N . ALA A 1 387 ? -12.538 21.008 28.464 1.00 90.06 387 ALA A N 1
ATOM 3085 C CA . ALA A 1 387 ? -12.640 21.589 29.798 1.00 90.06 387 ALA A CA 1
ATOM 3086 C C . ALA A 1 387 ? -13.888 21.129 30.562 1.00 90.06 387 ALA A C 1
ATOM 3088 O O . ALA A 1 387 ? -13.782 20.766 31.732 1.00 90.06 387 ALA A O 1
ATOM 3089 N N . TRP A 1 388 ? -15.059 21.081 29.914 1.00 92.25 388 TRP A N 1
ATOM 3090 C CA . TRP A 1 388 ? -16.275 20.565 30.550 1.00 92.25 388 TRP A CA 1
ATOM 3091 C C . TRP A 1 388 ? -16.129 19.089 30.911 1.00 92.25 388 TRP A C 1
ATOM 3093 O O . TRP A 1 388 ? -16.502 18.673 32.007 1.00 92.25 388 TRP A O 1
ATOM 3103 N N . LEU A 1 389 ? -15.543 18.289 30.016 1.00 91.81 389 LEU A N 1
ATOM 3104 C CA . LEU A 1 389 ? -15.339 16.866 30.270 1.00 91.81 389 LEU A CA 1
ATOM 3105 C C . LEU A 1 389 ? -14.314 16.610 31.383 1.00 91.81 389 LEU A C 1
ATOM 3107 O O . LEU A 1 389 ? -14.509 15.702 32.184 1.00 91.81 389 LEU A O 1
ATOM 3111 N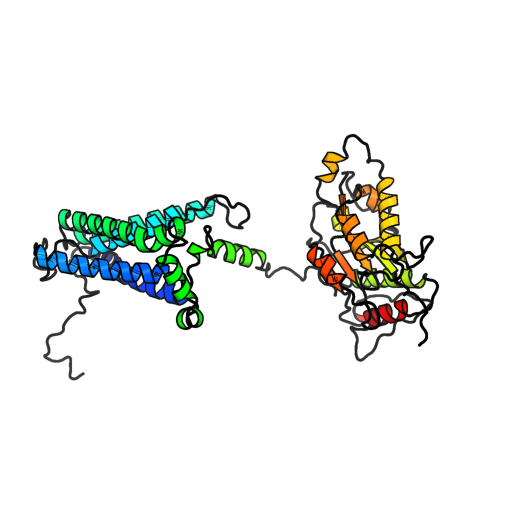 N . ALA A 1 390 ? -13.268 17.433 31.483 1.00 90.19 390 ALA A N 1
ATOM 3112 C CA . ALA A 1 390 ? -12.270 17.337 32.546 1.00 90.19 390 ALA A CA 1
ATOM 3113 C C . ALA A 1 390 ? -12.872 17.531 33.952 1.00 90.19 390 ALA A C 1
ATOM 3115 O O . ALA A 1 390 ? -12.376 16.942 34.910 1.00 90.19 390 ALA A O 1
ATOM 3116 N N . GLN A 1 391 ? -13.979 18.272 34.087 1.00 89.44 391 GLN A N 1
ATOM 3117 C CA . GLN A 1 391 ? -14.692 18.415 35.366 1.00 89.44 391 GLN A CA 1
ATOM 3118 C C . GLN A 1 391 ? -15.369 17.114 35.836 1.00 89.44 391 GLN A C 1
ATOM 3120 O O . GLN A 1 391 ? -15.672 16.983 37.019 1.00 89.44 391 GLN A O 1
ATOM 3125 N N . ALA A 1 392 ? -15.579 16.137 34.946 1.00 88.19 392 ALA A N 1
ATOM 3126 C CA . ALA A 1 392 ? -16.131 14.832 35.312 1.00 88.19 392 ALA A CA 1
ATOM 3127 C C . ALA A 1 392 ? -15.093 13.892 35.957 1.00 88.19 392 ALA A C 1
ATOM 3129 O O . ALA A 1 392 ? -15.463 12.831 36.463 1.00 88.19 392 ALA A O 1
ATOM 3130 N N . ILE A 1 393 ? -13.804 14.252 35.947 1.00 86.19 393 ILE A N 1
ATOM 3131 C CA . ILE A 1 393 ? -12.731 13.428 36.512 1.00 86.19 393 ILE A CA 1
ATOM 3132 C C . ILE A 1 393 ? -12.883 13.366 38.033 1.00 86.19 393 ILE A C 1
ATOM 3134 O O . ILE A 1 393 ? -12.806 14.376 38.727 1.00 86.19 393 ILE A O 1
ATOM 3138 N N . ARG A 1 394 ? -13.050 12.151 38.560 1.00 64.31 394 ARG A N 1
ATOM 3139 C CA . ARG A 1 394 ? -13.276 11.892 39.994 1.00 64.31 394 ARG A CA 1
ATOM 3140 C C . ARG A 1 394 ? -11.997 11.708 40.822 1.00 64.31 394 ARG A C 1
ATOM 3142 O O . ARG A 1 394 ? -12.074 11.239 41.951 1.00 64.31 394 ARG A O 1
ATOM 3149 N N . VAL A 1 395 ? -10.830 12.020 40.259 1.00 62.56 395 VAL A N 1
ATOM 3150 C CA . VAL A 1 395 ? -9.518 11.824 40.899 1.00 62.56 395 VAL A CA 1
ATOM 3151 C C . VAL A 1 395 ? -8.969 13.166 41.394 1.00 62.56 395 VAL A C 1
ATOM 3153 O O . VAL A 1 395 ? -9.037 14.167 40.674 1.00 62.56 395 VAL A O 1
ATOM 3156 N N . ASP A 1 396 ? -8.399 13.175 42.603 1.00 49.47 396 ASP A N 1
ATOM 3157 C CA . ASP A 1 396 ? -7.690 14.319 43.190 1.00 49.47 396 ASP A CA 1
ATOM 3158 C C . ASP A 1 396 ? -6.517 14.736 42.280 1.00 49.47 396 ASP A C 1
ATOM 3160 O O . ASP A 1 396 ? -5.463 14.106 42.258 1.00 49.47 396 ASP A O 1
ATOM 3164 N N . GLY A 1 397 ? -6.731 15.771 41.461 1.00 48.38 397 GLY A N 1
ATOM 3165 C CA . GLY A 1 397 ? -5.800 16.207 40.408 1.00 48.38 397 GLY A CA 1
ATOM 3166 C C . GLY A 1 397 ? -6.471 16.863 39.193 1.00 48.38 397 GLY A C 1
ATOM 3167 O O . GLY A 1 397 ? -5.793 17.487 38.375 1.00 48.38 397 GLY A O 1
ATOM 3168 N N . ALA A 1 398 ? -7.807 16.792 39.100 1.00 47.81 398 ALA A N 1
ATOM 3169 C CA . ALA A 1 398 ? -8.606 17.414 38.035 1.00 47.81 398 ALA A CA 1
ATOM 3170 C C . ALA A 1 398 ? -8.338 18.925 37.837 1.00 47.81 398 ALA A C 1
ATOM 3172 O O . ALA A 1 398 ? -8.507 19.443 36.735 1.00 47.81 398 ALA A O 1
ATOM 3173 N N . SER A 1 399 ? -7.856 19.631 38.868 1.00 49.34 399 SER A N 1
ATOM 3174 C CA . SER A 1 399 ? -7.544 21.068 38.823 1.00 49.34 399 SER A CA 1
ATOM 3175 C C . SER A 1 399 ? -6.315 21.443 37.978 1.00 49.34 399 SER A C 1
ATOM 3177 O O . SER A 1 399 ? -6.070 22.633 37.789 1.00 49.34 399 SER A O 1
ATOM 3179 N N . MET A 1 400 ? -5.547 20.474 37.456 1.00 54.38 400 MET A N 1
ATOM 3180 C CA . MET A 1 400 ? -4.297 20.736 36.719 1.00 54.38 400 MET A CA 1
ATOM 3181 C C . MET A 1 400 ? -4.351 20.449 35.210 1.00 54.38 400 MET A C 1
ATOM 3183 O O . MET A 1 400 ? -3.357 20.663 34.513 1.00 54.38 400 MET A O 1
ATOM 3187 N N . ILE A 1 401 ? -5.477 19.974 34.667 1.00 66.25 401 ILE A N 1
ATOM 3188 C CA . ILE A 1 401 ? -5.589 19.719 33.223 1.00 66.25 401 ILE A CA 1
ATOM 3189 C C . ILE A 1 401 ? -5.966 21.021 32.509 1.00 66.25 401 ILE A C 1
ATOM 3191 O O . ILE A 1 401 ? -7.118 21.448 32.530 1.00 66.25 401 ILE A O 1
ATOM 3195 N N . GLN A 1 402 ? -4.990 21.649 31.850 1.00 74.81 402 GLN A N 1
ATOM 3196 C CA . GLN A 1 402 ? -5.224 22.801 30.978 1.00 74.81 402 GLN A CA 1
ATOM 3197 C C . GLN A 1 402 ? -5.923 22.341 29.686 1.00 74.81 402 GLN A C 1
ATOM 3199 O O . GLN A 1 402 ? -5.265 21.967 28.720 1.00 74.81 402 GLN A O 1
ATOM 3204 N N . ALA A 1 403 ? -7.255 22.326 29.698 1.00 82.75 403 ALA A N 1
ATOM 3205 C CA . ALA A 1 403 ? -8.103 21.921 28.577 1.00 82.75 403 ALA A CA 1
ATOM 3206 C C . ALA A 1 403 ? -8.805 23.128 27.929 1.00 82.75 403 ALA A C 1
ATOM 3208 O O . ALA A 1 403 ? -9.043 24.146 28.580 1.00 82.75 403 ALA A O 1
ATOM 3209 N N . ASP A 1 404 ? -9.143 23.023 26.641 1.00 85.00 404 ASP A N 1
ATOM 3210 C CA . ASP A 1 404 ? -9.826 24.097 25.910 1.00 85.00 404 ASP A CA 1
ATOM 3211 C C . ASP A 1 404 ? -11.364 24.070 26.060 1.00 85.00 404 ASP A C 1
ATOM 3213 O O . ASP A 1 404 ? -11.978 23.051 26.393 1.00 85.00 404 ASP A O 1
ATOM 3217 N N . ASN A 1 405 ? -11.988 25.214 25.759 1.00 88.94 405 ASN A N 1
ATOM 3218 C CA . ASN A 1 405 ? -13.445 25.391 25.708 1.00 88.94 405 ASN A CA 1
ATOM 3219 C C . ASN A 1 405 ? -14.002 25.251 24.277 1.00 88.94 405 ASN A C 1
ATOM 3221 O O . ASN A 1 405 ? -15.025 25.844 23.937 1.00 88.94 405 ASN A O 1
ATOM 3225 N N . VAL A 1 406 ? -13.319 24.517 23.391 1.00 89.75 406 VAL A N 1
ATOM 3226 C CA . VAL A 1 406 ? -13.765 24.370 21.999 1.00 89.75 406 VAL A CA 1
ATOM 3227 C C . VAL A 1 406 ? -14.796 23.252 21.909 1.00 89.75 406 VAL A C 1
ATOM 3229 O O . VAL A 1 406 ? -14.515 22.104 22.253 1.00 89.75 406 VAL A O 1
ATOM 3232 N N . LEU A 1 407 ? -15.993 23.585 21.419 1.00 91.88 407 LEU A N 1
ATOM 3233 C CA . LEU A 1 407 ? -17.071 22.619 21.232 1.00 91.88 407 LEU A CA 1
ATOM 3234 C C . LEU A 1 407 ? -16.713 21.639 20.105 1.00 91.88 407 LEU A C 1
ATOM 3236 O O . LEU A 1 407 ? -16.424 22.053 18.979 1.00 91.88 407 LEU A O 1
ATOM 3240 N N . ARG A 1 408 ? -16.743 20.339 20.393 1.00 92.31 408 ARG A N 1
ATOM 3241 C CA . ARG A 1 408 ? -16.388 19.273 19.448 1.00 92.31 408 ARG A CA 1
ATOM 3242 C C . ARG A 1 408 ? -17.179 17.988 19.705 1.00 92.31 408 ARG A C 1
ATOM 3244 O O . ARG A 1 408 ? -17.669 17.798 20.820 1.00 92.31 408 ARG A O 1
ATOM 3251 N N . PRO A 1 409 ? -17.327 17.108 18.698 1.00 93.94 409 PRO A N 1
ATOM 3252 C CA . PRO A 1 409 ? -17.920 15.791 18.894 1.00 93.94 409 PRO A CA 1
ATOM 3253 C C . PRO A 1 409 ? -17.060 14.917 19.803 1.00 93.94 409 PRO A C 1
ATOM 3255 O O . PRO A 1 409 ? -15.838 15.010 19.786 1.00 93.94 409 PRO A O 1
ATOM 3258 N N . VAL A 1 410 ? -17.700 14.034 20.560 1.00 93.50 410 VAL A N 1
ATOM 3259 C CA . VAL A 1 410 ? -17.036 13.002 21.365 1.00 93.50 410 VAL A CA 1
ATOM 3260 C C . VAL A 1 410 ? -17.268 11.645 20.729 1.00 93.50 410 VAL A C 1
ATOM 3262 O O . VAL A 1 410 ? -18.403 11.325 20.381 1.00 93.50 410 VAL A O 1
ATOM 3265 N N . LYS A 1 411 ? -16.219 10.835 20.590 1.00 93.81 411 LYS A N 1
ATOM 3266 C CA . LYS A 1 411 ? -16.320 9.493 20.008 1.00 93.81 411 LYS A CA 1
ATOM 3267 C C . LYS A 1 411 ? -15.585 8.466 20.851 1.00 93.81 411 LYS A C 1
ATOM 3269 O O . LYS A 1 411 ? -14.514 8.748 21.371 1.00 93.81 411 LYS A O 1
ATOM 3274 N N . ILE A 1 412 ? -16.130 7.258 20.926 1.00 94.81 412 ILE A N 1
ATOM 3275 C CA . ILE A 1 412 ? -15.409 6.089 21.428 1.00 94.81 412 ILE A CA 1
ATOM 3276 C C . ILE A 1 412 ? -14.494 5.597 20.303 1.00 94.81 412 ILE A C 1
ATOM 3278 O O . ILE A 1 412 ? -14.988 5.151 19.270 1.00 94.81 412 ILE A O 1
ATOM 3282 N N . SER A 1 413 ? -13.178 5.682 20.464 1.00 90.44 413 SER A N 1
ATOM 3283 C CA . SER A 1 413 ? -12.210 5.247 19.441 1.00 90.44 413 SER A CA 1
ATOM 3284 C C . SER A 1 413 ? -11.601 3.876 19.747 1.00 90.44 413 SER A C 1
ATOM 3286 O O . SER A 1 413 ? -11.292 3.117 18.823 1.00 90.44 413 SER A O 1
ATOM 3288 N N . LEU A 1 414 ? -11.487 3.533 21.035 1.00 92.50 414 LEU A N 1
ATOM 3289 C CA . LEU A 1 414 ? -10.915 2.277 21.512 1.00 92.50 414 LEU A CA 1
ATOM 3290 C C . LEU A 1 414 ? -11.850 1.583 22.507 1.00 92.50 414 LEU A C 1
ATOM 3292 O O . LEU A 1 414 ? -12.258 2.178 23.504 1.00 92.50 414 LEU A O 1
ATOM 3296 N N . VAL A 1 415 ? -12.144 0.307 22.252 1.00 95.12 415 VAL A N 1
ATOM 3297 C CA . VAL A 1 415 ? -12.858 -0.580 23.178 1.00 95.12 415 VAL A CA 1
ATOM 3298 C C . VAL A 1 415 ? -11.883 -1.615 23.731 1.00 95.12 415 VAL A C 1
ATOM 3300 O O . VAL A 1 415 ? -11.200 -2.301 22.972 1.00 95.12 415 VAL A O 1
ATOM 3303 N N . ILE A 1 416 ? -11.823 -1.740 25.051 1.00 95.25 416 ILE A N 1
ATOM 3304 C CA . ILE A 1 416 ? -10.994 -2.711 25.758 1.00 95.25 416 ILE A CA 1
ATOM 3305 C C . ILE A 1 416 ? -11.919 -3.635 26.541 1.00 95.25 416 ILE A C 1
ATOM 3307 O O . ILE A 1 416 ? -12.678 -3.172 27.390 1.00 95.25 416 ILE A O 1
ATOM 3311 N N . GLN A 1 417 ? -11.842 -4.938 26.283 1.00 95.06 417 GLN A N 1
ATOM 3312 C CA . GLN A 1 417 ? -12.673 -5.935 26.956 1.00 95.06 417 GLN A CA 1
ATOM 3313 C C . GLN A 1 417 ? -11.869 -6.834 27.900 1.00 95.06 417 GLN A C 1
ATOM 3315 O O . GLN A 1 417 ? -10.701 -7.127 27.638 1.00 95.06 417 GLN A O 1
ATOM 3320 N N . GLY A 1 418 ? -12.490 -7.256 29.002 1.00 91.62 418 GLY A N 1
ATOM 3321 C CA . GLY A 1 418 ? -11.882 -8.148 29.994 1.00 91.62 418 GLY A CA 1
ATOM 3322 C C . GLY A 1 418 ? -11.889 -9.613 29.564 1.00 91.62 418 GLY A C 1
ATOM 3323 O O . GLY A 1 418 ? -10.873 -10.293 29.663 1.00 91.62 418 GLY A O 1
ATOM 3324 N N . VAL A 1 419 ? -13.014 -10.082 29.024 1.00 88.31 419 VAL A N 1
ATOM 3325 C CA . VAL A 1 419 ? -13.143 -11.430 28.464 1.00 88.31 419 VAL A CA 1
ATOM 3326 C C . VAL A 1 419 ? -14.106 -11.455 27.281 1.00 88.31 419 VAL A C 1
ATOM 3328 O O . VAL A 1 419 ? -15.005 -10.618 27.182 1.00 88.31 419 VAL A O 1
ATOM 3331 N N . ASN A 1 420 ? -13.910 -12.416 26.378 1.00 79.19 420 ASN A N 1
ATOM 3332 C CA . ASN A 1 420 ? -14.868 -12.709 25.315 1.00 79.19 420 ASN A CA 1
ATOM 3333 C C . ASN A 1 420 ? -16.154 -13.310 25.901 1.00 79.19 420 ASN A C 1
ATOM 3335 O O . ASN A 1 420 ? -16.137 -13.923 26.971 1.00 79.19 420 ASN A O 1
ATOM 3339 N N . GLU A 1 421 ? -17.270 -13.173 25.191 1.00 69.38 421 GLU A N 1
ATOM 3340 C CA . GLU A 1 421 ? -18.516 -13.807 25.623 1.00 69.38 421 GLU A CA 1
ATOM 3341 C C . GLU A 1 421 ? -18.374 -15.351 25.598 1.00 69.38 421 GLU A C 1
ATOM 3343 O O . GLU A 1 421 ? -17.829 -15.898 24.631 1.00 69.38 421 GLU A O 1
ATOM 3348 N N . PRO A 1 422 ? -18.799 -16.082 26.652 1.00 63.47 422 PRO A N 1
ATOM 3349 C CA . PRO A 1 422 ? -18.706 -17.542 26.682 1.00 63.47 422 PRO A CA 1
ATOM 3350 C C . PRO A 1 422 ? -19.487 -18.197 25.532 1.00 63.47 422 PRO A C 1
ATOM 3352 O O . PRO A 1 422 ? -20.588 -17.762 25.207 1.00 63.47 422 PRO A O 1
ATOM 3355 N N . GLN A 1 423 ? -18.966 -19.297 24.972 1.00 55.62 423 GLN A N 1
ATOM 3356 C CA . GLN A 1 423 ? -19.587 -20.013 23.838 1.00 55.62 423 GLN A CA 1
ATOM 3357 C C . GLN A 1 423 ? -20.968 -20.620 24.147 1.00 55.62 423 GLN A C 1
ATOM 3359 O O . GLN A 1 423 ? -21.695 -20.973 23.223 1.00 55.62 423 GLN A O 1
ATOM 3364 N N . ASP A 1 424 ? -21.333 -20.731 25.426 1.00 51.25 424 ASP A N 1
ATOM 3365 C CA . ASP A 1 424 ? -22.622 -21.268 25.879 1.00 51.25 424 ASP A CA 1
ATOM 3366 C C . ASP A 1 424 ? -23.786 -20.265 25.716 1.00 51.25 424 ASP A C 1
ATOM 3368 O O . ASP A 1 424 ? -24.934 -20.589 26.025 1.00 51.25 424 ASP A O 1
ATOM 3372 N N . PHE A 1 425 ? -23.502 -19.040 25.259 1.00 55.12 425 PHE A N 1
ATOM 3373 C CA . PHE A 1 425 ? -24.478 -17.981 24.991 1.00 55.12 425 PHE A CA 1
ATOM 3374 C C . PHE A 1 425 ? -24.505 -17.618 23.495 1.00 55.12 425 PHE A C 1
ATOM 3376 O O . PHE A 1 425 ? -23.754 -18.183 22.702 1.00 55.12 425 PHE A O 1
ATOM 3383 N N . VAL A 1 426 ? -25.409 -16.716 23.086 1.00 55.38 426 VAL A N 1
ATOM 3384 C CA . VAL A 1 426 ? -25.559 -16.275 21.682 1.00 55.38 426 VAL A CA 1
ATOM 3385 C C . VAL A 1 426 ? -24.185 -15.992 21.061 1.00 55.38 426 VAL A C 1
ATOM 3387 O O . VAL A 1 426 ? -23.377 -15.285 21.655 1.00 55.38 426 VAL A O 1
ATOM 3390 N N . LEU A 1 427 ? -23.912 -16.546 19.872 1.00 62.25 427 LEU A N 1
ATOM 3391 C CA . LEU A 1 427 ? -22.646 -16.351 19.154 1.00 62.25 427 LEU A CA 1
ATOM 3392 C C . LEU A 1 427 ? -22.394 -14.853 18.919 1.00 62.25 427 LEU A C 1
ATOM 3394 O O . LEU A 1 427 ? -22.951 -14.256 17.997 1.00 62.25 427 LEU A O 1
ATOM 3398 N N . CYS A 1 428 ? -21.557 -14.253 19.764 1.00 66.06 428 CYS A N 1
ATOM 3399 C CA . CYS A 1 428 ? -21.308 -12.820 19.751 1.00 66.06 428 CYS A CA 1
ATOM 3400 C C . CYS A 1 428 ? -20.449 -12.415 18.548 1.00 66.06 428 CYS A C 1
ATOM 3402 O O . CYS A 1 428 ? -19.392 -12.987 18.276 1.00 66.06 428 CYS A O 1
ATOM 3404 N N . GLU A 1 429 ? -20.899 -11.398 17.817 1.00 78.00 429 GLU A N 1
ATOM 3405 C CA . GLU A 1 429 ? -20.171 -10.803 16.693 1.00 78.00 429 GLU A CA 1
ATOM 3406 C C . GLU A 1 429 ? -19.636 -9.400 17.020 1.00 78.00 429 GLU A C 1
ATOM 3408 O O . GLU A 1 429 ? -19.247 -8.651 16.114 1.00 78.00 429 GLU A O 1
ATOM 3413 N N . GLY A 1 430 ? -19.630 -9.011 18.298 1.00 77.06 430 GLY A N 1
ATOM 3414 C CA . GLY A 1 430 ? -19.410 -7.633 18.724 1.00 77.06 430 GLY A CA 1
ATOM 3415 C C . GLY A 1 430 ? -18.063 -7.072 18.288 1.00 77.06 430 GLY A C 1
ATOM 3416 O O . GLY A 1 430 ? -18.011 -6.029 17.627 1.00 77.06 430 GLY A O 1
ATOM 3417 N N . GLN A 1 431 ? -16.979 -7.813 18.522 1.00 80.88 431 GLN A N 1
ATOM 3418 C CA . GLN A 1 431 ? -15.644 -7.436 18.046 1.00 80.88 431 GLN A CA 1
ATOM 3419 C C . GLN A 1 431 ? -15.584 -7.213 16.532 1.00 80.88 431 GLN A C 1
ATOM 3421 O O . GLN A 1 431 ? -14.954 -6.264 16.060 1.00 80.88 431 GLN A O 1
ATOM 3426 N N . ARG A 1 432 ? -16.222 -8.093 15.749 1.00 79.12 432 ARG A N 1
ATOM 3427 C CA . ARG A 1 432 ? -16.199 -8.024 14.281 1.00 79.12 432 ARG A CA 1
ATOM 3428 C C . ARG A 1 432 ? -16.918 -6.773 13.794 1.00 79.12 432 ARG A C 1
ATOM 3430 O O . ARG A 1 432 ? -16.393 -6.063 12.938 1.00 79.12 432 ARG A O 1
ATOM 3437 N N . ARG A 1 433 ? -18.093 -6.494 14.362 1.00 83.06 433 ARG A N 1
ATOM 3438 C CA . ARG A 1 433 ? -18.919 -5.333 14.016 1.00 83.06 433 ARG A CA 1
ATOM 3439 C C . ARG A 1 433 ? -18.211 -4.023 14.370 1.00 83.06 433 ARG A C 1
ATOM 3441 O O . ARG A 1 433 ? -18.080 -3.166 13.499 1.00 83.06 433 ARG A O 1
ATOM 3448 N N . LEU A 1 434 ? -17.651 -3.904 15.574 1.00 85.19 434 LEU A N 1
ATOM 3449 C CA . LEU A 1 434 ? -16.882 -2.720 15.984 1.00 85.19 434 LEU A CA 1
ATOM 3450 C C . LEU A 1 434 ? -15.648 -2.493 15.089 1.00 85.19 434 LEU A C 1
ATOM 3452 O O . LEU A 1 434 ? -15.444 -1.387 14.588 1.00 85.19 434 LEU A O 1
ATOM 3456 N N . ARG A 1 435 ? -14.876 -3.548 14.787 1.00 82.56 435 ARG A N 1
ATOM 3457 C CA . ARG A 1 435 ? -13.722 -3.457 13.869 1.00 82.56 435 ARG A CA 1
ATOM 3458 C C . ARG A 1 435 ? -14.128 -3.072 12.445 1.00 82.56 435 ARG A C 1
ATOM 3460 O O . ARG A 1 435 ? -13.413 -2.315 11.794 1.00 82.56 435 ARG A O 1
ATOM 3467 N N . SER A 1 436 ? -15.277 -3.551 11.959 1.00 78.31 436 SER A N 1
ATOM 3468 C CA . SER A 1 436 ? -15.795 -3.183 10.632 1.00 78.31 436 SER A CA 1
ATOM 3469 C C . SER A 1 436 ? -16.175 -1.701 10.524 1.00 78.31 436 SER A C 1
ATOM 3471 O O . SER A 1 436 ? -16.070 -1.125 9.445 1.00 78.31 436 SER A O 1
ATOM 3473 N N . ALA A 1 437 ? -16.516 -1.067 11.651 1.00 77.75 437 ALA A N 1
ATOM 3474 C CA . ALA A 1 437 ? -16.743 0.372 11.769 1.00 77.75 437 ALA A CA 1
ATOM 3475 C C . ALA A 1 437 ? -15.453 1.175 12.038 1.00 77.75 437 ALA A C 1
ATOM 3477 O O . ALA A 1 437 ? -15.517 2.324 12.468 1.00 77.75 437 ALA A O 1
ATOM 3478 N N . GLN A 1 438 ? -14.281 0.573 11.793 1.00 81.06 438 GLN A N 1
ATOM 3479 C CA . GLN A 1 438 ? -12.954 1.169 11.991 1.00 81.06 438 GLN A CA 1
ATOM 3480 C C . GLN A 1 438 ? -12.620 1.528 13.451 1.00 81.06 438 GLN A C 1
ATOM 3482 O O . GLN A 1 438 ? -11.704 2.313 13.692 1.00 81.06 438 GLN A O 1
ATOM 3487 N N . MET A 1 439 ? -13.313 0.938 14.430 1.00 82.62 439 MET A N 1
ATOM 3488 C CA . MET A 1 439 ? -12.948 1.066 15.842 1.00 82.62 439 MET A CA 1
ATOM 3489 C C . MET A 1 439 ? -11.880 0.043 16.222 1.00 82.62 439 MET A C 1
ATOM 3491 O O . MET A 1 439 ? -11.885 -1.099 15.749 1.00 82.62 439 MET A O 1
ATOM 3495 N N . GLN A 1 440 ? -10.978 0.431 17.119 1.00 87.31 440 GLN A N 1
ATOM 3496 C CA . GLN A 1 440 ? -10.017 -0.505 17.684 1.00 87.31 440 GLN A CA 1
ATOM 3497 C C . GLN A 1 440 ? -10.671 -1.297 18.820 1.00 87.31 440 GLN A C 1
ATOM 3499 O O . GLN A 1 440 ? -11.398 -0.740 19.642 1.00 87.31 440 GLN A O 1
ATOM 3504 N N . VAL A 1 441 ? -10.412 -2.607 18.860 1.00 88.56 441 VAL A N 1
ATOM 3505 C CA . VAL A 1 441 ? -10.916 -3.497 19.912 1.00 88.56 441 VAL A CA 1
ATOM 3506 C C . VAL A 1 441 ? -9.785 -4.376 20.422 1.00 88.56 441 VAL A C 1
ATOM 3508 O O . VAL A 1 441 ? -9.232 -5.172 19.650 1.00 88.56 441 VAL A O 1
ATOM 3511 N N . LEU A 1 442 ? -9.470 -4.231 21.708 1.00 90.50 442 LEU A N 1
ATOM 3512 C CA . LEU A 1 442 ? -8.404 -4.933 22.419 1.00 90.50 442 LEU A CA 1
ATOM 3513 C C . LEU A 1 442 ? -8.970 -5.768 23.565 1.00 90.50 442 LEU A C 1
ATOM 3515 O O . LEU A 1 442 ? -10.041 -5.482 24.095 1.00 90.50 442 LEU A O 1
ATOM 3519 N N . THR A 1 443 ? -8.203 -6.765 23.990 1.00 90.31 443 THR A N 1
ATOM 3520 C CA . THR A 1 443 ? -8.461 -7.517 25.220 1.00 90.31 443 THR A CA 1
ATOM 3521 C C . THR A 1 443 ? -7.397 -7.146 26.243 1.00 90.31 443 THR A C 1
ATOM 3523 O O . THR A 1 443 ? -6.208 -7.175 25.921 1.00 90.31 443 THR A O 1
ATOM 3526 N N . ALA A 1 444 ? -7.814 -6.770 27.454 1.00 90.62 444 ALA A N 1
ATOM 3527 C CA . ALA A 1 444 ? -6.888 -6.466 28.539 1.00 90.62 444 ALA A CA 1
ATOM 3528 C C . ALA A 1 444 ? -6.205 -7.762 28.991 1.00 90.62 444 ALA A C 1
ATOM 3530 O O . ALA A 1 444 ? -6.867 -8.655 29.517 1.00 90.62 444 ALA A O 1
ATOM 3531 N N . LYS A 1 445 ? -4.889 -7.873 28.783 1.00 88.25 445 LYS A N 1
ATOM 3532 C CA . LYS A 1 445 ? -4.145 -9.100 29.090 1.00 88.25 445 LYS A CA 1
ATOM 3533 C C . LYS A 1 445 ? -2.885 -8.806 29.909 1.00 88.25 445 LYS A C 1
ATOM 3535 O O . LYS A 1 445 ? -1.893 -8.348 29.346 1.00 88.25 445 LYS A O 1
ATOM 3540 N N . PRO A 1 446 ? -2.877 -9.084 31.223 1.00 85.50 446 PRO A N 1
ATOM 3541 C CA . PRO A 1 446 ? -1.686 -8.899 32.044 1.00 85.50 446 PRO A CA 1
ATOM 3542 C C . PRO A 1 446 ? -0.562 -9.845 31.602 1.00 85.50 446 PRO A C 1
ATOM 3544 O O . PRO A 1 446 ? -0.788 -11.033 31.400 1.00 85.50 446 PRO A O 1
ATOM 3547 N N . GLN A 1 447 ? 0.671 -9.343 31.482 1.00 81.69 447 GLN A N 1
ATOM 3548 C CA . GLN A 1 447 ? 1.835 -10.186 31.151 1.00 81.69 447 GLN A CA 1
ATOM 3549 C C . GLN A 1 447 ? 2.422 -10.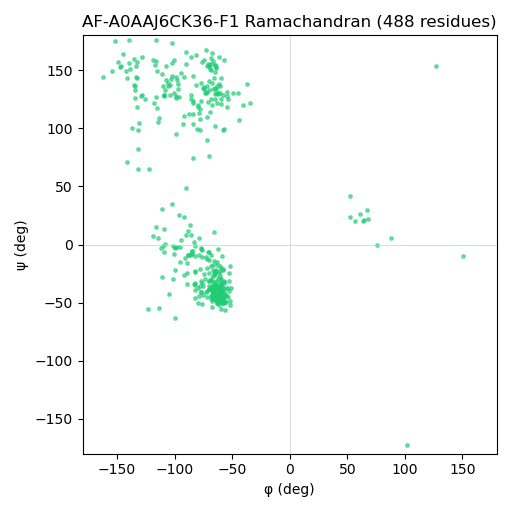906 32.372 1.00 81.69 447 GLN A C 1
ATOM 3551 O O . GLN A 1 447 ? 3.066 -11.947 32.235 1.00 81.69 447 GLN A O 1
ATOM 3556 N N . HIS A 1 448 ? 2.186 -10.367 33.569 1.00 79.88 448 HIS A N 1
ATOM 3557 C CA . HIS A 1 448 ? 2.733 -10.872 34.825 1.00 79.88 448 HIS A CA 1
ATOM 3558 C C . HIS A 1 448 ? 1.696 -10.815 35.956 1.00 79.88 448 HIS A C 1
ATOM 3560 O O . HIS A 1 448 ? 0.584 -10.303 35.796 1.00 79.88 448 HIS A O 1
ATOM 3566 N N . CYS A 1 449 ? 2.074 -11.333 37.126 1.00 81.00 449 CYS A N 1
ATOM 3567 C CA . CYS A 1 449 ? 1.262 -11.213 38.330 1.00 81.00 449 CYS A CA 1
ATOM 3568 C C . CYS A 1 449 ? 1.142 -9.738 38.780 1.00 81.00 449 CYS A C 1
ATOM 3570 O O . CYS A 1 449 ? 2.055 -8.947 38.529 1.00 81.00 449 CYS A O 1
ATOM 3572 N N . PRO A 1 450 ? 0.069 -9.360 39.500 1.00 81.50 450 PRO A N 1
ATOM 3573 C CA . PRO A 1 450 ? -0.171 -7.971 39.912 1.00 81.50 450 PRO A CA 1
ATOM 3574 C C . PRO A 1 450 ? 1.010 -7.319 40.642 1.00 81.50 450 PRO A C 1
ATOM 3576 O O . PRO A 1 450 ? 1.360 -6.179 40.349 1.00 81.50 450 PRO A O 1
ATOM 3579 N N . LEU A 1 451 ? 1.689 -8.072 41.520 1.00 80.19 451 LEU A N 1
ATOM 3580 C CA . LEU A 1 451 ? 2.860 -7.591 42.258 1.00 80.19 451 LEU A CA 1
ATOM 3581 C C . LEU A 1 451 ? 4.013 -7.186 41.325 1.00 80.19 451 LEU A C 1
ATOM 3583 O O . LEU A 1 451 ? 4.622 -6.141 41.527 1.00 80.19 451 LEU A O 1
ATOM 3587 N N . ALA A 1 452 ? 4.291 -7.982 40.289 1.00 75.56 452 ALA A N 1
ATOM 3588 C CA . ALA A 1 452 ? 5.338 -7.686 39.309 1.00 75.56 452 ALA A CA 1
ATOM 3589 C C . ALA A 1 452 ? 4.975 -6.502 38.396 1.00 75.56 452 ALA A C 1
ATOM 3591 O O . ALA A 1 452 ? 5.863 -5.831 37.879 1.00 75.56 452 ALA A O 1
ATOM 3592 N N . LEU A 1 453 ? 3.679 -6.230 38.220 1.00 75.12 453 LEU A N 1
ATOM 3593 C CA . LEU A 1 453 ? 3.176 -5.078 37.469 1.00 75.12 453 LEU A CA 1
ATOM 3594 C C . LEU A 1 453 ? 3.096 -3.795 38.319 1.00 75.12 453 LEU A C 1
ATOM 3596 O O . LEU A 1 453 ? 2.776 -2.737 37.782 1.00 75.12 453 LEU A O 1
ATOM 3600 N N . GLY A 1 454 ? 3.362 -3.873 39.630 1.00 77.75 454 GLY A N 1
ATOM 3601 C CA . GLY A 1 454 ? 3.167 -2.755 40.558 1.00 77.75 454 GLY A CA 1
ATOM 3602 C C . GLY A 1 454 ? 1.693 -2.388 40.770 1.00 77.75 454 GLY A C 1
ATOM 3603 O O . GLY A 1 454 ? 1.390 -1.260 41.148 1.00 77.75 454 GLY A O 1
ATOM 3604 N N . ILE A 1 455 ? 0.771 -3.320 40.509 1.00 81.62 455 ILE A N 1
ATOM 3605 C CA . ILE A 1 455 ? -0.676 -3.106 40.585 1.00 81.62 455 ILE A CA 1
ATOM 3606 C C . ILE A 1 455 ? -1.203 -3.642 41.917 1.00 81.62 455 ILE A C 1
ATOM 3608 O O . ILE A 1 455 ? -1.018 -4.814 42.254 1.00 81.62 455 ILE A O 1
ATOM 3612 N N . CYS A 1 456 ? -1.912 -2.792 42.660 1.00 82.81 456 CYS A N 1
ATOM 3613 C CA . CYS A 1 456 ? -2.659 -3.203 43.843 1.00 82.81 456 CYS A CA 1
ATOM 3614 C C . CYS A 1 456 ? -4.036 -3.730 43.421 1.00 82.81 456 CYS A C 1
ATOM 3616 O O . CYS A 1 456 ? -4.790 -3.028 42.747 1.00 82.81 456 CYS A O 1
ATOM 3618 N N . LEU A 1 457 ? -4.365 -4.966 43.802 1.00 87.38 457 LEU A N 1
ATOM 3619 C CA . LEU A 1 457 ? -5.675 -5.537 43.502 1.00 87.38 457 LEU A CA 1
ATOM 3620 C C . LEU A 1 457 ? -6.756 -4.921 44.405 1.00 87.38 457 LEU A C 1
ATOM 3622 O O . LEU A 1 457 ? -6.560 -4.865 45.624 1.00 87.38 457 LEU A O 1
ATOM 3626 N N . PRO A 1 458 ? -7.913 -4.519 43.851 1.00 89.50 458 PRO A N 1
ATOM 3627 C CA . PRO A 1 458 ? -9.030 -4.063 44.660 1.00 89.50 458 PRO A CA 1
ATOM 3628 C C . PRO A 1 458 ? -9.635 -5.225 45.453 1.00 89.50 458 PRO A C 1
ATOM 3630 O O . PRO A 1 458 ? -9.622 -6.384 45.027 1.00 89.50 458 PRO A O 1
ATOM 3633 N N . ARG A 1 459 ? -10.215 -4.902 46.610 1.00 90.94 459 ARG A N 1
ATOM 3634 C CA . ARG A 1 459 ? -11.080 -5.833 47.335 1.00 90.94 459 ARG A CA 1
ATOM 3635 C C . ARG A 1 459 ? -12.455 -5.818 46.672 1.00 90.94 459 ARG A C 1
ATOM 3637 O O . ARG A 1 459 ? -13.077 -4.765 46.615 1.00 90.94 459 ARG A O 1
ATOM 3644 N N . LEU A 1 460 ? -12.883 -6.979 46.189 1.00 92.94 460 LEU A N 1
ATOM 3645 C CA . LEU A 1 460 ? -14.226 -7.212 45.664 1.00 92.94 460 LEU A CA 1
ATOM 3646 C C . LEU A 1 460 ? -15.012 -8.036 46.696 1.00 92.94 460 LEU A C 1
ATOM 3648 O O . LEU A 1 460 ? -14.461 -8.958 47.307 1.00 92.94 460 LEU A O 1
ATOM 3652 N N . ASP A 1 461 ? -16.275 -7.690 46.902 1.00 91.38 461 ASP A N 1
ATOM 3653 C CA . ASP A 1 461 ? -17.187 -8.322 47.849 1.00 91.38 461 ASP A CA 1
ATOM 3654 C C . ASP A 1 461 ? -17.755 -9.632 47.291 1.00 91.38 461 ASP A C 1
ATOM 3656 O O . ASP A 1 461 ? -17.886 -10.609 48.031 1.00 91.38 461 ASP A O 1
ATOM 3660 N N . SER A 1 462 ? -18.041 -9.695 45.983 1.00 89.75 462 SER A N 1
ATOM 3661 C CA . SER A 1 462 ? -18.678 -10.876 45.380 1.00 89.75 462 SER A CA 1
ATOM 3662 C C . SER A 1 462 ? -17.704 -12.010 45.055 1.00 89.75 462 SER A C 1
ATOM 3664 O O . SER A 1 462 ? -18.082 -13.180 45.099 1.00 89.75 462 SER A O 1
ATOM 3666 N N . ILE A 1 463 ? -16.459 -11.696 44.680 1.00 91.75 463 ILE A N 1
ATOM 3667 C CA . ILE A 1 463 ? -15.457 -12.692 44.268 1.00 91.75 463 ILE A CA 1
ATOM 3668 C C . ILE A 1 463 ? -14.072 -12.347 44.814 1.00 91.75 463 ILE A C 1
ATOM 3670 O O . ILE A 1 463 ? -13.741 -11.190 45.033 1.00 91.75 463 ILE A O 1
ATOM 3674 N N . ARG A 1 464 ? -13.194 -13.345 44.956 1.00 89.81 464 ARG A N 1
ATOM 3675 C CA . ARG A 1 464 ? -11.753 -13.101 45.150 1.00 89.81 464 ARG A CA 1
ATOM 3676 C C . ARG A 1 464 ? -11.021 -13.211 43.820 1.00 89.81 464 ARG A C 1
ATOM 3678 O O . ARG A 1 464 ? -11.246 -14.179 43.094 1.00 89.81 464 ARG A O 1
ATOM 3685 N N . ILE A 1 465 ? -10.134 -12.268 43.509 1.00 89.12 465 ILE A N 1
ATOM 3686 C CA . ILE A 1 465 ? -9.233 -12.376 42.351 1.00 89.12 465 ILE A CA 1
ATOM 3687 C C . ILE A 1 465 ? -8.193 -13.456 42.666 1.00 89.12 465 ILE A C 1
ATOM 3689 O O . ILE A 1 465 ? -7.517 -13.392 43.693 1.00 89.12 465 ILE A O 1
ATOM 3693 N N . GLN A 1 466 ? -8.110 -14.475 41.813 1.00 87.19 466 GLN A N 1
ATOM 3694 C CA . GLN A 1 466 ? -7.207 -15.610 41.988 1.00 87.19 466 GLN A CA 1
ATOM 3695 C C . GLN A 1 466 ? -6.028 -15.449 41.031 1.00 87.19 466 GLN A C 1
ATOM 3697 O O . GLN A 1 466 ? -6.225 -15.235 39.841 1.00 87.19 466 GLN A O 1
ATOM 3702 N N . VAL A 1 467 ? -4.802 -15.549 41.544 1.00 82.06 467 VAL A N 1
ATOM 3703 C CA . VAL A 1 467 ? -3.585 -15.481 40.726 1.00 82.06 467 VAL A CA 1
ATOM 3704 C C . VAL A 1 467 ? -2.905 -16.840 40.792 1.00 82.06 467 VAL A C 1
ATOM 3706 O O . VAL A 1 467 ? -2.326 -17.200 41.816 1.00 82.06 467 VAL A O 1
ATOM 3709 N N . SER A 1 468 ? -3.012 -17.612 39.711 1.00 73.62 468 SER A N 1
ATOM 3710 C CA . SER A 1 468 ? -2.344 -18.909 39.601 1.00 73.62 468 SER A CA 1
ATOM 3711 C C . SER A 1 468 ? -0.829 -18.732 39.471 1.00 73.62 468 SER A C 1
ATOM 3713 O O . SER A 1 468 ? -0.356 -17.853 38.748 1.00 73.62 468 SER A O 1
ATOM 3715 N N . SER A 1 469 ? -0.058 -19.602 40.127 1.00 63.28 469 SER A N 1
ATOM 3716 C CA . SER A 1 469 ? 1.398 -19.671 39.959 1.00 63.28 469 SER A CA 1
ATOM 3717 C C . SER A 1 469 ? 1.813 -20.251 38.601 1.00 63.28 469 SER A C 1
ATOM 3719 O O . SER A 1 469 ? 2.936 -20.007 38.163 1.00 63.28 469 SER A O 1
ATOM 3721 N N . THR A 1 470 ? 0.924 -20.986 37.920 1.00 64.00 470 THR A N 1
ATOM 3722 C CA . THR A 1 470 ? 1.195 -21.643 36.629 1.00 64.00 470 THR A CA 1
ATOM 3723 C C . THR A 1 470 ? 0.663 -20.868 35.420 1.00 64.00 470 THR A C 1
ATOM 3725 O O . THR A 1 470 ? 1.182 -21.056 34.324 1.00 64.00 470 THR A O 1
ATOM 3728 N N . SER A 1 471 ? -0.322 -19.975 35.598 1.00 64.06 471 SER A N 1
ATOM 3729 C CA . SER A 1 471 ? -0.898 -19.137 34.530 1.00 64.06 471 SER A CA 1
ATOM 3730 C C . SER A 1 471 ? -0.994 -17.658 34.931 1.00 64.06 471 SER A C 1
ATOM 3732 O O . SER A 1 471 ? -2.060 -17.051 35.025 1.00 64.06 471 SER A O 1
ATOM 3734 N N . ALA A 1 472 ? 0.169 -17.031 35.132 1.00 64.38 472 ALA A N 1
ATOM 3735 C CA . ALA A 1 472 ? 0.290 -15.652 35.626 1.00 64.38 472 ALA A CA 1
ATOM 3736 C C . ALA A 1 472 ? -0.317 -14.553 34.718 1.00 64.38 472 ALA A C 1
ATOM 3738 O O . ALA A 1 472 ? -0.314 -13.392 35.117 1.00 64.38 472 ALA A O 1
ATOM 3739 N N . SER A 1 473 ? -0.830 -14.895 33.528 1.00 70.88 473 SER A N 1
ATOM 3740 C CA . SER A 1 473 ? -1.452 -13.958 32.574 1.00 70.88 473 SER A CA 1
ATOM 3741 C C . SER A 1 473 ? -2.974 -14.100 32.432 1.00 70.88 473 SER A C 1
ATOM 3743 O O . SER A 1 473 ? -3.599 -13.276 31.772 1.00 70.88 473 SER A O 1
ATOM 3745 N N . GLU A 1 474 ? -3.587 -15.107 33.061 1.00 83.25 474 GLU A N 1
ATOM 3746 C CA . GLU A 1 474 ? -5.020 -15.423 32.888 1.00 83.25 474 GLU A CA 1
ATOM 3747 C C . GLU A 1 474 ? -5.896 -14.905 34.038 1.00 83.25 474 GLU A C 1
ATOM 3749 O O . GLU A 1 474 ? -7.120 -14.924 33.952 1.00 83.25 474 GLU A O 1
ATOM 3754 N N . TRP A 1 475 ? -5.286 -14.404 35.117 1.00 88.56 475 TRP A N 1
ATOM 3755 C CA . TRP A 1 475 ? -5.995 -14.019 36.344 1.00 88.56 475 TRP A CA 1
ATOM 3756 C C . TRP A 1 475 ? -7.063 -12.937 36.131 1.00 88.56 475 TRP A C 1
ATOM 3758 O O . TRP A 1 475 ? -8.075 -12.931 36.831 1.00 88.56 475 TRP A O 1
ATOM 3768 N N . LEU A 1 476 ? -6.843 -12.011 35.192 1.00 91.25 476 LEU A N 1
ATOM 3769 C CA . LEU A 1 476 ? -7.792 -10.932 34.907 1.00 91.25 476 LEU A CA 1
ATOM 3770 C C . LEU A 1 476 ? -8.997 -11.458 34.126 1.00 91.25 476 LEU A C 1
ATOM 3772 O O . LEU A 1 476 ? -10.131 -11.137 34.466 1.00 91.25 476 LEU A O 1
ATOM 3776 N N . GLU A 1 477 ? -8.745 -12.302 33.127 1.00 90.69 477 GLU A N 1
ATOM 3777 C CA . GLU A 1 477 ? -9.786 -12.948 32.325 1.00 90.69 477 GLU A CA 1
ATOM 3778 C C . GLU A 1 477 ? -10.665 -13.856 33.202 1.00 90.69 477 GLU A C 1
ATOM 3780 O O . GLU A 1 477 ? -11.892 -13.756 33.162 1.00 90.69 477 GLU A O 1
ATOM 3785 N N . ASP A 1 478 ? -10.049 -14.660 34.080 1.00 90.31 478 ASP A N 1
ATOM 3786 C CA . ASP A 1 478 ? -10.749 -15.467 35.088 1.00 90.31 478 ASP A CA 1
ATOM 3787 C C . ASP A 1 478 ? -11.603 -14.603 36.032 1.00 90.31 478 ASP A C 1
ATOM 3789 O O . ASP A 1 478 ? -12.772 -14.910 36.281 1.00 90.31 478 ASP A O 1
ATOM 3793 N N . ALA A 1 479 ? -11.053 -13.492 36.536 1.00 93.12 479 ALA A N 1
ATOM 3794 C CA . ALA A 1 479 ? -11.799 -12.578 37.395 1.00 93.12 479 ALA A CA 1
ATOM 3795 C C . ALA A 1 479 ? -13.014 -11.975 36.669 1.00 93.12 479 ALA A C 1
ATOM 3797 O O . ALA A 1 479 ? -14.103 -11.939 37.244 1.00 93.12 479 ALA A O 1
ATOM 3798 N N . CYS A 1 480 ? -12.858 -11.561 35.408 1.00 94.38 480 CYS A N 1
ATOM 3799 C CA . CYS A 1 480 ? -13.953 -11.072 34.569 1.00 94.38 480 CYS A CA 1
ATOM 3800 C C . CYS A 1 480 ? -15.032 -12.138 34.338 1.00 94.38 480 CYS A C 1
ATOM 3802 O O . CYS A 1 480 ? -16.215 -11.849 34.524 1.00 94.38 480 CYS A O 1
ATOM 3804 N N . LEU A 1 481 ? -14.651 -13.379 34.021 1.00 92.12 481 LEU A N 1
ATOM 3805 C CA . LEU A 1 481 ? -15.596 -14.485 33.829 1.00 92.12 481 LEU A CA 1
ATOM 3806 C C . LEU A 1 481 ? -16.373 -14.822 35.101 1.00 92.12 481 LEU A C 1
ATOM 3808 O O . LEU A 1 481 ? -17.599 -14.961 35.064 1.00 92.12 481 LEU A O 1
ATOM 3812 N N . ARG A 1 482 ? -15.680 -14.947 36.237 1.00 92.50 482 ARG A N 1
ATOM 3813 C CA . ARG A 1 482 ? -16.323 -15.269 37.518 1.00 92.50 482 ARG A CA 1
ATOM 3814 C C . ARG A 1 482 ? -17.199 -14.132 38.016 1.00 92.50 482 ARG A C 1
ATOM 3816 O O . ARG A 1 482 ? -18.271 -14.402 38.551 1.00 92.50 482 ARG A O 1
ATOM 3823 N N . MET A 1 483 ? -16.785 -12.881 37.808 1.00 94.44 483 MET A N 1
ATOM 3824 C CA . MET A 1 483 ? -17.614 -11.720 38.125 1.00 94.44 483 MET A CA 1
ATOM 3825 C C . MET A 1 483 ? -18.895 -11.736 37.293 1.00 94.44 483 MET A C 1
ATOM 3827 O O . MET A 1 483 ? -19.984 -11.653 37.854 1.00 94.44 483 MET A O 1
ATOM 3831 N N . ALA A 1 484 ? -18.785 -11.940 35.978 1.00 92.44 484 ALA A N 1
ATOM 3832 C CA . ALA A 1 484 ? -19.945 -12.011 35.098 1.00 92.44 484 ALA A CA 1
ATOM 3833 C C . ALA A 1 484 ? -20.937 -13.100 35.530 1.00 92.44 484 ALA A C 1
ATOM 3835 O O . ALA A 1 484 ? -22.148 -12.868 35.526 1.00 92.44 484 ALA A O 1
ATOM 3836 N N . LYS A 1 485 ? -20.430 -14.260 35.964 1.00 90.62 485 LYS A N 1
ATOM 3837 C CA . LYS A 1 485 ? -21.225 -15.421 36.384 1.00 90.62 485 LYS A CA 1
ATOM 3838 C C . LYS A 1 485 ? -21.592 -15.450 37.874 1.00 90.62 485 LYS A C 1
ATOM 3840 O O . LYS A 1 485 ? -22.184 -16.433 38.301 1.00 90.62 485 LYS A O 1
ATOM 3845 N N . LYS A 1 486 ? -21.336 -14.404 38.671 1.00 87.44 486 LYS A N 1
ATOM 3846 C CA . LYS A 1 486 ? -21.524 -14.451 40.141 1.00 87.44 486 LYS A CA 1
ATOM 3847 C C . LYS A 1 486 ? -22.940 -14.804 40.629 1.00 87.44 486 LYS A C 1
ATOM 3849 O O . LYS A 1 486 ? -23.100 -15.228 41.766 1.00 87.44 486 LYS A O 1
ATOM 3854 N N . GLY A 1 487 ? -23.964 -14.614 39.794 1.00 79.31 487 GLY A N 1
ATOM 3855 C CA . GLY A 1 487 ? -25.353 -15.001 40.082 1.00 79.31 487 GLY A CA 1
ATOM 3856 C C . GLY A 1 487 ? -25.805 -16.336 39.480 1.00 79.31 487 GLY A C 1
ATOM 3857 O O . GLY A 1 487 ? -26.950 -16.725 39.688 1.00 79.31 487 GLY A O 1
ATOM 3858 N N . HIS A 1 488 ? -24.949 -17.028 38.725 1.00 80.25 488 HIS A N 1
ATOM 3859 C CA . HIS A 1 488 ? -25.269 -18.306 38.087 1.00 80.25 488 HIS A CA 1
ATOM 3860 C C . HIS A 1 488 ? -24.874 -19.464 39.017 1.00 80.25 488 HIS A C 1
ATOM 3862 O O . HIS A 1 488 ? -23.881 -19.373 39.739 1.00 80.25 488 HIS A O 1
ATOM 3868 N N . ALA A 1 489 ? -25.658 -20.546 39.022 1.00 60.75 489 ALA A N 1
ATOM 3869 C CA . ALA A 1 489 ? -25.314 -21.747 39.782 1.00 60.75 489 ALA A CA 1
ATOM 3870 C C . ALA A 1 489 ? -23.987 -22.338 39.267 1.00 60.75 489 ALA A C 1
ATOM 3872 O O . ALA A 1 489 ? -23.745 -22.332 38.059 1.00 60.75 489 ALA A O 1
ATOM 3873 N N . SER A 1 490 ? -23.140 -22.776 40.205 1.00 52.78 490 SER A N 1
ATOM 3874 C CA . SER A 1 490 ? -21.789 -23.311 39.969 1.00 52.78 490 SER A CA 1
ATOM 3875 C C . SER A 1 490 ? -21.780 -24.567 39.113 1.00 52.78 490 SER A C 1
ATOM 3877 O O . SER A 1 490 ? -22.651 -25.432 39.363 1.00 52.78 490 SER A O 1
#

pLDDT: mean 85.78, std 12.89, range [40.19, 98.81]

Organism: NCBI:txid253288

Solvent-accessible surface area (backbone atoms only — not comparable to full-atom values): 26745 Å² total; per-residue (Å²): 125,89,81,63,78,92,54,90,84,78,80,64,70,92,81,60,73,84,64,56,92,86,41,91,60,30,67,58,37,49,54,46,52,45,44,66,66,51,50,55,52,47,31,54,54,50,26,72,74,69,24,37,46,65,38,54,51,51,50,53,52,49,54,54,49,51,54,50,38,53,55,44,19,72,70,62,58,36,70,38,75,44,80,83,89,48,95,59,58,21,29,47,24,59,67,19,18,50,27,19,21,53,34,33,34,52,45,50,51,48,65,76,50,52,83,72,96,60,81,90,42,76,67,50,62,65,58,54,44,49,54,52,49,52,50,45,51,52,43,50,48,52,30,50,49,32,40,46,25,35,44,75,66,45,56,29,48,72,68,24,34,50,53,9,21,53,52,14,28,53,50,15,44,54,48,38,41,66,72,47,50,38,37,60,67,80,32,57,85,36,71,66,30,50,51,55,51,48,48,46,69,31,72,66,20,54,76,66,54,46,41,62,63,74,74,78,40,76,57,65,65,64,57,50,52,47,29,51,46,56,75,67,46,68,61,96,77,62,67,79,54,57,73,80,39,37,54,32,64,57,53,46,54,49,44,52,50,9,46,55,40,16,51,72,29,80,71,40,74,88,54,66,27,31,6,13,30,34,25,35,40,55,61,36,38,48,39,43,81,52,62,84,80,56,94,62,85,69,44,70,43,62,50,33,58,16,20,25,50,71,48,95,65,99,38,47,12,61,54,39,16,51,50,53,48,51,57,54,32,73,64,36,88,84,77,47,89,90,49,59,73,63,23,65,73,39,69,49,38,61,26,37,37,33,26,26,44,46,50,39,55,65,44,96,84,70,53,87,22,45,39,57,52,56,51,50,40,53,76,61,38,52,51,34,25,39,40,63,54,45,69,46,37,85,53,99,64,51,92,70,67,70,35,48,84,59,56,17,23,40,33,72,48,37,38,35,21,30,26,76,73,62,85,93,48,80,88,69,48,24,70,59,55,44,44,74,72,73,29,47,77,42,53,43,39,49,83,48,45,50,73,82,68,73,46,83,80,80,89,54,89,83,53,80,79,56,76,47,94,88,47,43,43,48,32,59,33,51,39,28,52,50,48,25,43,67,32,44,86,131

InterPro domains:
  IPR000326 Phosphatidic acid phosphatase type 2/haloperoxidase [PF01569] (80-181)
  IPR000326 Phosphatidic acid phosphatase type 2/haloperoxidase [SM00014] (53-176)
  IPR002125 Cytidine and deoxycytidylate deaminase domain [PF00383] (251-377)
  IPR002125 Cytidine and deoxycytidylate deaminase domain [PS51747] (249-396)
  IPR016193 Cytidine deaminase-like [SSF53927] (251-378)
  IPR036938 Phosphatidic acid phosphatase type 2/haloperoxidase superfamily [SSF48317] (23-184)
  IPR039667 Dolichyldiphosphatase, PAP2 domain [cd03382] (13-176)

Radius of gyration: 36.32 Å; Cα contacts (8 Å, |Δi|>4): 791; chains: 1; bounding box: 84×56×98 Å

Secondary structure (DSSP, 8-state):
-TTTSSSPPPP-TTT-----TT-TTHHHHHHHHTHHHHHHHHHHHHHHHH-BHHHHHHHHHHHHHHHHHHHHHHHH-PPPS-SSS-SS--SS-HHHHHHHHHHHHHHHHHHHT---S--SSSS-HHHHHHHHHHHHHHHHHHHHHHHHHHHHTTSS-HHHHHHHHHHHHHHHHHHHIIIIIHHHHT-TTSHHHHHHHHHHHSHHHHHTT-B-GGGT-SS-HHHHHHHHHHHS---TT----TTT-TT-HHHHHHHHHHHHHHHTSPP-SSS---EEEEEEEHHHHH-TTS-S--SS---EEEEEEEETT-SSSS--HHHHHHHHHHHHHTT-TT--TTSHHHHTTSPPEEEEEEESSPPPS--TT-SPPHHHHHHHHHHSPPEE-HHHHHTT--STTGGG-------EEEEEEEEEESSPPPTTSS---HHHHHHHTT-EEEE---SS-TTTTTPPPPP-SS------SS-TTTHHHHHHHHHHTTTS--

Sequence (490 aa):
MKWIVGQPLTAYDLTYVQYSSYDPYGPYWAFVTLSPVLVLTVYVGVFLQRRETIYLNALVGQVLCEMINSRLKAKFQQKRPTDILGSGYGMPSSHSQFSGFFMAFWVLHLLVHWPRGNTSLYRSLITRQIDQLVSVCLIVMLSALTCYSRHYLVYHTPAQILVGSSLGVLLGMIYYLVTEYLPRNQLRRSWVAKARSAFYTSFLGKTLRLRDSWSLWPSDLEDRIYTQWIEHWPNQSSKQIAAVDGCNNAHISMMLLALQEADHCEPVTTAFSVGCVIAAASNTLRHPTDSLNSTEPFEPVPLFTGFSRELPGNTHAEECALEKLARYCKQTPELTTAYHSQAKSNSPLELLLYTTMEPCSERLSGNQPCVDRILQFNENPPLTTAAWLAQAIRVDGASMIQADNVLRPVKISLVIQGVNEPQDFVLCEGQRRLRSAQMQVLTAKPQHCPLALGICLPRLDSIRIQVSSTSASEWLEDACLRMAKKGHAS